Protein AF-A0A671MAZ0-F1 (afdb_monomer_lite)

Structure (mmCIF, N/CA/C/O backbone):
data_AF-A0A671MAZ0-F1
#
_entry.id   AF-A0A671MAZ0-F1
#
loop_
_atom_site.group_PDB
_atom_site.id
_atom_site.type_symbol
_atom_site.label_atom_id
_atom_site.label_alt_id
_atom_site.label_comp_id
_atom_site.label_asym_id
_atom_site.label_entity_id
_atom_site.label_seq_id
_atom_site.pdbx_PDB_ins_code
_atom_site.Cartn_x
_atom_site.Cartn_y
_atom_site.Cartn_z
_atom_site.occupancy
_atom_site.B_iso_or_equiv
_atom_site.auth_seq_id
_atom_site.auth_comp_id
_atom_site.auth_asym_id
_atom_site.auth_atom_id
_atom_site.pdbx_PDB_model_num
ATOM 1 N N . MET A 1 1 ? -12.036 10.036 90.083 1.00 49.72 1 MET A N 1
ATOM 2 C CA . MET A 1 1 ? -10.865 10.900 90.374 1.00 49.72 1 MET A CA 1
ATOM 3 C C . MET A 1 1 ? -10.642 11.768 89.148 1.00 49.72 1 MET A C 1
ATOM 5 O O . MET A 1 1 ? -10.515 11.174 88.085 1.00 49.72 1 MET A O 1
ATOM 9 N N . PRO A 1 2 ? -10.788 13.104 89.237 1.00 46.56 2 PRO A N 1
ATOM 10 C CA . PRO A 1 2 ? -9.697 14.023 89.625 1.00 46.56 2 PRO A CA 1
ATOM 11 C C . PRO A 1 2 ? -10.130 15.074 90.695 1.00 46.56 2 PRO A C 1
ATOM 13 O O . PRO A 1 2 ? -11.248 14.970 91.196 1.00 46.56 2 PRO A O 1
ATOM 16 N N . PRO A 1 3 ? -9.244 15.993 91.154 1.00 47.97 3 PRO A N 1
ATOM 17 C CA . PRO A 1 3 ? -9.167 16.387 92.566 1.00 47.97 3 PRO A CA 1
ATOM 18 C C . PRO A 1 3 ? -9.702 17.780 92.977 1.00 47.97 3 PRO A C 1
ATOM 20 O O . PRO A 1 3 ? -9.754 18.730 92.208 1.00 47.97 3 PRO A O 1
ATOM 23 N N . LYS A 1 4 ? -10.004 17.833 94.286 1.00 39.38 4 LYS A N 1
ATOM 24 C CA . LYS A 1 4 ? -10.002 18.911 95.305 1.00 39.38 4 LYS A CA 1
ATOM 25 C C . LYS A 1 4 ? -9.417 20.297 94.950 1.00 39.38 4 LYS A C 1
ATOM 27 O O . LYS A 1 4 ? -8.233 20.382 94.645 1.00 39.38 4 LYS A O 1
ATOM 32 N N . LYS A 1 5 ? -10.143 21.366 95.325 1.00 34.34 5 LYS A N 1
ATOM 33 C CA . LYS A 1 5 ? -9.880 22.291 96.474 1.00 34.34 5 LYS A CA 1
ATOM 34 C C . LYS A 1 5 ? -10.804 23.521 96.363 1.00 34.34 5 LYS A C 1
ATOM 36 O O . LYS A 1 5 ? -10.789 24.211 95.361 1.00 34.34 5 LYS A O 1
ATOM 41 N N . ASN A 1 6 ? -11.728 23.697 97.307 1.00 30.58 6 ASN A N 1
ATOM 42 C CA . ASN A 1 6 ? -11.642 24.580 98.486 1.00 30.58 6 ASN A CA 1
ATOM 43 C C . ASN A 1 6 ? -11.820 26.080 98.190 1.00 30.58 6 ASN A C 1
ATOM 45 O O . ASN A 1 6 ? -10.869 26.766 97.837 1.00 30.58 6 ASN A O 1
ATOM 49 N N . GLY A 1 7 ? -13.007 26.588 98.519 1.00 31.98 7 GLY A N 1
ATOM 50 C CA . GLY A 1 7 ? -13.268 27.992 98.831 1.00 31.98 7 GLY A CA 1
ATOM 51 C C . GLY A 1 7 ? -14.354 28.042 99.902 1.00 31.98 7 GLY A C 1
ATOM 52 O O . GLY A 1 7 ? -15.527 27.876 99.597 1.00 31.98 7 GLY A O 1
ATOM 53 N N . LYS A 1 8 ? -13.940 28.150 101.168 1.00 33.56 8 LYS A N 1
ATOM 54 C CA . LYS A 1 8 ? -14.783 28.178 102.368 1.00 33.56 8 LYS A CA 1
ATOM 55 C C . LYS A 1 8 ? -14.547 29.518 103.058 1.00 33.56 8 LYS A C 1
ATOM 57 O O . LYS A 1 8 ? -13.402 29.863 103.329 1.00 33.56 8 LYS A O 1
ATOM 62 N N . GLY A 1 9 ? -15.626 30.216 103.366 1.00 30.19 9 GLY A N 1
ATOM 63 C CA . GLY A 1 9 ? -15.678 31.453 104.141 1.00 30.19 9 GLY A CA 1
ATOM 64 C C . GLY A 1 9 ? -17.017 32.101 103.829 1.00 30.19 9 GLY A C 1
ATOM 65 O O . GLY A 1 9 ? -17.463 32.027 102.694 1.00 30.19 9 GLY A O 1
ATOM 66 N N . THR A 1 10 ? -17.784 32.689 104.726 1.00 28.69 10 THR A N 1
ATOM 67 C CA . THR A 1 10 ? -17.697 33.113 106.134 1.00 28.69 10 THR A CA 1
ATOM 68 C C . THR A 1 10 ? -19.052 33.814 106.281 1.00 28.69 10 THR A C 1
ATOM 70 O O . THR A 1 10 ? -19.447 34.520 105.364 1.00 28.69 10 THR A O 1
ATOM 73 N N . GLY A 1 11 ? -19.858 33.721 107.313 1.00 28.25 11 GLY A N 1
ATOM 74 C CA . GLY A 1 11 ? -19.847 33.094 108.610 1.00 28.25 11 GLY A CA 1
ATOM 75 C C . GLY A 1 11 ? -21.201 33.480 109.211 1.00 28.25 11 GLY A C 1
ATOM 76 O O . GLY A 1 11 ? -21.819 34.439 108.756 1.00 28.25 11 GLY A O 1
ATOM 77 N N . ASP A 1 12 ? -21.648 32.781 110.241 1.00 29.66 12 ASP A N 1
ATOM 78 C CA . ASP A 1 12 ? -22.391 33.505 111.256 1.00 29.66 12 ASP A CA 1
ATOM 79 C C . ASP A 1 12 ? -21.871 33.093 112.619 1.00 29.66 12 ASP A C 1
ATOM 81 O O . ASP A 1 12 ? -21.630 31.920 112.924 1.00 29.66 12 ASP A O 1
ATOM 85 N N . LYS A 1 13 ? -21.529 34.124 113.367 1.00 32.31 13 LYS A N 1
ATOM 86 C CA . LYS A 1 13 ? -20.908 34.078 114.672 1.00 32.31 13 LYS A CA 1
ATOM 87 C C . LYS A 1 13 ? -21.922 34.752 115.567 1.00 32.31 13 LYS A C 1
ATOM 89 O O . LYS A 1 13 ? -22.467 35.779 115.184 1.00 32.31 13 LYS A O 1
ATOM 94 N N . SER A 1 14 ? -21.937 34.295 116.817 1.00 30.39 14 SER A N 1
ATOM 95 C CA . SER A 1 14 ? -22.335 35.096 117.977 1.00 30.39 14 SER A CA 1
ATOM 96 C C . SER A 1 14 ? -23.863 35.085 118.192 1.00 30.39 14 SER A C 1
ATOM 98 O O . SER A 1 14 ? -24.623 35.255 117.259 1.00 30.39 14 SER A O 1
ATOM 100 N N . ILE A 1 15 ? -24.418 34.822 119.374 1.00 35.53 15 ILE A N 1
ATOM 101 C CA . ILE A 1 15 ? -23.939 34.980 120.753 1.00 35.53 15 ILE A CA 1
ATOM 102 C C . ILE A 1 15 ? -24.957 34.205 121.632 1.00 35.53 15 ILE A C 1
ATOM 104 O O . ILE A 1 15 ? -26.145 34.214 121.339 1.00 35.53 15 ILE A O 1
ATOM 108 N N . LYS A 1 16 ? -24.530 33.316 122.547 1.00 28.34 16 LYS A N 1
ATOM 109 C CA . LYS A 1 16 ? -24.387 33.577 124.003 1.00 28.34 16 LYS A CA 1
ATOM 110 C C . LYS A 1 16 ? -25.629 34.295 124.583 1.00 28.34 16 LYS A C 1
ATOM 112 O O . LYS A 1 16 ? -25.961 35.379 124.156 1.00 28.34 16 LYS A O 1
ATOM 117 N N . LYS A 1 17 ? -26.308 33.822 125.622 1.00 29.33 17 LYS A N 1
ATOM 118 C CA . LYS A 1 17 ? -25.777 33.505 126.952 1.00 29.33 17 LYS A CA 1
ATOM 119 C C . LYS A 1 17 ? -26.965 33.113 127.847 1.00 29.33 17 LYS A C 1
ATOM 121 O O . LYS A 1 17 ? -28.033 33.667 127.644 1.00 29.33 17 LYS A O 1
ATOM 126 N N . GLU A 1 18 ? -26.689 32.234 128.817 1.00 28.80 18 GLU A N 1
ATOM 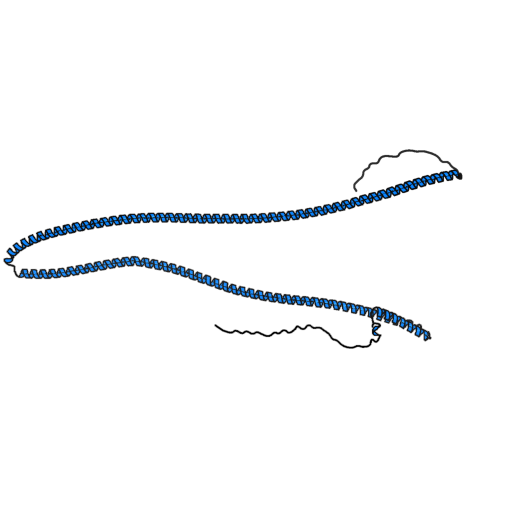127 C CA . GLU A 1 18 ? -27.130 32.269 130.233 1.00 28.80 18 GLU A CA 1
ATOM 128 C C . GLU A 1 18 ? -28.621 32.591 130.512 1.00 28.80 18 GLU A C 1
ATOM 130 O O . GLU A 1 18 ? -29.133 33.622 130.122 1.00 28.80 18 GLU A O 1
ATOM 135 N N . SER A 1 19 ? -29.378 31.834 131.304 1.00 26.89 19 SER A N 1
ATOM 136 C CA . SER A 1 19 ? -29.000 31.252 132.588 1.00 26.89 19 SER A CA 1
ATOM 137 C C . SER A 1 19 ? -30.181 30.465 133.172 1.00 26.89 19 SER A C 1
ATOM 139 O O . SER A 1 19 ? -31.323 30.875 133.017 1.00 26.89 19 SER A O 1
ATOM 141 N N . MET A 1 20 ? -29.837 29.442 133.953 1.00 28.67 20 MET A N 1
ATOM 142 C CA . MET A 1 20 ? -30.464 29.062 135.227 1.00 28.67 20 MET A CA 1
ATOM 143 C C . MET A 1 20 ? -31.848 28.382 135.281 1.00 28.67 20 MET A C 1
ATOM 145 O O . MET A 1 20 ? -32.895 28.991 135.118 1.00 28.67 20 MET A O 1
ATOM 149 N N . ASN A 1 21 ? -31.792 27.108 135.704 1.00 35.66 21 ASN A N 1
ATOM 150 C CA . ASN A 1 21 ? -32.661 26.500 136.729 1.00 35.66 21 ASN A CA 1
ATOM 151 C C . ASN A 1 21 ? -33.037 27.512 137.836 1.00 35.66 21 ASN A C 1
ATOM 153 O O . ASN A 1 21 ? -32.157 28.288 138.221 1.00 35.66 21 ASN A O 1
ATOM 157 N N . PRO A 1 22 ? -34.242 27.451 138.441 1.00 39.03 22 PRO A N 1
ATOM 158 C CA . PRO A 1 22 ? -34.638 26.269 139.217 1.00 39.03 22 PRO A CA 1
ATOM 159 C C . PRO A 1 22 ? -36.138 25.894 139.185 1.00 39.03 22 PRO A C 1
ATOM 161 O O . PRO A 1 22 ? -36.996 26.668 138.794 1.00 39.03 22 PRO A O 1
ATOM 164 N N . GLU A 1 23 ? -36.385 24.652 139.603 1.00 38.84 23 GLU A N 1
ATOM 165 C CA . GLU A 1 23 ? -37.518 24.114 140.374 1.00 38.84 23 GLU A CA 1
ATOM 166 C C . GLU A 1 23 ? -38.942 24.722 140.319 1.00 38.84 23 GLU A C 1
ATOM 168 O O . GLU A 1 23 ? -39.174 25.897 140.564 1.00 38.84 23 GLU A O 1
ATOM 173 N N . GLN A 1 24 ? -39.887 23.768 140.262 1.00 37.28 24 GLN A N 1
ATOM 174 C CA . GLN A 1 24 ? -41.246 23.757 140.831 1.00 37.28 24 GLN A CA 1
ATOM 175 C C . GLN A 1 24 ? -42.423 24.334 140.020 1.00 37.28 24 GLN A C 1
ATOM 177 O O . GLN A 1 24 ? -42.549 25.524 139.785 1.00 37.28 24 GLN A O 1
ATOM 182 N N . LYS A 1 25 ? -43.330 23.392 139.696 1.00 40.25 25 LYS A N 1
ATOM 183 C CA . LYS A 1 25 ? -44.805 23.453 139.684 1.00 40.25 25 LYS A CA 1
ATOM 184 C C . LYS A 1 25 ? -45.457 24.839 139.563 1.00 40.25 25 LYS A C 1
ATOM 186 O O . LYS A 1 25 ? -45.401 25.619 140.504 1.00 40.25 25 LYS A O 1
ATOM 191 N N . ASN A 1 26 ? -46.292 25.007 138.539 1.00 32.53 26 ASN A N 1
ATOM 192 C CA . ASN A 1 26 ? -47.753 24.989 138.696 1.00 32.53 26 ASN A CA 1
ATOM 193 C C . ASN A 1 26 ? -48.435 25.032 137.321 1.00 32.53 26 ASN A C 1
ATOM 195 O O . ASN A 1 26 ? -48.003 25.753 136.426 1.00 32.53 26 ASN A O 1
ATOM 199 N N . ASP A 1 27 ? -49.494 24.237 137.185 1.00 47.22 27 ASP A N 1
ATOM 200 C CA . ASP A 1 27 ? -50.534 24.435 136.184 1.00 47.22 27 ASP A CA 1
ATOM 201 C C . ASP A 1 27 ? -51.183 25.804 136.433 1.00 47.22 27 ASP A C 1
ATOM 203 O O . ASP A 1 27 ? -51.784 26.022 137.485 1.00 47.22 27 ASP A O 1
ATOM 207 N N . GLU A 1 28 ? -51.080 26.713 135.467 1.00 45.16 28 GLU A N 1
ATOM 208 C CA . GLU A 1 28 ? -51.984 27.854 135.349 1.00 45.16 28 GLU A CA 1
ATOM 209 C C . GLU A 1 28 ? -52.807 27.657 134.077 1.00 45.16 28 GLU A C 1
ATOM 211 O O . GLU A 1 28 ? -52.303 27.684 132.951 1.00 45.16 28 GLU A O 1
ATOM 216 N N . GLU A 1 29 ? -54.095 27.381 134.282 1.00 50.97 29 GLU A N 1
ATOM 217 C CA . GLU A 1 29 ? -55.108 27.346 133.239 1.00 50.97 29 GLU A CA 1
ATOM 218 C C . GLU A 1 29 ? -55.065 28.652 132.445 1.00 50.97 29 GLU A C 1
ATOM 220 O O . GLU A 1 29 ? -55.505 29.697 132.915 1.00 50.97 29 GLU A O 1
ATOM 225 N N . LEU A 1 30 ? -54.562 28.572 131.211 1.00 47.84 30 LEU A N 1
ATOM 226 C CA . LEU A 1 30 ? -54.632 29.658 130.238 1.00 47.84 30 LEU A CA 1
ATOM 227 C C . LEU A 1 30 ? -56.060 30.220 130.188 1.00 47.84 30 LEU A C 1
ATOM 229 O O . LEU A 1 30 ? -57.016 29.498 129.849 1.00 47.84 30 LEU A O 1
ATOM 233 N N . THR A 1 31 ? -56.184 31.509 130.500 1.00 60.94 31 THR A N 1
ATOM 234 C CA . THR A 1 31 ? -57.428 32.273 130.416 1.00 60.94 31 THR A CA 1
ATOM 235 C C . THR A 1 31 ? -57.974 32.192 128.988 1.00 60.94 31 THR A C 1
ATOM 237 O O . THR A 1 31 ? -57.219 32.061 128.022 1.00 60.94 31 THR A O 1
ATOM 240 N N . GLU A 1 32 ? -59.291 32.284 128.802 1.00 63.41 32 GLU A N 1
ATOM 241 C CA . GLU A 1 32 ? -59.921 32.223 127.469 1.00 63.41 32 GLU A CA 1
ATOM 242 C C . GLU A 1 32 ? -59.333 33.259 126.485 1.00 63.41 32 GLU A C 1
ATOM 244 O O . GLU A 1 32 ? -59.202 32.989 125.292 1.00 63.41 32 GLU A O 1
ATOM 249 N N . SER A 1 33 ? -58.880 34.406 127.007 1.00 71.50 33 SER A N 1
ATOM 250 C CA . SER A 1 33 ? -58.141 35.439 126.269 1.00 71.50 33 SER A CA 1
ATOM 251 C C . SER A 1 33 ? -56.783 34.953 125.744 1.00 71.50 33 SER A C 1
ATOM 253 O O . SER A 1 33 ? -56.469 35.171 124.575 1.00 71.50 33 SER A O 1
ATOM 255 N N . ASP A 1 34 ? -56.002 34.243 126.560 1.00 70.81 34 ASP A N 1
ATOM 256 C CA . ASP A 1 34 ? -54.687 33.717 126.174 1.00 70.81 34 ASP A CA 1
ATOM 257 C C . ASP A 1 34 ? -54.845 32.583 125.156 1.00 70.81 34 ASP A C 1
ATOM 259 O O . ASP A 1 34 ? -54.156 32.541 124.138 1.00 70.81 34 ASP A O 1
ATOM 263 N N . LYS A 1 35 ? -55.847 31.715 125.355 1.00 76.31 35 LYS A N 1
ATOM 264 C CA . LYS A 1 35 ? -56.249 30.700 124.367 1.00 76.31 35 LYS A CA 1
ATOM 265 C C . LYS A 1 35 ? -56.648 31.338 123.032 1.00 76.31 35 LYS A C 1
ATOM 267 O O . LYS A 1 35 ? -56.295 30.804 121.982 1.00 76.31 35 LYS A O 1
ATOM 272 N N . ASN A 1 36 ? -57.344 32.475 123.045 1.00 80.06 36 ASN A N 1
ATOM 273 C CA . ASN A 1 36 ? -57.717 33.207 121.832 1.00 80.06 36 ASN A CA 1
ATOM 274 C C . ASN A 1 36 ? -56.520 33.902 121.163 1.00 80.06 36 ASN A C 1
ATOM 276 O O . ASN A 1 36 ? -56.431 33.882 119.934 1.00 80.06 36 ASN A O 1
ATOM 280 N N . PHE A 1 37 ? -55.576 34.443 121.940 1.00 83.69 37 PHE A N 1
ATOM 281 C CA . PHE A 1 37 ? -54.315 34.998 121.441 1.00 83.69 37 PHE A CA 1
ATOM 282 C C . PHE A 1 37 ? -53.461 33.926 120.751 1.00 83.69 37 PHE A C 1
ATOM 284 O O . PHE A 1 37 ? -53.075 34.098 119.594 1.00 83.69 37 PHE A O 1
ATOM 291 N N . TYR A 1 38 ? -53.252 32.773 121.397 1.00 84.31 38 TYR A N 1
ATOM 292 C CA . TYR A 1 38 ? -52.524 31.654 120.796 1.00 84.31 38 TYR A CA 1
ATOM 293 C C . TYR A 1 38 ? -53.253 31.074 119.577 1.00 84.31 38 TYR A C 1
ATOM 295 O O . TYR A 1 38 ? -52.605 30.766 118.585 1.00 84.31 38 TYR A O 1
ATOM 303 N N . ARG A 1 39 ? -54.594 30.997 119.566 1.00 84.38 39 ARG A N 1
ATOM 304 C CA . ARG A 1 39 ? -55.367 30.606 118.365 1.00 84.38 39 ARG A CA 1
ATOM 305 C C . ARG A 1 39 ? -55.238 31.609 117.214 1.00 84.38 39 ARG A C 1
ATOM 307 O O . ARG A 1 39 ? -55.255 31.207 116.055 1.00 84.38 39 ARG A O 1
ATOM 314 N N . ALA A 1 40 ? -55.150 32.909 117.498 1.00 83.44 40 ALA A N 1
ATOM 315 C CA . ALA A 1 40 ? -54.900 33.927 116.477 1.00 83.44 40 ALA A CA 1
ATOM 316 C C . ALA A 1 40 ? -53.467 33.834 115.928 1.00 83.44 40 ALA A C 1
ATOM 318 O O . ALA A 1 40 ? -53.282 33.899 114.718 1.00 83.44 40 ALA A O 1
ATOM 319 N N . GLN A 1 41 ? -52.482 33.596 116.798 1.00 89.00 41 GLN A N 1
ATOM 320 C CA . GLN A 1 41 ? -51.091 33.368 116.407 1.00 89.00 41 GLN A CA 1
ATOM 321 C C . GLN A 1 41 ? -50.922 32.080 115.590 1.00 89.00 41 GLN A C 1
ATOM 323 O O . GLN A 1 41 ? -50.199 32.083 114.600 1.00 89.00 41 GLN A O 1
ATOM 328 N N . ILE A 1 42 ? -51.610 30.998 115.966 1.00 86.75 42 ILE A N 1
ATOM 329 C CA . ILE A 1 42 ? -51.643 29.749 115.197 1.00 86.75 42 ILE A CA 1
ATOM 330 C C . ILE A 1 42 ? -52.219 30.011 113.805 1.00 86.75 42 ILE A C 1
ATOM 332 O O . ILE A 1 42 ? -51.579 29.631 112.837 1.00 86.75 42 ILE A O 1
ATOM 336 N N . ARG A 1 43 ? -53.335 30.746 113.683 1.00 89.31 43 ARG A N 1
ATOM 337 C CA . ARG A 1 43 ? -53.901 31.105 112.370 1.00 89.31 43 ARG A CA 1
ATOM 338 C C . ARG A 1 43 ? -52.960 31.951 111.510 1.00 89.31 43 ARG A C 1
ATOM 340 O O . ARG A 1 43 ? -52.830 31.668 110.328 1.00 89.31 43 ARG A O 1
ATOM 347 N N . ASP A 1 44 ? -52.287 32.954 112.076 1.00 88.38 44 ASP A N 1
ATOM 348 C CA . ASP A 1 44 ? -51.311 33.771 11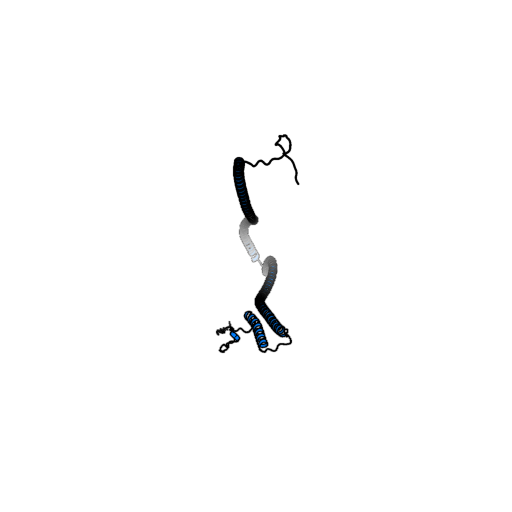1.330 1.00 88.38 44 ASP A CA 1
ATOM 349 C C . ASP A 1 44 ? -50.095 32.942 110.874 1.00 88.38 44 ASP A C 1
ATOM 351 O O . ASP A 1 44 ? -49.615 33.075 109.745 1.00 88.38 44 ASP A O 1
ATOM 355 N N . LEU A 1 45 ? -49.617 32.030 111.729 1.00 89.81 45 LEU A N 1
ATOM 356 C CA . LEU A 1 45 ? -48.548 31.092 111.389 1.00 89.81 45 LEU A CA 1
ATOM 357 C C . LEU A 1 45 ? -48.991 30.064 110.343 1.00 89.81 45 LEU A C 1
ATOM 359 O O . LEU A 1 45 ? -48.216 29.780 109.434 1.00 89.81 45 LEU A O 1
ATOM 363 N N . GLU A 1 46 ? -50.214 29.543 110.433 1.00 88.94 46 GLU A N 1
ATOM 364 C CA . GLU A 1 46 ? -50.832 28.659 109.438 1.00 88.94 46 GLU A CA 1
ATOM 365 C C . GLU A 1 46 ? -50.975 29.376 108.088 1.00 88.94 46 GLU A C 1
ATOM 367 O O . GLU A 1 46 ? -50.568 28.830 107.068 1.00 88.94 46 GLU A O 1
ATOM 372 N N . GLU A 1 47 ? -51.424 30.633 108.069 1.00 90.75 47 GLU A N 1
ATOM 373 C CA . GLU A 1 47 ? -51.539 31.443 106.849 1.00 90.75 47 GLU A CA 1
ATOM 374 C C . GLU A 1 47 ? -50.162 31.787 106.245 1.00 90.75 47 GLU A C 1
ATOM 376 O O . GLU A 1 47 ? -49.991 31.863 105.025 1.00 90.75 47 GLU A O 1
ATOM 381 N N . ARG A 1 48 ? -49.132 31.998 107.076 1.00 92.94 48 ARG A N 1
ATOM 382 C CA . ARG A 1 48 ? -47.739 32.128 106.606 1.00 92.94 48 ARG A CA 1
ATOM 383 C C . ARG A 1 48 ? -47.195 30.815 106.057 1.00 92.94 48 ARG A C 1
ATOM 385 O O . ARG A 1 48 ? -46.500 30.840 105.045 1.00 92.94 48 ARG A O 1
ATOM 392 N N . MET A 1 49 ? -47.485 29.697 106.715 1.00 91.62 49 MET A N 1
ATOM 393 C CA . MET A 1 49 ? -47.109 28.363 106.250 1.00 91.62 49 MET A CA 1
ATOM 394 C C . MET A 1 49 ? -47.763 28.059 104.905 1.00 91.62 49 MET A C 1
ATOM 396 O O . MET A 1 49 ? -47.067 27.634 103.992 1.00 91.62 49 MET A O 1
ATOM 400 N N . GLU A 1 50 ? -49.049 28.361 104.743 1.00 92.25 50 GLU A N 1
ATOM 401 C CA . GLU A 1 50 ? -49.775 28.187 103.486 1.00 92.25 50 GLU A CA 1
ATOM 402 C C . GLU A 1 50 ? -49.206 29.076 102.371 1.00 92.25 50 GLU A C 1
ATOM 404 O O . GLU A 1 50 ? -48.989 28.601 101.261 1.00 92.25 50 GLU A O 1
ATOM 409 N N . ARG A 1 51 ? -48.847 30.333 102.666 1.00 92.94 51 ARG A N 1
ATOM 410 C CA . ARG A 1 51 ? -48.151 31.209 101.704 1.00 92.94 51 ARG A CA 1
ATOM 411 C C . ARG A 1 51 ? -46.781 30.672 101.290 1.00 92.94 51 ARG A C 1
ATOM 413 O O . ARG A 1 51 ? -46.431 30.748 100.114 1.00 92.94 51 ARG A O 1
ATOM 420 N N . TYR A 1 52 ? -45.997 30.135 102.224 1.00 92.94 52 TYR A N 1
ATOM 421 C CA . TYR A 1 52 ? -44.720 29.502 101.885 1.00 92.94 52 TYR A CA 1
ATOM 422 C C . TYR A 1 52 ? -44.912 28.195 101.115 1.00 92.94 52 TYR A C 1
ATOM 424 O O . TYR A 1 52 ? -44.155 27.949 100.185 1.00 92.94 52 TYR A O 1
ATOM 432 N N . GLN A 1 53 ? -45.938 27.406 101.440 1.00 93.81 53 GLN A N 1
ATOM 433 C CA . GLN A 1 53 ? -46.314 26.197 100.707 1.00 93.81 53 GLN A CA 1
ATOM 434 C C . GLN A 1 53 ? -46.675 26.541 99.257 1.00 93.81 53 GLN A C 1
ATOM 436 O O . GLN A 1 53 ? -46.038 26.033 98.343 1.00 93.81 53 GLN A O 1
ATOM 441 N N . GLN A 1 54 ? -47.593 27.493 99.053 1.00 92.81 54 GLN A N 1
ATOM 442 C CA . GLN A 1 54 ? -47.955 28.008 97.731 1.00 92.81 54 GLN A CA 1
ATOM 443 C C . GLN A 1 54 ? -46.726 28.536 96.989 1.00 92.81 54 GLN A C 1
ATOM 445 O O . GLN A 1 54 ? -46.572 28.284 95.797 1.00 92.81 54 GLN A O 1
ATOM 450 N N . LYS A 1 55 ? -45.808 29.225 97.684 1.00 94.75 55 LYS A N 1
ATOM 451 C CA . LYS A 1 55 ? -44.593 29.731 97.047 1.00 94.75 55 LYS A CA 1
ATOM 452 C C . LYS A 1 55 ? -43.624 28.625 96.632 1.00 94.75 55 LYS A C 1
ATOM 454 O O . LYS A 1 55 ? -43.011 28.738 95.572 1.00 94.75 55 LYS A O 1
ATOM 459 N N . CYS A 1 56 ? -43.475 27.583 97.444 1.00 93.31 56 CYS A N 1
ATOM 460 C CA . CYS A 1 56 ? -42.705 26.393 97.094 1.00 93.31 56 CYS A CA 1
ATOM 461 C C . CYS A 1 56 ? -43.346 25.660 95.911 1.00 93.31 56 CYS A C 1
ATOM 463 O O . CYS A 1 56 ? -42.644 25.358 94.954 1.00 93.31 56 CYS A O 1
ATOM 465 N N . ASP A 1 57 ? -44.667 25.475 95.918 1.00 93.88 57 ASP A N 1
ATOM 466 C CA . ASP A 1 57 ? -45.403 24.834 94.824 1.00 93.88 57 ASP A CA 1
ATOM 467 C C . ASP A 1 57 ? -45.268 25.631 93.510 1.00 93.88 57 ASP A C 1
ATOM 469 O O . ASP A 1 57 ? -45.037 25.058 92.445 1.00 93.88 57 ASP A O 1
ATOM 473 N N . GLU A 1 58 ? -45.344 26.967 93.572 1.00 95.19 58 GLU A N 1
ATOM 474 C CA . GLU A 1 58 ? -45.074 27.853 92.433 1.00 95.19 58 GLU A CA 1
ATOM 475 C C . GLU A 1 58 ? -43.646 27.688 91.896 1.00 95.19 58 GLU A C 1
ATOM 477 O O . GLU A 1 58 ? -43.450 27.612 90.681 1.00 95.19 58 GLU A O 1
ATOM 482 N N . LEU A 1 59 ? -42.644 27.667 92.782 1.00 94.62 59 LEU A N 1
ATOM 483 C CA . LEU A 1 59 ? -41.240 27.503 92.400 1.00 94.62 59 LEU A CA 1
ATOM 484 C C . LEU A 1 59 ? -40.979 26.116 91.801 1.00 94.62 59 LEU A C 1
ATOM 486 O O . LEU A 1 59 ? -40.286 26.030 90.791 1.00 94.62 59 LEU A O 1
ATOM 490 N N . ASP A 1 60 ? -41.591 25.063 92.343 1.00 94.62 60 ASP A N 1
ATOM 491 C CA . ASP A 1 60 ? -41.502 23.695 91.824 1.00 94.62 60 ASP A CA 1
ATOM 492 C C . ASP A 1 60 ? -42.100 23.580 90.414 1.00 94.62 60 ASP A C 1
ATOM 494 O O . ASP A 1 60 ? -41.553 22.893 89.546 1.00 94.62 60 ASP A O 1
ATOM 498 N N . VAL A 1 61 ? -43.231 24.248 90.154 1.00 95.62 61 VAL A N 1
ATOM 499 C CA . VAL A 1 61 ? -43.828 24.309 88.810 1.00 95.62 61 VAL A CA 1
ATOM 500 C C . VAL A 1 61 ? -42.921 25.089 87.858 1.00 95.62 61 VAL A C 1
ATOM 502 O O . VAL A 1 61 ? -42.650 24.614 86.755 1.00 95.62 61 VAL A O 1
ATOM 505 N N . GLN A 1 62 ? -42.385 26.239 88.283 1.00 94.94 62 GLN A N 1
ATOM 506 C CA . GLN A 1 62 ? -41.451 27.030 87.472 1.00 94.94 62 GLN A CA 1
ATOM 507 C C . GLN A 1 62 ? -40.162 26.264 87.154 1.00 94.94 62 GLN A C 1
ATOM 509 O O . GLN A 1 62 ? -39.679 26.323 86.023 1.00 94.94 62 GLN A O 1
ATOM 514 N N . GLU A 1 63 ? -39.614 25.522 88.117 1.00 95.38 63 GLU A N 1
ATOM 515 C CA . GLU A 1 63 ? -38.446 24.668 87.919 1.00 95.38 63 GLU A CA 1
ATOM 516 C C . GLU A 1 63 ? -38.747 23.580 86.880 1.00 95.38 63 GLU A C 1
ATOM 518 O O . GLU A 1 63 ? -38.002 23.437 85.907 1.00 95.38 63 GLU A O 1
ATOM 523 N N . LYS A 1 64 ? -39.873 22.866 87.013 1.00 95.81 64 LYS A N 1
ATOM 524 C CA . LYS A 1 64 ? -40.309 21.850 86.036 1.00 95.81 64 LYS A CA 1
ATOM 525 C C . LYS A 1 64 ? -40.514 22.437 84.637 1.00 95.81 64 LYS A C 1
ATOM 527 O O . LYS A 1 64 ? -40.074 21.834 83.655 1.00 95.81 64 LYS A O 1
ATOM 532 N N . ASP A 1 65 ? -41.121 23.617 84.534 1.00 95.88 65 ASP A N 1
ATOM 533 C CA . ASP A 1 65 ? -41.315 24.320 83.264 1.00 95.88 65 ASP A CA 1
ATOM 534 C C . ASP A 1 65 ? -39.980 24.712 82.620 1.00 95.88 65 ASP A C 1
ATOM 536 O O . ASP A 1 65 ? -39.797 24.540 81.411 1.00 95.88 65 ASP A O 1
ATOM 540 N N . LEU A 1 66 ? -39.024 25.216 83.408 1.00 95.62 66 LEU A N 1
ATOM 541 C CA . LEU A 1 66 ? -37.677 25.535 82.933 1.00 95.62 66 LEU A CA 1
ATOM 542 C C . LEU A 1 66 ? -36.928 24.276 82.482 1.00 95.62 66 LEU A C 1
ATOM 544 O O . LEU A 1 66 ? -36.342 24.291 81.401 1.00 95.62 66 LEU A O 1
ATOM 548 N N . TYR A 1 67 ? -37.004 23.172 83.231 1.00 96.50 67 TYR A N 1
ATOM 549 C CA . TYR A 1 67 ? -36.436 21.887 82.810 1.00 96.50 67 TYR A CA 1
ATOM 550 C C . TYR A 1 67 ? -37.046 21.388 81.500 1.00 96.50 67 TYR A C 1
ATOM 552 O O . TYR A 1 67 ? -36.326 20.913 80.622 1.00 96.50 67 TYR A O 1
ATOM 560 N N . SER A 1 68 ? -38.364 21.511 81.338 1.00 96.38 68 SER A N 1
ATOM 561 C CA . SER A 1 68 ? -39.061 21.148 80.103 1.00 96.38 68 SER A CA 1
ATOM 562 C C . SER A 1 68 ? -38.584 21.997 78.918 1.00 96.38 68 SER A C 1
ATOM 564 O O . SER A 1 68 ? -38.242 21.459 77.863 1.00 96.38 68 SER A O 1
ATOM 566 N N . LYS A 1 69 ? -38.455 23.318 79.108 1.00 96.56 69 LYS A N 1
ATOM 567 C CA . LYS A 1 69 ? -37.923 24.244 78.093 1.00 96.56 69 LYS A CA 1
ATOM 568 C C . LYS A 1 69 ? -36.474 23.926 77.722 1.00 96.56 69 LYS A C 1
ATOM 570 O O . LYS A 1 69 ? -36.168 23.863 76.535 1.00 96.56 69 LYS A O 1
ATOM 575 N N . ILE A 1 70 ? -35.602 23.681 78.703 1.00 96.06 70 ILE A N 1
ATOM 576 C CA . ILE A 1 70 ? -34.202 23.296 78.463 1.00 96.06 70 ILE A CA 1
ATOM 577 C C . ILE A 1 70 ? -34.145 21.990 77.667 1.00 96.06 70 ILE A C 1
ATOM 579 O O . ILE A 1 70 ? -33.474 21.931 76.640 1.00 96.06 70 ILE A O 1
ATOM 583 N N . ASN A 1 71 ? -34.907 20.972 78.073 1.00 96.50 71 ASN A N 1
ATOM 584 C CA . ASN A 1 71 ? -34.964 19.693 77.366 1.00 96.50 71 ASN A CA 1
ATOM 585 C C . ASN A 1 71 ? -35.473 19.837 75.925 1.00 96.50 71 ASN A C 1
ATOM 587 O O . ASN A 1 71 ? -34.959 19.166 75.029 1.00 96.50 71 ASN A O 1
ATOM 591 N N . ASN A 1 72 ? -36.465 20.695 75.683 1.00 96.62 72 ASN A N 1
ATOM 592 C CA . ASN A 1 72 ? -36.964 20.956 74.333 1.00 96.62 72 ASN A CA 1
ATOM 593 C C . ASN A 1 72 ? -35.897 21.634 73.467 1.00 96.62 72 ASN A C 1
ATOM 595 O O . ASN A 1 72 ? -35.607 21.139 72.383 1.00 96.62 72 ASN A O 1
ATOM 599 N N . VAL A 1 73 ? -35.227 22.671 73.978 1.00 96.88 73 VAL A N 1
ATOM 600 C CA . VAL A 1 73 ? -34.121 23.338 73.268 1.00 96.88 73 VAL A CA 1
ATOM 601 C C . VAL A 1 73 ? -32.962 22.371 73.003 1.00 96.88 73 VAL A C 1
ATOM 603 O O . VAL A 1 73 ? -32.355 22.400 71.934 1.00 96.88 73 VAL A O 1
ATOM 606 N N . GLU A 1 74 ? -32.648 21.474 73.939 1.00 96.75 74 GLU A N 1
ATOM 607 C CA . GLU A 1 74 ? -31.628 20.445 73.725 1.00 96.75 74 GLU A CA 1
ATOM 608 C C . GLU A 1 74 ? -32.010 19.445 72.630 1.00 96.75 74 GLU A C 1
ATOM 610 O O . GLU A 1 74 ? -31.138 19.034 71.859 1.00 96.75 74 GLU A O 1
ATOM 615 N N . LYS A 1 75 ? -33.284 19.043 72.556 1.00 96.81 75 LYS A N 1
ATOM 616 C CA . LYS A 1 75 ? -33.799 18.183 71.481 1.00 96.81 75 LYS A CA 1
ATOM 617 C C . LYS A 1 75 ? -33.738 18.902 70.138 1.00 96.81 75 LYS A C 1
ATOM 619 O O . LYS A 1 75 ? -33.107 18.387 69.224 1.00 96.81 75 LYS A O 1
ATOM 624 N N . GLU A 1 76 ? -34.264 20.120 70.056 1.00 97.31 76 GLU A N 1
ATOM 625 C CA . GLU A 1 76 ? -34.223 20.942 68.841 1.00 97.31 76 GLU A CA 1
ATOM 626 C C . GLU A 1 76 ? -32.784 21.163 68.361 1.00 97.31 76 GLU A C 1
ATOM 628 O O . GLU A 1 76 ? -32.478 20.977 67.185 1.00 97.31 76 GLU A O 1
ATOM 633 N N . LYS A 1 77 ? -31.853 21.473 69.272 1.00 97.44 77 LYS A N 1
ATOM 634 C CA . LYS A 1 77 ? -30.428 21.592 68.944 1.00 97.44 77 LYS A CA 1
ATOM 635 C C . LYS A 1 77 ? -29.866 20.284 68.388 1.00 97.44 77 LYS A C 1
ATOM 637 O O . LYS A 1 77 ? -29.109 20.323 67.419 1.00 97.44 77 LYS A O 1
ATOM 642 N N . LYS A 1 78 ? -30.185 19.137 68.998 1.00 97.44 78 LYS A N 1
ATOM 643 C CA . LYS A 1 78 ? -29.743 17.822 68.502 1.00 97.44 78 LYS A CA 1
ATOM 644 C C . LYS A 1 78 ? -30.295 17.560 67.102 1.00 97.44 78 LYS A C 1
ATOM 646 O O . LYS A 1 78 ? -29.517 17.171 66.236 1.00 97.44 78 LYS A O 1
ATOM 651 N N . ASP A 1 79 ? -31.568 17.847 66.864 1.00 97.44 79 ASP A N 1
ATOM 652 C CA . ASP A 1 79 ? -32.220 17.642 65.569 1.00 97.44 79 ASP A CA 1
ATOM 653 C C . ASP A 1 79 ? -31.625 18.550 64.485 1.00 97.44 79 ASP A C 1
ATOM 655 O O . ASP A 1 79 ? -31.274 18.071 63.406 1.00 97.44 79 ASP A O 1
ATOM 659 N N . ILE A 1 80 ? -31.392 19.831 64.793 1.00 97.62 80 ILE A N 1
ATOM 660 C CA . ILE A 1 80 ? -30.707 20.773 63.893 1.00 97.62 80 ILE A CA 1
ATOM 661 C C . ILE A 1 80 ? -29.291 20.280 63.580 1.00 97.62 80 ILE A C 1
ATOM 663 O O . ILE A 1 80 ? -28.884 20.264 62.420 1.00 97.62 80 ILE A O 1
ATOM 667 N N . VAL A 1 81 ? -28.530 19.840 64.588 1.00 97.88 81 VAL A N 1
ATOM 668 C CA . VAL A 1 81 ? -27.172 19.312 64.380 1.00 97.88 81 VAL A CA 1
ATOM 669 C C . VAL A 1 81 ? -27.197 18.051 63.515 1.00 97.88 81 VAL A C 1
ATOM 671 O O . VAL A 1 81 ? -26.345 17.910 62.641 1.00 97.88 81 VAL A O 1
ATOM 674 N N . LEU A 1 82 ? -28.149 17.140 63.724 1.00 97.69 82 LEU A N 1
ATOM 675 C CA . LEU A 1 82 ? -28.297 15.938 62.901 1.00 97.69 82 LEU A CA 1
ATOM 676 C C . LEU A 1 82 ? -28.660 16.286 61.454 1.00 97.69 82 LEU A C 1
ATOM 678 O O . LEU A 1 82 ? -28.060 15.734 60.533 1.00 97.69 82 LEU A O 1
ATOM 682 N N . TYR A 1 83 ? -29.581 17.228 61.249 1.00 98.06 83 TYR A N 1
ATOM 683 C CA . TYR A 1 83 ? -29.948 17.719 59.924 1.00 98.06 83 TYR A CA 1
ATOM 684 C C . TYR A 1 83 ? -28.757 18.359 59.201 1.00 98.06 83 TYR A C 1
ATOM 686 O O . TYR A 1 83 ? -28.471 18.008 58.056 1.00 98.06 83 TYR A O 1
ATOM 694 N N . LEU A 1 84 ? -28.020 19.245 59.877 1.00 97.88 84 LEU A N 1
ATOM 695 C CA . LEU A 1 84 ? -26.836 19.892 59.313 1.00 97.88 84 LEU A CA 1
ATOM 696 C C . LEU A 1 84 ? -25.738 18.876 58.998 1.00 97.88 84 LEU A C 1
ATOM 698 O O . LEU A 1 84 ? -25.161 18.942 57.921 1.00 97.88 84 LEU A O 1
ATOM 702 N N . LYS A 1 85 ? -25.489 17.898 59.879 1.00 98.06 85 LYS A N 1
ATOM 703 C CA . LYS A 1 85 ? -24.527 16.815 59.614 1.00 98.06 85 LYS A CA 1
ATOM 704 C C . LYS A 1 85 ? -24.924 15.975 58.406 1.00 98.06 85 LYS A C 1
ATOM 706 O O . LYS A 1 85 ? -24.072 15.668 57.583 1.00 98.06 85 LYS A O 1
ATOM 711 N N . ARG A 1 86 ? -26.205 15.617 58.289 1.00 98.19 86 ARG A N 1
ATOM 712 C CA . ARG A 1 86 ? -26.713 14.845 57.149 1.00 98.19 86 ARG A CA 1
ATOM 713 C C . ARG A 1 86 ? -26.598 15.634 55.848 1.00 98.19 86 ARG A C 1
ATOM 715 O O . ARG A 1 86 ? -26.162 15.082 54.849 1.00 98.19 86 ARG A O 1
ATOM 722 N N . THR A 1 87 ? -26.964 16.912 55.879 1.00 97.75 87 THR A N 1
ATOM 723 C CA . THR A 1 87 ? -26.879 17.800 54.714 1.00 97.75 87 THR A CA 1
ATOM 724 C C . THR A 1 87 ? -25.424 18.025 54.307 1.00 97.75 87 THR A C 1
ATOM 726 O O . THR A 1 87 ? -25.115 18.002 53.123 1.00 97.75 87 THR A O 1
ATOM 729 N N . LEU A 1 88 ? -24.520 18.200 55.277 1.00 98.00 88 LEU A N 1
ATOM 730 C CA . LEU A 1 88 ? -23.088 18.334 55.026 1.00 98.00 88 LEU A CA 1
ATOM 731 C C . LEU A 1 88 ? -22.527 17.073 54.367 1.00 98.00 88 LEU A C 1
ATOM 733 O O . LEU A 1 88 ? -21.915 17.189 53.316 1.00 98.00 88 LEU A O 1
ATOM 737 N N . ALA A 1 89 ? -22.815 15.890 54.918 1.00 97.62 89 ALA A N 1
ATOM 738 C CA . ALA A 1 89 ? -22.375 14.622 54.338 1.00 97.62 89 ALA A CA 1
ATOM 739 C C . ALA A 1 89 ? -22.906 14.431 52.907 1.00 97.62 89 ALA A C 1
ATOM 741 O O . ALA A 1 89 ? -22.149 14.082 52.014 1.00 97.62 89 ALA A O 1
ATOM 742 N N . GLN A 1 90 ? -24.179 14.761 52.655 1.00 98.06 90 GLN A N 1
ATOM 743 C CA . GLN A 1 90 ? -24.742 14.732 51.299 1.00 98.06 90 GLN A CA 1
ATOM 744 C C . GLN A 1 90 ? -24.002 15.671 50.338 1.00 98.06 90 GLN A C 1
ATOM 746 O O . GLN A 1 90 ? -23.767 15.311 49.191 1.00 98.06 90 GLN A O 1
ATOM 751 N N . LYS A 1 91 ? -23.623 16.872 50.792 1.00 97.75 91 LYS A N 1
ATOM 752 C CA . LYS A 1 91 ? -22.849 17.815 49.974 1.00 97.75 91 LYS A CA 1
ATOM 753 C C . LYS A 1 91 ? -21.408 17.358 49.766 1.00 97.75 91 LYS A C 1
ATOM 755 O O . LYS A 1 91 ? -20.865 17.608 48.698 1.00 97.75 91 LYS A O 1
ATOM 760 N N . GLU A 1 92 ? -20.802 16.697 50.745 1.00 98.25 92 GLU A N 1
ATOM 761 C CA . GLU A 1 92 ? -19.483 16.074 50.606 1.00 98.25 92 GLU A CA 1
ATOM 762 C C . GLU A 1 92 ? -19.517 14.936 49.577 1.00 98.25 92 GLU A C 1
ATOM 764 O O . GLU A 1 92 ? -18.678 14.926 48.679 1.00 98.25 92 GLU A O 1
ATOM 769 N N . ASP A 1 93 ? -20.522 14.058 49.630 1.00 98.19 93 ASP A N 1
ATOM 770 C CA . ASP A 1 93 ? -20.722 12.986 48.646 1.00 98.19 93 ASP A CA 1
ATOM 771 C C . ASP A 1 93 ? -20.943 13.559 47.231 1.00 98.19 93 ASP A C 1
ATOM 773 O O . ASP A 1 93 ? -20.266 13.161 46.285 1.00 98.19 93 ASP A O 1
ATOM 777 N N . GLU A 1 94 ? -21.815 14.569 47.084 1.00 98.19 94 GLU A N 1
ATOM 778 C CA . GLU A 1 94 ? -22.029 15.265 45.804 1.00 98.19 94 GLU A CA 1
ATOM 779 C C . GLU A 1 94 ? -20.734 15.901 45.265 1.00 98.19 94 GLU A C 1
ATOM 781 O O . GLU A 1 94 ? -20.481 15.874 44.059 1.00 98.19 94 GLU A O 1
ATOM 786 N N . LEU A 1 95 ? -19.906 16.486 46.139 1.00 97.81 95 LEU A N 1
ATOM 787 C CA . LEU A 1 95 ? -18.617 17.065 45.751 1.00 97.81 95 LEU A CA 1
ATOM 788 C C . LEU A 1 95 ? -17.625 15.994 45.294 1.00 97.81 95 LEU A C 1
ATOM 790 O O . LEU A 1 95 ? -16.881 16.242 44.345 1.00 97.81 95 LEU A O 1
ATOM 794 N N . ILE A 1 96 ? -17.614 14.823 45.936 1.00 98.12 96 ILE A N 1
ATOM 795 C CA . ILE A 1 96 ? -16.776 13.690 45.530 1.00 98.12 96 ILE A CA 1
ATOM 796 C C . ILE A 1 96 ? -17.219 13.184 44.154 1.00 98.12 96 ILE A C 1
ATOM 798 O O . ILE A 1 96 ? -16.386 13.088 43.254 1.00 98.12 96 ILE A O 1
ATOM 802 N N . ASP A 1 97 ? -18.518 12.967 43.940 1.00 98.06 97 ASP A N 1
ATOM 803 C CA . ASP A 1 97 ? -19.059 12.527 42.648 1.00 98.06 97 ASP A CA 1
ATOM 804 C C . ASP A 1 97 ? -18.750 13.534 41.522 1.00 98.06 97 ASP A C 1
ATOM 806 O O . ASP A 1 97 ? -18.343 13.162 40.412 1.00 98.06 97 ASP A O 1
ATOM 810 N N . LEU A 1 98 ? -18.894 14.834 41.800 1.00 98.06 98 LEU A N 1
ATOM 811 C CA . LEU A 1 98 ? -18.533 15.902 40.865 1.00 98.06 98 LEU A CA 1
ATOM 812 C C . LEU A 1 98 ? -17.023 15.937 40.585 1.00 98.06 98 LEU A C 1
ATOM 814 O O . LEU A 1 98 ? -16.618 16.119 39.437 1.00 98.06 98 LEU A O 1
ATOM 818 N N . ALA A 1 99 ? -16.179 15.729 41.596 1.00 98.00 99 ALA A N 1
ATOM 819 C CA . ALA A 1 99 ? -14.730 15.674 41.420 1.00 98.00 99 ALA A CA 1
ATOM 820 C C . ALA A 1 99 ? -14.300 14.454 40.588 1.00 98.00 99 ALA A C 1
ATOM 822 O O . ALA A 1 99 ? -13.456 14.578 39.698 1.00 98.00 99 ALA A O 1
ATOM 823 N N . GLU A 1 100 ? -14.906 13.288 40.818 1.00 98.19 100 GLU A N 1
ATOM 824 C CA . GLU A 1 100 ? -14.632 12.086 40.033 1.00 98.19 100 GLU A CA 1
ATOM 825 C C . GLU A 1 100 ? -15.090 12.233 38.581 1.00 98.19 100 GLU A C 1
ATOM 827 O O . GLU A 1 100 ? -14.357 11.876 37.659 1.00 98.19 100 GLU A O 1
ATOM 832 N N . THR A 1 101 ? -16.290 12.771 38.349 1.00 98.25 101 THR A N 1
ATOM 833 C CA . THR A 1 101 ? -16.790 13.012 36.986 1.00 98.25 101 THR A CA 1
ATOM 834 C C . THR A 1 101 ? -15.927 14.030 36.243 1.00 98.25 101 THR A C 1
ATOM 836 O O . THR A 1 101 ? -15.576 13.786 35.087 1.00 98.25 101 THR A O 1
ATOM 839 N N . LEU A 1 102 ? -15.497 15.109 36.907 1.00 98.06 102 LEU A N 1
ATOM 840 C CA . LEU A 1 102 ? -14.536 16.069 36.358 1.00 98.06 102 LEU A CA 1
ATOM 841 C C . LEU A 1 102 ? -13.213 15.385 35.986 1.00 98.06 102 LEU A C 1
ATOM 843 O O . LEU A 1 102 ? -12.719 15.578 34.877 1.00 98.06 102 LEU A O 1
ATOM 847 N N . SER A 1 103 ? -12.663 14.559 36.879 1.00 98.12 103 SER A N 1
ATOM 848 C CA . SER A 1 103 ? -11.407 13.843 36.634 1.00 98.12 103 SER A CA 1
ATOM 849 C C . SER A 1 103 ? -11.521 12.875 35.452 1.00 98.12 103 SER A C 1
ATOM 851 O O . SER A 1 103 ? -10.647 12.859 34.585 1.00 98.12 103 SER A O 1
ATOM 853 N N . ARG A 1 104 ? -12.630 12.129 35.344 1.00 98.12 104 ARG A N 1
ATOM 854 C CA . ARG A 1 104 ? -12.899 11.252 34.189 1.00 98.12 104 ARG A CA 1
ATOM 855 C C . ARG A 1 104 ? -12.997 12.045 32.885 1.00 98.12 104 ARG A C 1
ATOM 857 O O . ARG A 1 104 ? -12.437 11.619 31.878 1.00 98.12 104 ARG A O 1
ATOM 864 N N . HIS A 1 105 ? -13.672 13.197 32.892 1.00 97.38 105 HIS A N 1
ATOM 865 C CA . HIS A 1 105 ? -13.738 14.072 31.719 1.00 97.38 105 HIS A CA 1
ATOM 866 C C . HIS A 1 105 ? -12.364 14.619 31.321 1.00 97.38 105 HIS A C 1
ATOM 868 O O . HIS A 1 105 ? -12.045 14.621 30.136 1.00 97.38 105 HIS A O 1
ATOM 874 N N . GLN A 1 106 ? -11.537 15.022 32.289 1.00 98.19 106 GLN A N 1
ATOM 875 C CA . GLN A 1 106 ? -10.167 15.476 32.034 1.00 98.19 106 GLN A CA 1
ATOM 876 C C . GLN A 1 106 ? -9.307 14.368 31.417 1.00 98.19 106 GLN A C 1
ATOM 878 O O . GLN A 1 106 ? -8.654 14.604 30.407 1.00 98.19 106 GLN A O 1
ATOM 883 N N . GLN A 1 107 ? -9.363 13.149 31.960 1.00 98.00 107 GLN A N 1
ATOM 884 C CA . GLN A 1 107 ? -8.630 12.003 31.412 1.00 98.00 107 GLN A CA 1
ATOM 885 C C . GLN A 1 107 ? -9.088 11.647 29.994 1.00 98.00 107 GLN A C 1
ATOM 887 O O . GLN A 1 107 ? -8.259 11.383 29.128 1.00 98.00 107 GLN A O 1
ATOM 892 N N . ALA A 1 108 ? -10.399 11.665 29.732 1.00 97.50 108 ALA A N 1
ATOM 893 C CA . ALA A 1 108 ? -10.931 11.413 28.395 1.00 97.50 108 ALA A CA 1
ATOM 894 C C . ALA A 1 108 ? -10.478 12.486 27.392 1.00 97.50 108 ALA A C 1
ATOM 896 O O . ALA A 1 108 ? -10.066 12.152 26.283 1.00 97.50 108 ALA A O 1
ATOM 897 N N . GLN A 1 109 ? -10.501 13.760 27.798 1.00 98.12 109 GLN A N 1
ATOM 898 C CA . GLN A 1 109 ? -10.022 14.873 26.981 1.00 98.12 109 GLN A CA 1
ATOM 899 C C . GLN A 1 109 ? -8.519 14.767 26.692 1.00 98.12 109 GLN A C 1
ATOM 901 O O . GLN A 1 109 ? -8.089 15.035 25.572 1.00 98.12 109 GLN A O 1
ATOM 906 N N . GLU A 1 110 ? -7.711 14.392 27.685 1.00 98.19 110 GLU A N 1
ATOM 907 C CA . GLU A 1 110 ? -6.266 14.228 27.521 1.00 98.19 110 GLU A CA 1
ATOM 908 C C . GLU A 1 110 ? -5.940 13.053 26.594 1.00 98.19 110 GLU A C 1
ATOM 910 O O . GLU A 1 110 ? -5.178 13.230 25.647 1.00 98.19 110 GLU A O 1
ATOM 915 N N . ALA A 1 111 ? -6.612 11.910 26.759 1.00 97.94 111 ALA A N 1
ATOM 916 C CA . ALA A 1 111 ? -6.468 10.764 25.864 1.00 97.94 111 ALA A CA 1
ATOM 917 C C . ALA A 1 111 ? -6.876 11.093 24.415 1.00 97.94 111 ALA A C 1
ATOM 919 O O . ALA A 1 111 ? -6.196 10.703 23.464 1.00 97.94 111 ALA A O 1
ATOM 920 N N . GLU A 1 112 ? -7.968 11.841 24.223 1.00 97.38 112 GLU A N 1
ATOM 921 C CA . GLU A 1 112 ? -8.381 12.311 22.899 1.00 97.38 112 GLU A CA 1
ATOM 922 C C . GLU A 1 112 ? -7.332 13.265 22.303 1.00 97.38 112 GLU A C 1
ATOM 924 O O . GLU A 1 112 ? -6.929 13.089 21.148 1.00 97.38 112 GLU A O 1
ATOM 929 N N . ARG A 1 113 ? -6.813 14.214 23.097 1.00 98.44 113 ARG A N 1
ATOM 930 C CA . ARG A 1 113 ? -5.752 15.139 22.671 1.00 98.44 113 ARG A CA 1
ATOM 931 C C . ARG A 1 113 ? -4.493 14.393 22.238 1.00 98.44 113 ARG A C 1
ATOM 933 O O . ARG A 1 113 ? -3.972 14.683 21.165 1.00 98.44 113 ARG A O 1
ATOM 940 N N . GLU A 1 114 ? -4.030 13.433 23.034 1.00 98.31 114 GLU A N 1
ATOM 941 C CA . GLU A 1 114 ? -2.870 12.594 22.715 1.00 98.31 114 GLU A CA 1
ATOM 942 C C . GLU A 1 114 ? -3.097 11.784 21.434 1.00 98.31 114 GLU A C 1
ATOM 944 O O . GLU A 1 114 ? -2.204 11.691 20.589 1.00 98.31 114 GLU A O 1
ATOM 949 N N . SER A 1 115 ? -4.308 11.251 21.234 1.00 97.94 115 SER A N 1
ATOM 950 C CA . SER A 1 115 ? -4.647 10.510 20.018 1.00 97.94 115 SER A CA 1
ATOM 951 C C . SER A 1 115 ? -4.593 11.391 18.762 1.00 97.94 115 SER A C 1
ATOM 953 O O . SER A 1 115 ? -4.034 10.975 17.743 1.00 97.94 115 SER A O 1
ATOM 955 N N . PHE A 1 116 ? -5.101 12.627 18.835 1.00 97.50 116 PHE A N 1
ATOM 956 C CA . PHE A 1 116 ? -5.036 13.579 17.727 1.00 97.50 116 PHE A CA 1
ATOM 957 C C . PHE A 1 116 ? -3.619 14.091 17.490 1.00 97.50 116 PHE A C 1
ATOM 959 O O . PHE A 1 116 ? -3.211 14.248 16.340 1.00 97.50 116 PHE A O 1
ATOM 966 N N . GLU A 1 117 ? -2.849 14.325 18.549 1.00 98.31 117 GLU A N 1
ATOM 967 C CA . GLU A 1 117 ? -1.450 14.731 18.442 1.00 98.31 117 GLU A CA 1
ATOM 968 C C . GLU A 1 117 ? -0.607 13.639 17.772 1.00 98.31 117 GLU A C 1
ATOM 970 O O . GLU A 1 117 ? 0.163 13.934 16.853 1.00 98.31 117 GLU A O 1
ATOM 975 N N . LEU A 1 118 ? -0.832 12.370 18.130 1.00 98.19 118 LEU A N 1
ATOM 976 C CA . LEU A 1 118 ? -0.200 11.232 17.469 1.00 98.19 118 LEU A CA 1
ATOM 977 C C . LEU A 1 118 ? -0.596 11.158 15.988 1.00 98.19 118 LEU A C 1
ATOM 979 O O . LEU A 1 118 ? 0.288 11.070 15.136 1.00 98.19 118 LEU A O 1
ATOM 983 N N . GLN A 1 119 ? -1.887 11.260 15.655 1.00 98.31 119 GLN A N 1
ATOM 984 C CA . GLN A 1 119 ? -2.355 11.251 14.260 1.00 98.31 119 GLN A CA 1
ATOM 985 C C . GLN A 1 119 ? -1.759 12.403 13.440 1.00 98.31 119 GLN A C 1
ATOM 987 O O . GLN A 1 119 ? -1.300 12.192 12.318 1.00 98.31 119 GLN A O 1
ATOM 992 N N . LEU A 1 120 ? -1.704 13.613 14.004 1.00 98.00 120 LEU A N 1
ATOM 993 C CA . LEU A 1 120 ? -1.073 14.768 13.367 1.00 98.00 120 LEU A CA 1
ATOM 994 C C . LEU A 1 120 ? 0.430 14.558 13.172 1.00 98.00 120 LEU A C 1
ATOM 996 O O . LEU A 1 120 ? 0.966 14.953 12.136 1.00 98.00 120 LEU A O 1
ATOM 1000 N N . SER A 1 121 ? 1.117 13.950 14.141 1.00 98.38 121 SER A N 1
ATOM 1001 C CA . SER A 1 121 ? 2.545 13.643 14.028 1.00 98.38 121 SER A CA 1
ATOM 1002 C C . SER A 1 121 ? 2.823 12.618 12.925 1.00 98.38 121 SER A C 1
ATOM 1004 O O . SER A 1 121 ? 3.714 12.843 12.106 1.00 98.38 121 SER A O 1
ATOM 1006 N N . LEU A 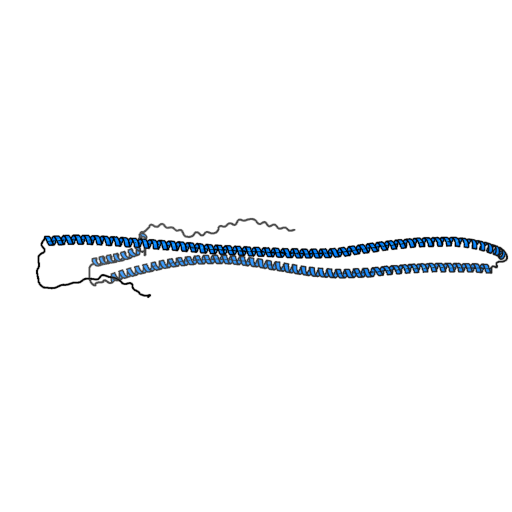1 122 ? 2.007 11.560 12.837 1.00 98.31 122 LEU A N 1
ATOM 1007 C CA . LEU A 1 122 ? 2.100 10.539 11.796 1.00 98.31 122 LEU A CA 1
ATOM 1008 C C . LEU A 1 122 ? 1.842 11.145 10.419 1.00 98.31 122 LEU A C 1
ATOM 1010 O O . LEU A 1 122 ? 2.666 10.991 9.523 1.00 98.31 122 LEU A O 1
ATOM 1014 N N . LEU A 1 123 ? 0.770 11.926 10.270 1.00 98.25 123 LEU A N 1
ATOM 1015 C CA . LEU A 1 123 ? 0.452 12.578 9.001 1.00 98.25 123 LEU A CA 1
ATOM 1016 C C . LEU A 1 123 ? 1.557 13.554 8.568 1.00 98.25 123 LEU A C 1
ATOM 1018 O O . LEU A 1 123 ? 1.907 13.621 7.391 1.00 98.25 123 LEU A O 1
ATOM 1022 N N . ARG A 1 124 ? 2.150 14.302 9.508 1.00 98.19 124 ARG A N 1
ATOM 1023 C CA . ARG A 1 124 ? 3.310 15.163 9.222 1.00 98.19 124 ARG A CA 1
ATOM 1024 C C . ARG A 1 124 ? 4.518 14.352 8.764 1.00 98.19 124 ARG A C 1
ATOM 1026 O O . ARG A 1 124 ? 5.184 14.776 7.822 1.00 98.19 124 ARG A O 1
ATOM 1033 N N . HIS A 1 125 ? 4.788 13.215 9.402 1.00 98.38 125 HIS A N 1
ATOM 1034 C CA . HIS A 1 125 ? 5.879 12.325 9.016 1.00 98.38 125 HIS A CA 1
ATOM 1035 C C . HIS A 1 125 ? 5.661 11.750 7.611 1.00 98.38 125 HIS A C 1
ATOM 1037 O O . HIS A 1 125 ? 6.542 11.853 6.764 1.00 98.38 125 HIS A O 1
ATOM 1043 N N . GLU A 1 126 ? 4.464 11.237 7.321 1.00 98.31 126 GLU A N 1
ATOM 1044 C CA . GLU A 1 126 ? 4.098 10.710 6.001 1.00 98.31 126 GLU A CA 1
ATOM 1045 C C . GLU A 1 126 ? 4.206 11.773 4.901 1.00 98.31 126 GLU A C 1
ATOM 1047 O O . GLU A 1 126 ? 4.752 11.515 3.826 1.00 98.31 126 GLU A O 1
ATOM 1052 N N . LEU A 1 127 ? 3.726 12.995 5.158 1.00 98.06 127 LEU A N 1
ATOM 1053 C CA . LEU A 1 127 ? 3.855 14.105 4.212 1.00 98.06 127 LEU A CA 1
ATOM 1054 C C . LEU A 1 127 ? 5.318 14.487 3.976 1.00 98.06 127 LEU A C 1
ATOM 1056 O O . LEU A 1 127 ? 5.695 14.772 2.838 1.00 98.06 127 LEU A O 1
ATOM 1060 N N . GLN A 1 128 ? 6.138 14.484 5.026 1.00 98.44 128 GLN A N 1
ATOM 1061 C CA . GLN A 1 128 ? 7.561 14.782 4.917 1.00 98.44 128 GLN A CA 1
ATOM 1062 C C . GLN A 1 128 ? 8.299 13.695 4.123 1.00 98.44 128 GLN A C 1
ATOM 1064 O O . GLN A 1 128 ? 9.034 14.027 3.194 1.00 98.44 128 GLN A O 1
ATOM 1069 N N . GLU A 1 129 ? 8.037 12.415 4.390 1.00 98.19 129 GLU A N 1
ATOM 1070 C CA . GLU A 1 129 ? 8.580 11.312 3.593 1.00 98.19 129 GLU A CA 1
ATOM 1071 C C . GLU A 1 129 ? 8.160 11.400 2.125 1.00 98.19 129 GLU A C 1
ATOM 1073 O O . GLU A 1 129 ? 8.978 11.209 1.228 1.00 98.19 129 GLU A O 1
ATOM 1078 N N . ASN A 1 130 ? 6.883 11.676 1.852 1.00 98.19 130 ASN A N 1
ATOM 1079 C CA . ASN A 1 130 ? 6.383 11.790 0.483 1.00 98.19 130 ASN A CA 1
ATOM 1080 C C . ASN A 1 130 ? 7.028 12.972 -0.241 1.00 98.19 130 ASN A C 1
ATOM 1082 O O . ASN A 1 130 ? 7.414 12.855 -1.404 1.00 98.19 130 ASN A O 1
ATOM 1086 N N . LYS A 1 131 ? 7.216 14.096 0.457 1.00 98.56 131 LYS A N 1
ATOM 1087 C CA . LYS A 1 131 ? 7.962 15.242 -0.063 1.00 98.56 131 LYS A CA 1
ATOM 1088 C C . LYS A 1 131 ? 9.403 14.862 -0.398 1.00 98.56 131 LYS A C 1
ATOM 1090 O O . LYS A 1 131 ? 9.881 15.232 -1.469 1.00 98.56 131 LYS A O 1
ATOM 1095 N N . GLU A 1 132 ? 10.093 14.132 0.472 1.00 98.31 132 GLU A N 1
ATOM 1096 C CA . GLU A 1 132 ? 11.464 13.668 0.231 1.00 98.31 132 GLU A CA 1
ATOM 1097 C C . GLU A 1 132 ? 11.536 12.690 -0.948 1.00 98.31 132 GLU A C 1
ATOM 1099 O O . GLU A 1 132 ? 12.378 12.869 -1.829 1.00 98.31 132 GLU A O 1
ATOM 1104 N N . LYS A 1 133 ? 10.598 11.736 -1.037 1.00 98.25 133 LYS A N 1
ATOM 1105 C CA . LYS A 1 133 ? 10.462 10.803 -2.169 1.00 98.25 133 LYS A CA 1
ATOM 1106 C C . LYS A 1 133 ? 10.305 11.564 -3.485 1.00 98.25 133 LYS A C 1
ATOM 1108 O O . LYS A 1 133 ? 11.161 11.429 -4.358 1.00 98.25 133 LYS A O 1
ATOM 1113 N N . PHE A 1 134 ? 9.312 12.448 -3.599 1.00 98.19 134 PHE A N 1
ATOM 1114 C CA . PHE A 1 134 ? 9.104 13.243 -4.817 1.00 98.19 134 PHE A CA 1
ATOM 1115 C C . PHE A 1 134 ? 10.265 14.192 -5.124 1.00 98.19 134 PHE A C 1
ATOM 1117 O O . PHE A 1 134 ? 10.595 14.405 -6.289 1.00 98.19 134 PHE A O 1
ATOM 1124 N N . THR A 1 135 ? 10.927 14.744 -4.105 1.00 98.25 135 THR A N 1
ATOM 1125 C CA . THR A 1 135 ? 12.122 15.575 -4.309 1.00 98.25 135 THR A CA 1
ATOM 1126 C C . THR A 1 135 ? 13.262 14.743 -4.896 1.00 98.25 135 THR A C 1
ATOM 1128 O O . THR A 1 135 ? 13.896 15.173 -5.858 1.00 98.25 135 THR A O 1
ATOM 1131 N N . SER A 1 136 ? 13.489 13.531 -4.382 1.00 98.19 136 SER A N 1
ATOM 1132 C CA . SER A 1 136 ? 14.518 12.623 -4.896 1.00 98.19 136 SER A CA 1
ATOM 1133 C C . SER A 1 136 ? 14.221 12.150 -6.325 1.00 98.19 136 SER A C 1
ATOM 1135 O O . SER A 1 136 ? 15.121 12.130 -7.167 1.00 98.19 136 SER A O 1
ATOM 1137 N N . GLU A 1 137 ? 12.954 11.859 -6.638 1.00 98.19 137 GLU A N 1
ATOM 1138 C CA . GLU A 1 137 ? 12.509 11.501 -7.986 1.00 98.19 137 GLU A CA 1
ATOM 1139 C C . GLU A 1 137 ? 12.697 12.662 -8.962 1.00 98.19 137 GLU A C 1
ATOM 1141 O O . GLU A 1 137 ? 13.264 12.470 -10.038 1.00 98.19 137 GLU A O 1
ATOM 1146 N N . ASN A 1 138 ? 12.308 13.880 -8.575 1.00 98.19 138 ASN A N 1
ATOM 1147 C CA . ASN A 1 138 ? 12.528 15.078 -9.384 1.00 98.19 138 ASN A CA 1
ATOM 1148 C C . ASN A 1 138 ? 14.016 15.336 -9.632 1.00 98.19 138 ASN A C 1
ATOM 1150 O O . ASN A 1 138 ? 14.393 15.653 -10.759 1.00 98.19 138 ASN A O 1
ATOM 1154 N N . MET A 1 139 ? 14.879 15.157 -8.627 1.00 98.06 139 MET A N 1
ATOM 1155 C CA . MET A 1 139 ? 16.329 15.274 -8.811 1.00 98.06 139 MET A CA 1
ATOM 1156 C C . MET A 1 139 ? 16.870 14.211 -9.775 1.00 98.06 139 MET A C 1
ATOM 1158 O O . MET A 1 139 ? 17.675 14.525 -10.651 1.00 98.06 139 MET A O 1
ATOM 1162 N N . ALA A 1 140 ? 16.408 12.963 -9.664 1.00 97.94 140 ALA A N 1
ATOM 1163 C CA . ALA A 1 140 ? 16.808 11.891 -10.571 1.00 97.94 140 ALA A CA 1
ATOM 1164 C C . ALA A 1 140 ? 16.332 12.144 -12.013 1.00 97.94 140 ALA A C 1
ATOM 1166 O O . ALA A 1 140 ? 17.077 11.900 -12.964 1.00 97.94 140 ALA A O 1
ATOM 1167 N N . LEU A 1 141 ? 15.107 12.649 -12.189 1.00 98.12 141 LEU A N 1
ATOM 1168 C CA . LEU A 1 141 ? 14.569 13.042 -13.492 1.00 98.12 141 LEU A CA 1
ATOM 1169 C C . LEU A 1 141 ? 15.328 14.233 -14.081 1.00 98.12 141 LEU A C 1
ATOM 1171 O O . LEU A 1 141 ? 15.662 14.192 -15.262 1.00 98.12 141 LEU A O 1
ATOM 1175 N N . ALA A 1 142 ? 15.666 15.240 -13.273 1.00 98.44 142 ALA A N 1
ATOM 1176 C CA . ALA A 1 142 ? 16.500 16.361 -13.699 1.00 98.44 142 ALA A CA 1
ATOM 1177 C C . ALA A 1 142 ? 17.886 15.887 -14.168 1.00 98.44 142 ALA A C 1
ATOM 1179 O O . ALA A 1 142 ? 18.362 16.319 -15.214 1.00 98.44 142 ALA A O 1
ATOM 1180 N N . GLY A 1 143 ? 18.496 14.931 -13.457 1.00 98.25 143 GLY A N 1
ATOM 1181 C CA . GLY A 1 143 ? 19.746 14.297 -13.885 1.00 98.25 143 GLY A CA 1
ATOM 1182 C C . GLY A 1 143 ? 19.615 13.566 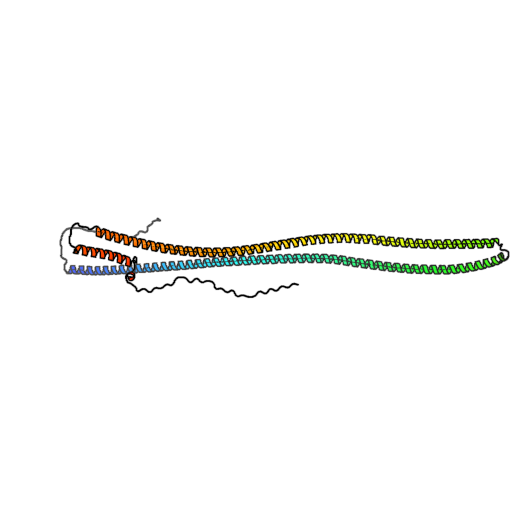-15.225 1.00 98.25 143 GLY A C 1
ATOM 1183 O O . GLY A 1 143 ? 20.434 13.763 -16.119 1.00 98.25 143 GLY A O 1
ATOM 1184 N N . LYS A 1 144 ? 18.550 12.771 -15.409 1.00 98.38 144 LYS A N 1
ATOM 1185 C CA . LYS A 1 144 ? 18.266 12.096 -16.691 1.00 98.38 144 LYS A CA 1
ATOM 1186 C C . LYS A 1 144 ? 18.037 13.088 -17.832 1.00 98.38 144 LYS A C 1
ATOM 1188 O O . LYS A 1 144 ? 18.486 12.828 -18.945 1.00 98.38 144 LYS A O 1
ATOM 1193 N N . LEU A 1 145 ? 17.346 14.197 -17.564 1.00 98.19 145 LEU A N 1
ATOM 1194 C CA . LEU A 1 145 ? 17.101 15.251 -18.546 1.00 98.19 145 LEU A CA 1
ATOM 1195 C C . LEU A 1 145 ? 18.418 15.900 -18.983 1.00 98.19 145 LEU A C 1
ATOM 1197 O O . LEU A 1 145 ? 18.670 15.973 -20.179 1.00 98.19 145 LEU A O 1
ATOM 1201 N N . ALA A 1 146 ? 19.292 16.253 -18.038 1.00 98.12 146 ALA A N 1
ATOM 1202 C CA . ALA A 1 146 ? 20.610 16.806 -18.345 1.00 98.12 146 ALA A CA 1
ATOM 1203 C C . ALA A 1 146 ? 21.456 15.846 -19.206 1.00 98.12 146 ALA A C 1
ATOM 1205 O O . ALA A 1 146 ? 22.046 16.261 -20.201 1.00 98.12 146 ALA A O 1
ATOM 1206 N N . SER A 1 147 ? 21.465 14.544 -18.889 1.00 98.06 147 SER A N 1
ATOM 1207 C CA . SER A 1 147 ? 22.152 13.543 -19.722 1.00 98.06 147 SER A CA 1
ATOM 1208 C C . SER A 1 147 ? 21.547 13.415 -21.125 1.00 98.06 147 SER A C 1
ATOM 1210 O O . SER A 1 147 ? 22.268 13.181 -22.095 1.00 98.06 147 SER A O 1
ATOM 1212 N N . LEU A 1 148 ? 20.225 13.558 -21.258 1.00 98.06 148 LEU A N 1
ATOM 1213 C CA . LEU A 1 148 ? 19.545 13.514 -22.552 1.00 98.06 148 LEU A CA 1
ATOM 1214 C C . LEU A 1 148 ? 19.842 14.762 -23.396 1.00 98.06 148 LEU A C 1
ATOM 1216 O O . LEU A 1 148 ? 20.044 14.648 -24.606 1.00 98.06 148 LEU A O 1
ATOM 1220 N N . GLU A 1 149 ? 19.887 15.936 -22.770 1.00 98.00 149 GLU A N 1
ATOM 1221 C CA . GLU A 1 149 ? 20.279 17.194 -23.410 1.00 98.00 149 GLU A CA 1
ATOM 1222 C C . GLU A 1 149 ? 21.725 17.127 -23.910 1.00 98.00 149 GLU A C 1
ATOM 1224 O O . GLU A 1 149 ? 21.990 17.459 -25.068 1.00 98.00 149 GLU A O 1
ATOM 1229 N N . GLU A 1 150 ? 22.645 16.604 -23.092 1.00 98.00 150 GLU A N 1
ATOM 1230 C CA . GLU A 1 150 ? 24.033 16.376 -23.497 1.00 98.00 150 GLU A CA 1
ATOM 1231 C C . GLU A 1 150 ? 24.116 15.412 -24.688 1.00 98.00 150 GLU A C 1
ATOM 1233 O O . GLU A 1 150 ? 24.790 15.699 -25.680 1.00 98.00 150 GLU A O 1
ATOM 1238 N N . PHE A 1 151 ? 23.372 14.303 -24.648 1.00 98.00 151 PHE A N 1
ATOM 1239 C CA . PHE A 1 151 ? 23.303 13.366 -25.768 1.00 98.00 151 PHE A CA 1
ATOM 1240 C C . PHE A 1 151 ? 22.756 14.023 -27.045 1.00 98.00 151 PHE A C 1
ATOM 1242 O O . PHE A 1 151 ? 23.289 13.795 -28.135 1.00 98.00 151 PHE A O 1
ATOM 1249 N N . SER A 1 152 ? 21.718 14.864 -26.941 1.00 97.88 152 SER A N 1
ATOM 1250 C CA . SER A 1 152 ? 21.182 15.590 -28.100 1.00 97.88 152 SER A CA 1
ATOM 1251 C C . SER A 1 152 ? 22.217 16.546 -28.686 1.00 97.88 152 SER A C 1
ATOM 1253 O O . SER A 1 152 ? 22.412 16.549 -29.903 1.00 97.88 152 SER A O 1
ATOM 1255 N N . MET A 1 153 ? 22.931 17.290 -27.836 1.00 98.12 153 MET A N 1
ATOM 1256 C CA . MET A 1 153 ? 23.998 18.196 -28.262 1.00 98.12 153 MET A CA 1
ATOM 1257 C C . MET A 1 153 ? 25.133 17.435 -28.966 1.00 98.12 153 MET A C 1
ATOM 1259 O O . MET A 1 153 ? 25.577 17.836 -30.043 1.00 98.12 153 MET A O 1
ATOM 1263 N N . GLN A 1 154 ? 25.578 16.304 -28.406 1.00 97.88 154 GLN A N 1
ATOM 1264 C CA . GLN A 1 154 ? 26.608 15.458 -29.021 1.00 97.88 154 GLN A CA 1
ATOM 1265 C C . GLN A 1 154 ? 26.156 14.911 -30.380 1.00 97.88 154 GLN A C 1
ATOM 1267 O O . GLN A 1 154 ? 26.914 14.945 -31.352 1.00 97.88 154 GLN A O 1
ATOM 1272 N N . ARG A 1 155 ? 24.904 14.452 -30.477 1.00 98.31 155 ARG A N 1
ATOM 1273 C CA . ARG A 1 155 ? 24.314 13.983 -31.734 1.00 98.31 155 ARG A CA 1
ATOM 1274 C C . ARG A 1 155 ? 24.276 15.092 -32.783 1.00 98.31 155 ARG A C 1
ATOM 1276 O O . ARG A 1 155 ? 24.624 14.843 -33.933 1.00 98.31 155 ARG A O 1
ATOM 1283 N N . GLU A 1 156 ? 23.854 16.298 -32.416 1.00 98.12 156 GLU A N 1
ATOM 1284 C CA . GLU A 1 156 ? 23.816 17.445 -33.330 1.00 98.12 156 GLU A CA 1
ATOM 1285 C C . GLU A 1 156 ? 25.211 17.823 -33.826 1.00 98.12 156 GLU A C 1
ATOM 1287 O O . GLU A 1 156 ? 25.395 18.016 -35.030 1.00 98.12 156 GLU A O 1
ATOM 1292 N N . LYS A 1 157 ? 26.206 17.831 -32.930 1.00 98.25 157 LYS A N 1
ATOM 1293 C CA . LYS A 1 157 ? 27.609 18.060 -33.286 1.00 98.25 157 LYS A CA 1
ATOM 1294 C C . LYS A 1 157 ? 28.117 17.023 -34.292 1.00 98.25 157 LYS A C 1
ATOM 1296 O O . LYS A 1 157 ? 28.623 17.402 -35.344 1.00 98.25 157 LYS A O 1
ATOM 1301 N N . LEU A 1 158 ? 27.910 15.731 -34.024 1.00 98.12 158 LEU A N 1
ATOM 1302 C CA . LEU A 1 158 ? 28.299 14.651 -34.941 1.00 98.12 158 LEU A CA 1
ATOM 1303 C C . LEU A 1 158 ? 27.580 14.745 -36.292 1.00 98.12 158 LEU A C 1
ATOM 1305 O O . LEU A 1 158 ? 28.179 14.508 -37.337 1.00 98.12 158 LEU A O 1
ATOM 1309 N N . MET A 1 159 ? 26.296 15.107 -36.296 1.00 97.50 159 MET A N 1
ATOM 1310 C CA . MET A 1 159 ? 25.538 15.301 -37.534 1.00 97.50 159 MET A CA 1
ATOM 1311 C C . MET A 1 159 ? 26.072 16.483 -38.350 1.00 97.50 159 MET A C 1
ATOM 1313 O O . MET A 1 159 ? 26.130 16.390 -39.575 1.00 97.50 159 MET A O 1
ATOM 1317 N N . ALA A 1 160 ? 26.477 17.576 -37.699 1.00 98.25 160 ALA A N 1
ATOM 1318 C CA . ALA A 1 160 ? 27.104 18.715 -38.366 1.00 98.25 160 ALA A CA 1
ATOM 1319 C C . ALA A 1 160 ? 28.482 18.351 -38.945 1.00 98.25 160 ALA A C 1
ATOM 1321 O O . ALA A 1 160 ? 28.757 18.659 -40.104 1.00 98.25 160 ALA A O 1
ATOM 1322 N N . GLU A 1 161 ? 29.313 17.635 -38.181 1.00 98.31 161 GLU A N 1
ATOM 1323 C CA . GLU A 1 161 ? 30.607 17.118 -38.648 1.00 98.31 161 GLU A CA 1
ATOM 1324 C C . GLU A 1 161 ? 30.435 16.184 -39.852 1.00 98.31 161 GLU A C 1
ATOM 1326 O O . GLU A 1 161 ? 31.134 16.333 -40.854 1.00 98.31 161 GLU A O 1
ATOM 1331 N N . ARG A 1 162 ? 29.450 15.275 -39.805 1.00 97.06 162 ARG A N 1
ATOM 1332 C CA . ARG A 1 162 ? 29.149 14.370 -40.920 1.00 97.06 162 ARG A CA 1
ATOM 1333 C C . ARG A 1 162 ? 28.742 15.129 -42.179 1.00 97.06 162 ARG A C 1
ATOM 1335 O O . ARG A 1 162 ? 29.263 14.823 -43.243 1.00 97.06 162 ARG A O 1
ATOM 1342 N N . ARG A 1 163 ? 27.868 16.136 -42.063 1.00 97.62 163 ARG A N 1
ATOM 1343 C CA . ARG A 1 163 ? 27.482 16.984 -43.208 1.00 97.62 163 ARG A CA 1
ATOM 1344 C C . ARG A 1 163 ? 28.690 17.703 -43.806 1.00 97.62 163 ARG A C 1
ATOM 1346 O O . ARG A 1 163 ? 28.854 17.699 -45.018 1.00 97.62 163 ARG A O 1
ATOM 1353 N N . CYS A 1 164 ? 29.564 18.260 -42.968 1.00 97.88 164 CYS A N 1
ATOM 1354 C CA . CYS A 1 164 ? 30.790 18.914 -43.428 1.00 97.88 164 CYS A CA 1
ATOM 1355 C C . CYS A 1 164 ? 31.703 17.938 -44.195 1.00 97.88 164 CYS A C 1
ATOM 1357 O O . CYS A 1 164 ? 32.206 18.269 -45.267 1.00 97.88 164 CYS A O 1
ATOM 1359 N N . LEU A 1 165 ? 31.877 16.712 -43.689 1.00 97.75 165 LEU A N 1
ATOM 1360 C CA . LEU A 1 165 ? 32.651 15.668 -44.368 1.00 97.75 165 LEU A CA 1
ATOM 1361 C C . LEU A 1 165 ? 31.998 15.208 -45.680 1.00 97.75 165 LEU A C 1
ATOM 1363 O O . LEU A 1 165 ? 32.701 15.010 -46.668 1.00 97.75 165 LEU A O 1
ATOM 1367 N N . GLU A 1 166 ? 30.673 15.059 -45.714 1.00 97.31 166 GLU A N 1
ATOM 1368 C CA . GLU A 1 166 ? 29.913 14.733 -46.929 1.00 97.31 166 GLU A CA 1
ATOM 1369 C C . GLU A 1 166 ? 30.092 15.822 -48.002 1.00 97.31 166 GLU A C 1
ATOM 1371 O O . GLU A 1 166 ? 30.373 15.503 -49.159 1.00 97.31 166 GLU A O 1
ATOM 1376 N N . GLU A 1 167 ? 30.019 17.102 -47.621 1.00 98.00 167 GLU A N 1
ATOM 1377 C CA . GLU A 1 167 ? 30.268 18.239 -48.517 1.00 98.00 167 GLU A CA 1
ATOM 1378 C C . GLU A 1 167 ? 31.714 18.272 -49.034 1.00 98.00 167 GLU A C 1
ATOM 1380 O O . GLU A 1 167 ? 31.942 18.503 -50.222 1.00 98.00 167 GLU A O 1
ATOM 1385 N N . GLN A 1 168 ? 32.704 18.024 -48.170 1.00 97.88 168 GLN A N 1
ATOM 1386 C CA . GLN A 1 168 ? 34.112 17.945 -48.577 1.00 97.88 168 GLN A CA 1
ATOM 1387 C C . GLN A 1 168 ? 34.355 16.789 -49.550 1.00 97.88 168 GLN A C 1
ATOM 1389 O O . GLN A 1 168 ? 35.019 16.970 -50.571 1.00 97.88 168 GLN A O 1
ATOM 1394 N N . LEU A 1 169 ? 33.787 15.615 -49.267 1.00 97.62 169 LEU A N 1
ATOM 1395 C CA . LEU A 1 169 ? 33.891 14.449 -50.137 1.00 97.62 169 LEU A CA 1
ATOM 1396 C C . LEU A 1 169 ? 33.240 14.711 -51.499 1.00 97.62 169 LEU A C 1
ATOM 1398 O O . LEU A 1 169 ? 33.777 14.300 -52.526 1.00 97.62 169 LEU A O 1
ATOM 1402 N N . GLN A 1 170 ? 32.096 15.395 -51.520 1.00 97.88 170 GLN A N 1
ATOM 1403 C CA . GLN A 1 170 ? 31.418 15.761 -52.759 1.00 97.88 170 GLN A CA 1
ATOM 1404 C C . GLN A 1 170 ? 32.268 16.721 -53.601 1.00 97.88 170 GLN A C 1
ATOM 1406 O O . GLN A 1 170 ? 32.464 16.464 -54.788 1.00 97.88 170 GLN A O 1
ATOM 1411 N N . LYS A 1 171 ? 32.860 17.751 -52.982 1.00 97.81 171 LYS A N 1
ATOM 1412 C CA . LYS A 1 171 ? 33.796 18.661 -53.664 1.00 97.81 171 LYS A CA 1
ATOM 1413 C C . LYS A 1 171 ? 34.994 17.914 -54.249 1.00 97.81 171 LYS A C 1
ATOM 1415 O O . LYS A 1 171 ? 35.306 18.097 -55.419 1.00 97.81 171 LYS A O 1
ATOM 1420 N N . GLN A 1 172 ? 35.615 17.014 -53.484 1.00 97.69 172 GLN A N 1
ATOM 1421 C CA . GLN A 1 172 ? 36.734 16.204 -53.985 1.00 97.69 172 GLN A CA 1
ATOM 1422 C C . GLN A 1 172 ? 36.332 15.317 -55.168 1.00 97.69 172 GLN A C 1
ATOM 1424 O O . GLN A 1 172 ? 37.091 15.182 -56.126 1.00 97.69 172 GLN A O 1
ATOM 1429 N N . LYS A 1 173 ? 35.134 14.719 -55.139 1.00 97.19 173 LYS A N 1
ATOM 1430 C CA . LYS A 1 173 ? 34.619 13.937 -56.273 1.00 97.19 173 LYS A CA 1
ATOM 1431 C C . LYS A 1 173 ? 34.446 14.798 -57.518 1.00 97.19 173 LYS A C 1
ATOM 1433 O O . LYS A 1 173 ? 34.868 14.377 -58.590 1.00 97.19 173 LYS A O 1
ATOM 1438 N N . GLU A 1 174 ? 33.860 15.984 -57.378 1.00 97.62 174 GLU A N 1
ATOM 1439 C CA . GLU A 1 174 ? 33.674 16.931 -58.483 1.00 97.62 174 GLU A CA 1
ATOM 1440 C C . GLU A 1 174 ? 35.020 17.397 -59.054 1.00 97.62 174 GLU A C 1
ATOM 1442 O O . GLU A 1 174 ? 35.213 17.387 -60.271 1.00 97.62 174 GLU A O 1
ATOM 1447 N N . GLU A 1 175 ? 35.988 17.716 -58.191 1.00 97.75 175 GLU A N 1
ATOM 1448 C CA . GLU A 1 175 ? 37.353 18.080 -58.584 1.00 97.75 175 GLU A CA 1
ATOM 1449 C C . GLU A 1 175 ? 38.058 16.942 -59.334 1.00 97.75 175 GLU A C 1
ATOM 1451 O O . GLU A 1 175 ? 38.614 17.162 -60.412 1.00 97.75 175 GLU A O 1
ATOM 1456 N N . HIS A 1 176 ? 38.011 15.712 -58.815 1.00 96.81 176 HIS A N 1
ATOM 1457 C CA . HIS A 1 176 ? 38.603 14.552 -59.481 1.00 96.81 176 HIS A CA 1
ATOM 1458 C C . HIS A 1 176 ? 37.900 14.213 -60.794 1.00 96.81 176 HIS A C 1
ATOM 1460 O O . HIS A 1 176 ? 38.566 13.890 -61.776 1.00 96.81 176 HIS A O 1
ATOM 1466 N N . GLN A 1 177 ? 36.575 14.329 -60.858 1.00 97.62 177 GLN A N 1
ATOM 1467 C CA . GLN A 1 177 ? 35.826 14.115 -62.092 1.00 97.62 177 GLN A CA 1
ATOM 1468 C C . GLN A 1 177 ? 36.204 15.155 -63.155 1.00 97.62 177 GLN A C 1
ATOM 1470 O O . GLN A 1 177 ? 36.424 14.798 -64.313 1.00 97.62 177 GLN A O 1
ATOM 1475 N N . ALA A 1 178 ? 36.368 16.422 -62.763 1.00 96.94 178 ALA A N 1
ATOM 1476 C CA . ALA A 1 178 ? 36.866 17.469 -63.649 1.00 96.94 178 ALA A CA 1
ATOM 1477 C C . ALA A 1 178 ? 38.313 17.202 -64.106 1.00 96.94 178 ALA A C 1
ATOM 1479 O O . ALA A 1 178 ? 38.644 17.414 -65.275 1.00 96.94 178 ALA A O 1
ATOM 1480 N N . GLN A 1 179 ? 39.180 16.707 -63.216 1.00 96.94 179 GLN A N 1
ATOM 1481 C CA . GLN A 1 179 ? 40.552 16.314 -63.558 1.00 96.94 179 GLN A CA 1
ATOM 1482 C C . GLN A 1 179 ? 40.581 15.160 -64.566 1.00 96.94 179 GLN A C 1
ATOM 1484 O O . GLN A 1 179 ? 41.289 15.263 -65.568 1.00 96.94 179 GLN A O 1
ATOM 1489 N N . ILE A 1 180 ? 39.796 14.101 -64.340 1.00 97.00 180 ILE A N 1
ATOM 1490 C CA . ILE A 1 180 ? 39.668 12.963 -65.262 1.00 97.00 180 ILE A CA 1
ATOM 1491 C C . ILE A 1 180 ? 39.191 13.457 -66.625 1.00 97.00 180 ILE A C 1
ATOM 1493 O O . ILE A 1 180 ? 39.858 13.197 -67.621 1.00 97.00 180 ILE A O 1
ATOM 1497 N N . TYR A 1 181 ? 38.122 14.256 -66.668 1.00 97.25 181 TYR A N 1
ATOM 1498 C CA . TYR A 1 181 ? 37.606 14.818 -67.916 1.00 97.25 181 TYR A CA 1
ATOM 1499 C C . TYR A 1 181 ? 38.671 15.620 -68.684 1.00 97.25 181 TYR A C 1
ATOM 1501 O O . TYR A 1 181 ? 38.821 15.478 -69.898 1.00 97.25 181 TYR A O 1
ATOM 1509 N N . ASN A 1 182 ? 39.460 16.444 -67.988 1.00 96.69 182 ASN A N 1
ATOM 1510 C CA . ASN A 1 182 ? 40.541 17.210 -68.609 1.00 96.69 182 ASN A CA 1
ATOM 1511 C C . ASN A 1 182 ? 41.673 16.314 -69.136 1.00 96.69 182 ASN A C 1
ATOM 1513 O O . ASN A 1 182 ? 42.207 16.579 -70.216 1.00 96.69 182 ASN A O 1
ATOM 1517 N N . LEU A 1 183 ? 42.037 15.261 -68.397 1.00 96.19 183 LEU A N 1
ATOM 1518 C CA . LEU A 1 183 ? 43.044 14.286 -68.821 1.00 96.19 183 LEU A CA 1
ATOM 1519 C C . LEU A 1 183 ? 42.567 13.468 -70.021 1.00 96.19 183 LEU A C 1
ATOM 1521 O O . LEU A 1 183 ? 43.318 13.328 -70.981 1.00 96.19 183 LEU A O 1
ATOM 1525 N N . GLU A 1 184 ? 41.324 12.991 -70.008 1.00 94.50 184 GLU A N 1
ATOM 1526 C CA . GLU A 1 184 ? 40.698 12.286 -71.129 1.00 94.50 184 GLU A CA 1
ATOM 1527 C C . GLU A 1 184 ? 40.652 13.175 -72.369 1.00 94.50 184 GLU A C 1
ATOM 1529 O O . GLU A 1 184 ? 41.108 12.772 -73.438 1.00 94.50 184 GLU A O 1
ATOM 1534 N N . LYS A 1 185 ? 40.197 14.425 -72.224 1.00 96.31 185 LYS A N 1
ATOM 1535 C CA . LYS A 1 185 ? 40.193 15.405 -73.315 1.00 96.31 185 LYS A CA 1
ATOM 1536 C C . LYS A 1 185 ? 41.595 15.617 -73.885 1.00 96.31 185 LYS A C 1
ATOM 1538 O O . LYS A 1 185 ? 41.761 15.626 -75.104 1.00 96.31 185 LYS A O 1
ATOM 1543 N N . LYS A 1 186 ? 42.607 15.778 -73.026 1.00 96.44 186 LYS A N 1
ATOM 1544 C CA . LYS A 1 186 ? 44.002 15.935 -73.458 1.00 96.44 186 LYS A CA 1
ATOM 1545 C C . LYS A 1 186 ? 44.507 14.683 -74.178 1.00 96.44 186 LYS A C 1
ATOM 1547 O O . LYS A 1 186 ? 45.080 14.806 -75.254 1.00 96.44 186 LYS A O 1
ATOM 1552 N N . ALA A 1 187 ? 44.239 13.497 -73.634 1.00 94.88 187 ALA A N 1
ATOM 1553 C CA . ALA A 1 187 ? 44.633 12.224 -74.226 1.00 94.88 187 ALA A CA 1
ATOM 1554 C C . ALA A 1 187 ? 43.979 11.992 -75.594 1.00 94.88 187 ALA A C 1
ATOM 1556 O O . ALA A 1 187 ? 44.655 11.530 -76.507 1.00 94.88 187 ALA A O 1
ATOM 1557 N N . VAL A 1 188 ? 42.700 12.347 -75.767 1.00 95.56 188 VAL A N 1
ATOM 1558 C CA . VAL A 1 188 ? 42.007 12.278 -77.065 1.00 95.56 188 VAL A CA 1
ATOM 1559 C C . VAL A 1 188 ? 42.671 13.205 -78.081 1.00 95.56 188 VAL A C 1
ATOM 1561 O O . VAL A 1 188 ? 43.000 12.761 -79.178 1.00 95.56 188 VAL A O 1
ATOM 1564 N N . LEU A 1 189 ? 42.939 14.461 -77.711 1.00 94.69 189 LEU A N 1
ATOM 1565 C CA . LEU A 1 189 ? 43.610 15.419 -78.597 1.00 94.69 189 LEU A CA 1
ATOM 1566 C C . LEU A 1 189 ? 45.030 14.967 -78.973 1.00 94.69 189 LEU A C 1
ATOM 1568 O O . LEU A 1 189 ? 45.414 15.053 -80.140 1.00 94.69 189 LEU A O 1
ATOM 1572 N N . ASP A 1 190 ? 45.797 14.456 -78.008 1.00 94.25 190 ASP A N 1
ATOM 1573 C CA . ASP A 1 190 ? 47.139 13.920 -78.241 1.00 94.25 190 ASP A CA 1
ATOM 1574 C C . ASP A 1 190 ? 47.099 12.652 -79.107 1.00 94.25 190 ASP A C 1
ATOM 1576 O O . ASP A 1 190 ? 47.930 12.499 -80.002 1.00 94.25 190 ASP A O 1
ATOM 1580 N N . ASN A 1 191 ? 46.119 11.767 -78.900 1.00 94.38 191 ASN A N 1
ATOM 1581 C CA . ASN A 1 191 ? 45.924 10.568 -79.712 1.00 94.38 191 ASN A CA 1
ATOM 1582 C C . ASN A 1 191 ? 45.535 10.917 -81.152 1.00 94.38 191 ASN A C 1
ATOM 1584 O O . ASN A 1 191 ? 46.074 10.325 -82.082 1.00 94.38 191 ASN A O 1
ATOM 1588 N N . ASP A 1 192 ? 44.657 11.900 -81.354 1.00 93.06 192 ASP A N 1
ATOM 1589 C CA . ASP A 1 192 ? 44.293 12.390 -82.684 1.00 93.06 192 ASP A CA 1
ATOM 1590 C C . ASP A 1 192 ? 45.480 13.053 -83.389 1.00 93.06 192 ASP A C 1
ATOM 1592 O O . ASP A 1 192 ? 45.670 12.859 -84.593 1.00 93.06 192 ASP A O 1
ATOM 1596 N N . ARG A 1 193 ? 46.317 13.797 -82.652 1.00 94.81 193 ARG A N 1
ATOM 1597 C CA . ARG A 1 193 ? 47.581 14.333 -83.177 1.00 94.81 193 ARG A CA 1
ATOM 1598 C C . ARG A 1 193 ? 48.519 13.203 -83.605 1.00 94.81 193 ARG A C 1
ATOM 1600 O O . ARG A 1 193 ? 48.949 13.190 -84.754 1.00 94.81 193 ARG A O 1
ATOM 1607 N N . LEU A 1 194 ? 48.767 12.232 -82.728 1.00 92.75 194 LEU A N 1
ATOM 1608 C CA . LEU A 1 194 ? 49.627 11.080 -83.016 1.00 92.75 194 LEU A CA 1
ATOM 1609 C C . LEU A 1 194 ? 49.088 10.234 -84.174 1.00 92.75 194 LEU A C 1
ATOM 1611 O O . LEU A 1 194 ? 49.862 9.789 -85.010 1.00 92.75 194 LEU A O 1
ATOM 1615 N N . LYS A 1 195 ? 47.769 10.038 -84.279 1.00 91.69 195 LYS A N 1
ATOM 1616 C CA . LYS A 1 195 ? 47.140 9.365 -85.424 1.00 91.69 195 LYS A CA 1
ATOM 1617 C C . LYS A 1 195 ? 47.387 10.121 -86.720 1.00 91.69 195 LYS A C 1
ATOM 1619 O O . LYS A 1 195 ? 47.686 9.483 -87.721 1.00 91.69 195 LYS A O 1
ATOM 1624 N N . LYS A 1 196 ? 47.272 11.453 -86.725 1.00 92.81 196 LYS A N 1
ATOM 1625 C CA . LYS A 1 196 ? 47.582 12.270 -87.909 1.00 92.81 196 LYS A CA 1
ATOM 1626 C C . LYS A 1 196 ? 49.053 12.142 -88.300 1.00 92.81 196 LYS A C 1
ATOM 1628 O O . LYS A 1 196 ? 49.329 11.900 -89.469 1.00 92.81 196 LYS A O 1
ATOM 1633 N N . GLU A 1 197 ? 49.970 12.235 -87.339 1.00 90.94 197 GLU A N 1
ATOM 1634 C CA . GLU A 1 197 ? 51.413 12.052 -87.566 1.00 90.94 197 GLU A CA 1
ATOM 1635 C C . GLU A 1 197 ? 51.734 10.633 -88.064 1.00 90.94 197 GLU A C 1
ATOM 1637 O O . GLU A 1 197 ? 52.460 10.462 -89.039 1.00 90.94 197 GLU A O 1
ATOM 1642 N N . MET A 1 198 ? 51.130 9.602 -87.467 1.00 90.06 198 MET A N 1
ATOM 1643 C CA . MET A 1 198 ? 51.269 8.211 -87.897 1.00 90.06 198 MET A CA 1
ATOM 1644 C C . MET A 1 198 ? 50.690 7.998 -89.295 1.00 90.06 198 MET A C 1
ATOM 1646 O O . MET A 1 198 ? 51.334 7.350 -90.103 1.00 90.06 198 MET A O 1
ATOM 1650 N N . LEU A 1 199 ? 49.507 8.531 -89.613 1.00 87.56 199 LEU A N 1
ATOM 1651 C CA . LEU A 1 199 ? 48.923 8.438 -90.955 1.00 87.56 199 LEU A CA 1
ATOM 1652 C C . LEU A 1 199 ? 49.805 9.133 -91.991 1.00 87.56 199 LEU A C 1
ATOM 1654 O O . LEU A 1 199 ? 49.971 8.604 -93.083 1.00 87.56 199 LEU A O 1
ATOM 1658 N N . GLN A 1 200 ? 50.405 10.275 -91.649 1.00 87.19 200 GLN A N 1
ATOM 1659 C CA . GLN A 1 200 ? 51.385 10.944 -92.505 1.00 87.19 200 GLN A CA 1
ATOM 1660 C C . GLN A 1 200 ? 52.639 10.085 -92.702 1.00 87.19 200 GLN A C 1
ATOM 1662 O O . GLN A 1 200 ? 53.071 9.896 -93.837 1.00 87.19 200 GLN A O 1
ATOM 1667 N N . HIS A 1 201 ? 53.190 9.504 -91.632 1.00 88.12 201 HIS A N 1
ATOM 1668 C CA . HIS A 1 201 ? 54.336 8.600 -91.719 1.00 88.12 201 HIS A CA 1
ATOM 1669 C C . HIS A 1 201 ? 54.019 7.311 -92.471 1.00 88.12 201 HIS A C 1
ATOM 1671 O O . HIS A 1 201 ? 54.823 6.888 -93.285 1.00 88.12 201 HIS A O 1
ATOM 1677 N N . VAL A 1 202 ? 52.859 6.695 -92.251 1.00 86.00 202 VAL A N 1
ATOM 1678 C CA . VAL A 1 202 ? 52.409 5.506 -92.980 1.00 86.00 202 VAL A CA 1
ATOM 1679 C C . VAL A 1 202 ? 52.140 5.856 -94.432 1.00 86.00 202 VAL A C 1
ATOM 1681 O O . VAL A 1 202 ? 52.491 5.062 -95.282 1.00 86.00 202 VAL A O 1
ATOM 1684 N N . ALA A 1 203 ? 51.585 7.024 -94.755 1.00 82.50 203 ALA A N 1
ATOM 1685 C CA . ALA A 1 203 ? 51.456 7.463 -96.141 1.00 82.50 203 ALA A CA 1
ATOM 1686 C C . ALA A 1 203 ? 52.832 7.661 -96.796 1.00 82.50 203 ALA A C 1
ATOM 1688 O O . ALA A 1 203 ? 53.026 7.239 -97.932 1.00 82.50 203 ALA A O 1
ATOM 1689 N N . ALA A 1 204 ? 53.803 8.232 -96.076 1.00 82.19 204 ALA A N 1
ATOM 1690 C CA . ALA A 1 204 ? 55.176 8.381 -96.553 1.00 82.19 204 ALA A CA 1
ATOM 1691 C C . ALA A 1 204 ? 55.875 7.022 -96.732 1.00 82.19 204 ALA A C 1
ATOM 1693 O O . ALA A 1 204 ? 56.417 6.744 -97.796 1.00 82.19 204 ALA A O 1
ATOM 1694 N N . VAL A 1 205 ? 55.796 6.141 -95.733 1.00 82.75 205 VAL A N 1
ATOM 1695 C CA . VAL A 1 205 ? 56.363 4.789 -95.774 1.00 82.75 205 VAL A CA 1
ATOM 1696 C C . VAL A 1 205 ? 55.640 3.941 -96.804 1.00 82.75 205 VAL A C 1
ATOM 1698 O O . VAL A 1 205 ? 56.304 3.224 -97.520 1.00 82.75 205 VAL A O 1
ATOM 1701 N N . ALA A 1 206 ? 54.319 4.020 -96.947 1.00 75.56 206 ALA A N 1
ATOM 1702 C CA . ALA A 1 206 ? 53.572 3.318 -97.986 1.00 75.56 206 ALA A CA 1
ATOM 1703 C C . ALA A 1 206 ? 53.907 3.863 -99.374 1.00 75.56 206 ALA A C 1
ATOM 1705 O O . ALA A 1 206 ? 53.980 3.076 -100.305 1.00 75.56 206 ALA A O 1
ATOM 1706 N N . ALA A 1 207 ? 54.169 5.163 -99.534 1.00 72.69 207 ALA A N 1
ATOM 1707 C CA . ALA A 1 207 ? 54.699 5.703 -100.782 1.00 72.69 207 ALA A CA 1
ATOM 1708 C C . ALA A 1 207 ? 56.110 5.158 -101.072 1.00 72.69 207 ALA A C 1
ATOM 1710 O O . ALA A 1 207 ? 56.385 4.746 -102.197 1.00 72.69 207 ALA A O 1
ATOM 1711 N N . GLU A 1 208 ? 56.985 5.067 -100.065 1.00 71.06 208 GLU A N 1
ATOM 1712 C CA . GLU A 1 208 ? 58.301 4.430 -100.206 1.00 71.06 208 GLU A CA 1
ATOM 1713 C C . GLU A 1 208 ? 58.210 2.912 -100.430 1.00 71.06 208 GLU A C 1
ATOM 1715 O O . GLU A 1 208 ? 58.971 2.358 -101.220 1.00 71.06 208 GLU A O 1
ATOM 1720 N N . PHE A 1 209 ? 57.261 2.233 -99.791 1.00 65.75 209 PHE A N 1
ATOM 1721 C CA . PHE A 1 209 ? 57.070 0.789 -99.850 1.00 65.75 209 PHE A CA 1
ATOM 1722 C C . PHE A 1 209 ? 56.347 0.383 -101.126 1.00 65.75 209 PHE A C 1
ATOM 1724 O O . PHE A 1 209 ? 56.713 -0.629 -101.690 1.00 65.75 209 PHE A O 1
ATOM 1731 N N . LEU A 1 210 ? 55.398 1.160 -101.652 1.00 61.94 210 LEU A N 1
ATOM 1732 C CA . LEU A 1 210 ? 54.876 0.976 -103.011 1.00 61.94 210 LEU A CA 1
ATOM 1733 C C . LEU A 1 210 ? 56.008 1.152 -104.029 1.00 61.94 210 LEU A C 1
ATOM 1735 O O . LEU A 1 210 ? 56.173 0.308 -104.902 1.00 61.94 210 LEU A O 1
ATOM 1739 N N . ARG A 1 211 ? 56.881 2.155 -103.845 1.00 63.09 211 ARG A N 1
ATOM 1740 C CA . ARG A 1 211 ? 58.064 2.363 -104.698 1.00 63.09 211 ARG A CA 1
ATOM 1741 C C . ARG A 1 211 ? 59.066 1.198 -104.650 1.00 63.09 211 ARG A C 1
ATOM 1743 O O . ARG A 1 211 ? 59.718 0.926 -105.651 1.00 63.09 211 ARG A O 1
ATOM 1750 N N . VAL A 1 212 ? 59.217 0.532 -103.502 1.00 60.75 212 VAL A N 1
ATOM 1751 C CA . VAL A 1 212 ? 60.177 -0.573 -103.290 1.00 60.75 212 VAL A CA 1
ATOM 1752 C C . VAL A 1 212 ? 59.553 -1.961 -103.530 1.00 60.75 212 VAL A C 1
ATOM 1754 O O . VAL A 1 212 ? 60.226 -2.866 -104.018 1.00 60.75 212 VAL A O 1
ATOM 1757 N N . SER A 1 213 ? 58.266 -2.145 -103.234 1.00 54.50 213 SER A N 1
ATOM 1758 C CA . SER A 1 213 ? 57.537 -3.420 -103.294 1.00 54.50 213 SER A CA 1
ATOM 1759 C C . SER A 1 213 ? 56.932 -3.705 -104.664 1.00 54.50 213 SER A C 1
ATOM 1761 O O . SER A 1 213 ? 56.839 -4.886 -105.009 1.00 54.50 213 SER A O 1
ATOM 1763 N N . ASP A 1 214 ? 56.603 -2.688 -105.477 1.00 50.38 214 ASP A N 1
ATOM 1764 C CA . ASP A 1 214 ? 56.283 -2.908 -106.902 1.00 50.38 214 ASP A CA 1
ATOM 1765 C C . ASP A 1 214 ? 57.447 -3.598 -107.634 1.00 50.38 214 ASP A C 1
ATOM 1767 O O . ASP A 1 214 ? 57.263 -4.191 -108.697 1.00 50.38 214 ASP A O 1
ATOM 1771 N N . GLN A 1 215 ? 58.646 -3.600 -107.035 1.00 53.84 215 GLN A N 1
ATOM 1772 C CA . GLN A 1 215 ? 59.855 -4.144 -107.630 1.00 53.84 215 GLN A CA 1
ATOM 1773 C C . GLN A 1 215 ? 60.370 -5.465 -107.036 1.00 53.84 215 GLN A C 1
ATOM 1775 O O . GLN A 1 215 ? 61.515 -5.794 -107.329 1.00 53.84 215 GLN A O 1
ATOM 1780 N N . ARG A 1 216 ? 59.550 -6.246 -106.299 1.00 61.06 216 ARG A N 1
ATOM 1781 C CA . ARG A 1 216 ? 59.649 -7.720 -106.044 1.00 61.06 216 ARG A CA 1
ATOM 1782 C C . ARG A 1 216 ? 59.264 -8.072 -104.597 1.00 61.06 216 ARG A C 1
ATOM 1784 O O . ARG A 1 216 ? 60.091 -7.986 -103.694 1.00 61.06 216 ARG A O 1
ATOM 1791 N N . MET A 1 217 ? 58.057 -8.602 -104.392 1.00 55.56 217 MET A N 1
ATOM 1792 C CA . MET A 1 217 ? 57.689 -9.344 -103.173 1.00 55.56 217 MET A CA 1
ATOM 1793 C C . MET A 1 217 ? 57.708 -10.858 -103.469 1.00 55.56 217 MET A C 1
ATOM 1795 O O . MET A 1 217 ? 56.876 -11.323 -104.250 1.00 55.56 217 MET A O 1
ATOM 1799 N N . PRO A 1 218 ? 58.640 -11.645 -102.894 1.00 65.94 218 PRO A N 1
ATOM 1800 C CA . PRO A 1 218 ? 58.647 -13.098 -103.047 1.00 65.94 218 PRO A CA 1
ATOM 1801 C C . PRO A 1 218 ? 57.487 -13.759 -102.282 1.00 65.94 218 PRO A C 1
ATOM 1803 O O . PRO A 1 218 ? 57.169 -13.383 -101.153 1.00 65.94 218 PRO A O 1
ATOM 1806 N N . GLU A 1 219 ? 56.885 -14.797 -102.871 1.00 62.97 219 GLU A N 1
ATOM 1807 C CA . GLU A 1 219 ? 55.735 -15.537 -102.318 1.00 62.97 219 GLU A CA 1
ATOM 1808 C C . GLU A 1 219 ? 55.954 -16.100 -100.904 1.00 62.97 219 GLU A C 1
ATOM 1810 O O . GLU A 1 219 ? 55.004 -16.211 -100.126 1.00 62.97 219 GLU A O 1
ATOM 1815 N N . THR A 1 220 ? 57.200 -16.403 -100.534 1.00 66.75 220 THR A N 1
ATOM 1816 C CA . THR A 1 220 ? 57.571 -16.879 -99.194 1.00 66.75 220 THR A CA 1
ATOM 1817 C C . THR A 1 220 ? 57.227 -15.859 -98.105 1.00 66.75 220 THR A C 1
ATOM 1819 O O . THR A 1 220 ? 56.716 -16.230 -97.050 1.00 66.75 220 THR A O 1
ATOM 1822 N N . THR A 1 221 ? 57.417 -14.566 -98.374 1.00 69.56 221 THR A N 1
ATOM 1823 C CA . THR A 1 221 ? 57.087 -13.488 -97.431 1.00 69.56 221 THR A CA 1
ATOM 1824 C C . THR A 1 221 ? 55.574 -13.355 -97.262 1.00 69.56 221 THR A C 1
ATOM 1826 O O . THR A 1 221 ? 55.085 -13.175 -96.150 1.00 69.56 221 THR A O 1
ATOM 1829 N N . LYS A 1 222 ? 54.806 -13.538 -98.343 1.00 68.38 222 LYS A N 1
ATOM 1830 C CA . LYS A 1 222 ? 53.336 -13.511 -98.304 1.00 68.38 222 LYS A CA 1
ATOM 1831 C C . LYS A 1 222 ? 52.764 -14.651 -97.454 1.00 68.38 222 LYS A C 1
ATOM 1833 O O . LYS A 1 222 ? 51.849 -14.412 -96.668 1.00 68.38 222 LYS A O 1
ATOM 1838 N N . LYS A 1 223 ? 53.319 -15.864 -97.568 1.00 75.81 223 LYS A N 1
ATOM 1839 C CA . LYS A 1 223 ? 52.930 -17.004 -96.717 1.00 75.81 223 LYS A CA 1
ATOM 1840 C C . LYS A 1 223 ? 53.287 -16.776 -95.248 1.00 75.81 223 LYS A C 1
ATOM 1842 O O . LYS A 1 223 ? 52.420 -16.943 -94.398 1.00 75.81 223 LYS A O 1
ATOM 1847 N N . ALA A 1 224 ? 54.494 -16.289 -94.953 1.00 79.00 224 ALA A N 1
ATOM 1848 C CA . ALA A 1 224 ? 54.889 -15.957 -93.584 1.00 79.00 224 ALA A CA 1
ATOM 1849 C C . ALA A 1 224 ? 53.978 -14.886 -92.952 1.00 79.00 224 ALA A C 1
ATOM 1851 O O . ALA A 1 224 ? 53.644 -14.984 -91.775 1.00 79.00 224 ALA A O 1
ATOM 1852 N N . MET A 1 225 ? 53.518 -13.892 -93.724 1.00 79.19 225 MET A N 1
ATOM 1853 C CA . MET A 1 225 ? 52.545 -12.899 -93.246 1.00 79.19 225 MET A CA 1
ATOM 1854 C C . MET A 1 225 ? 51.171 -13.515 -92.961 1.00 79.19 225 MET A C 1
ATOM 1856 O O . MET A 1 225 ? 50.552 -13.168 -91.960 1.00 79.19 225 MET A O 1
ATOM 1860 N N . GLN A 1 226 ? 50.695 -14.442 -93.798 1.00 79.56 226 GLN A N 1
ATOM 1861 C CA . GLN A 1 226 ? 49.435 -15.155 -93.553 1.00 79.56 226 GLN A CA 1
ATOM 1862 C C . GLN A 1 226 ? 49.508 -16.046 -92.305 1.00 79.56 226 GLN A C 1
ATOM 1864 O O . GLN A 1 226 ? 48.573 -16.055 -91.505 1.00 79.56 226 GLN A O 1
ATOM 1869 N N . GLU A 1 227 ? 50.626 -16.740 -92.095 1.00 82.56 227 GLU A N 1
ATOM 1870 C CA . GLU A 1 227 ? 50.862 -17.525 -90.878 1.00 82.56 227 GLU A CA 1
ATOM 1871 C C . GLU A 1 227 ? 50.931 -16.624 -89.636 1.00 82.56 227 GLU A C 1
ATOM 1873 O O . GLU A 1 227 ? 50.279 -16.914 -88.634 1.00 82.56 227 GLU A O 1
ATOM 1878 N N . ASN A 1 228 ? 51.618 -15.477 -89.713 1.00 86.62 228 ASN A N 1
ATOM 1879 C CA . ASN A 1 228 ? 51.660 -14.500 -88.619 1.00 86.62 228 ASN A CA 1
ATOM 1880 C C . ASN A 1 228 ? 50.273 -13.921 -88.296 1.00 86.62 228 ASN A C 1
ATOM 1882 O O . ASN A 1 228 ? 49.923 -13.763 -87.127 1.00 86.62 228 ASN A O 1
ATOM 1886 N N . LEU A 1 229 ? 49.453 -13.653 -89.319 1.00 85.62 229 LEU A N 1
ATOM 1887 C CA . LEU A 1 229 ? 48.059 -13.237 -89.142 1.00 85.62 229 LEU A CA 1
ATOM 1888 C C . LEU A 1 229 ? 47.235 -14.318 -88.431 1.00 85.62 229 LEU A C 1
ATOM 1890 O O . LEU A 1 229 ? 46.479 -13.999 -87.515 1.00 85.62 229 LEU A O 1
ATOM 1894 N N . SER A 1 230 ? 47.415 -15.591 -88.794 1.00 84.69 230 SER A N 1
ATOM 1895 C CA . SER A 1 230 ? 46.739 -16.711 -88.128 1.00 84.69 230 SER A CA 1
ATOM 1896 C C . SER A 1 230 ? 47.169 -16.858 -86.664 1.00 84.69 230 SER A C 1
ATOM 1898 O O . SER A 1 230 ? 46.322 -17.034 -85.790 1.00 84.69 230 SER A O 1
ATOM 1900 N N . VAL A 1 231 ? 48.469 -16.752 -86.368 1.00 87.31 231 VAL A N 1
ATOM 1901 C CA . VAL A 1 231 ? 48.988 -16.801 -84.987 1.00 87.31 231 VAL A CA 1
ATOM 1902 C C . VAL A 1 231 ? 48.476 -15.613 -84.170 1.00 87.31 231 VAL A C 1
ATOM 1904 O O . VAL A 1 231 ? 48.044 -15.787 -83.033 1.00 87.31 231 VAL A O 1
ATOM 1907 N N . THR A 1 232 ? 48.442 -14.417 -84.759 1.00 89.00 232 THR A N 1
ATOM 1908 C CA . THR A 1 232 ? 47.902 -13.212 -84.110 1.00 89.00 232 THR A CA 1
ATOM 1909 C C . THR A 1 232 ? 46.417 -13.376 -83.782 1.00 89.00 232 THR A C 1
ATOM 1911 O O . THR A 1 232 ? 45.988 -13.026 -82.684 1.00 89.00 232 THR A O 1
ATOM 1914 N N . ALA A 1 233 ? 45.635 -13.975 -84.686 1.00 87.56 233 ALA A N 1
ATOM 1915 C CA . ALA A 1 233 ? 44.225 -14.270 -84.442 1.00 87.56 233 ALA A CA 1
ATOM 1916 C C . ALA A 1 233 ? 44.028 -15.268 -83.284 1.00 87.56 233 ALA A C 1
ATOM 1918 O O . ALA A 1 233 ? 43.148 -15.072 -82.447 1.00 87.56 233 ALA A O 1
ATOM 1919 N N . GLN A 1 234 ? 44.873 -16.300 -83.185 1.00 90.12 234 GLN A N 1
ATOM 1920 C CA . GLN A 1 234 ? 44.832 -17.251 -82.066 1.00 90.12 234 GLN A CA 1
ATOM 1921 C C . GLN A 1 234 ? 45.246 -16.603 -80.736 1.00 90.12 234 GLN A C 1
ATOM 1923 O O . GLN A 1 234 ? 44.595 -16.823 -79.714 1.00 90.12 234 GLN A O 1
ATOM 1928 N N . LEU A 1 235 ? 46.281 -15.756 -80.735 1.00 91.81 235 LEU A N 1
ATOM 1929 C CA . LEU A 1 235 ? 46.686 -14.992 -79.549 1.00 91.81 235 LEU A CA 1
ATOM 1930 C C . LEU A 1 235 ? 45.580 -14.043 -79.077 1.00 91.81 235 LEU A C 1
ATOM 1932 O O . LEU A 1 235 ? 45.354 -13.916 -77.874 1.00 91.81 235 LEU A O 1
ATOM 1936 N N . GLN A 1 236 ? 44.857 -13.422 -80.011 1.00 91.44 236 GLN A N 1
ATOM 1937 C CA . GLN A 1 236 ? 43.710 -12.578 -79.693 1.00 91.44 236 GLN A CA 1
ATOM 1938 C C . GLN A 1 236 ? 42.601 -13.384 -79.003 1.00 91.44 236 GLN A C 1
ATOM 1940 O O . GLN A 1 236 ? 42.119 -12.973 -77.950 1.00 91.44 236 GLN A O 1
ATOM 1945 N N . GLN A 1 237 ? 42.262 -14.568 -79.524 1.00 91.94 237 GLN A N 1
ATOM 1946 C CA . GLN A 1 237 ? 41.273 -15.455 -78.900 1.00 91.94 237 GLN A CA 1
ATOM 1947 C C . GLN A 1 237 ? 41.679 -15.891 -77.483 1.00 91.94 237 GLN A C 1
ATOM 1949 O O . GLN A 1 237 ? 40.855 -15.869 -76.569 1.00 91.94 237 GLN A O 1
ATOM 1954 N N . LEU A 1 238 ? 42.951 -16.248 -77.270 1.00 91.81 238 LEU A N 1
ATOM 1955 C CA . LEU A 1 238 ? 43.462 -16.602 -75.940 1.00 91.81 238 LEU A CA 1
ATOM 1956 C C . LEU A 1 238 ? 43.439 -15.410 -74.972 1.00 91.81 238 LEU A C 1
ATOM 1958 O O . LEU A 1 238 ? 43.109 -15.572 -73.795 1.00 91.81 238 LEU A O 1
ATOM 1962 N N . SER A 1 239 ? 43.753 -14.209 -75.461 1.00 93.75 239 SER A N 1
ATOM 1963 C CA . SER A 1 239 ? 43.667 -12.967 -74.686 1.00 93.75 239 SER A CA 1
ATOM 1964 C C . SER A 1 239 ? 42.230 -12.684 -74.251 1.00 93.75 239 SER A C 1
ATOM 1966 O O . SER A 1 239 ? 41.981 -12.406 -73.077 1.00 93.75 239 SER A O 1
ATOM 1968 N N . ASP A 1 240 ? 41.265 -12.835 -75.157 1.00 93.38 240 ASP A N 1
ATOM 1969 C CA . ASP A 1 240 ? 39.853 -12.610 -74.851 1.00 93.38 240 ASP A CA 1
ATOM 1970 C C . ASP A 1 240 ? 39.321 -13.650 -73.854 1.00 93.38 240 ASP A C 1
ATOM 1972 O O . ASP A 1 240 ? 38.679 -13.277 -72.869 1.00 93.38 240 ASP A O 1
ATOM 1976 N N . LYS A 1 241 ? 39.714 -14.926 -73.984 1.00 94.12 241 LYS A N 1
ATOM 1977 C CA . LYS A 1 241 ? 39.391 -15.951 -72.977 1.00 94.12 241 LYS A CA 1
ATOM 1978 C C . LYS A 1 241 ? 40.007 -15.653 -71.608 1.00 94.12 241 LYS A C 1
ATOM 1980 O O . LYS A 1 241 ? 39.370 -15.876 -70.579 1.00 94.12 241 LYS A O 1
ATOM 1985 N N . THR A 1 242 ? 41.229 -15.127 -71.580 1.00 94.56 242 THR A N 1
ATOM 1986 C CA . THR A 1 242 ? 41.905 -14.736 -70.334 1.00 94.56 242 THR A CA 1
ATOM 1987 C C . THR A 1 242 ? 41.172 -13.584 -69.645 1.00 94.56 242 THR A C 1
ATOM 1989 O O . THR A 1 242 ? 40.989 -13.621 -68.430 1.00 94.56 242 THR A O 1
ATOM 1992 N N . LYS A 1 243 ? 40.687 -12.592 -70.407 1.00 94.00 243 LYS A N 1
ATOM 1993 C CA . LYS A 1 243 ? 39.871 -11.489 -69.870 1.00 94.00 243 LYS A CA 1
ATOM 1994 C C . LYS A 1 243 ? 38.548 -11.980 -69.287 1.00 94.00 243 LYS A C 1
ATOM 1996 O O . LYS A 1 243 ? 38.157 -11.510 -68.222 1.00 94.00 243 LYS A O 1
ATOM 2001 N N . GLU A 1 244 ? 37.872 -12.919 -69.952 1.00 94.62 244 GLU A N 1
ATOM 2002 C CA . GLU A 1 244 ? 36.638 -13.525 -69.431 1.00 94.62 244 GLU A CA 1
ATOM 2003 C C . GLU A 1 244 ? 36.868 -14.213 -68.082 1.00 94.62 244 GLU A C 1
ATOM 2005 O O . GLU A 1 244 ? 36.125 -13.962 -67.135 1.00 94.62 244 GLU A O 1
ATOM 2010 N N . LEU A 1 245 ? 37.922 -15.031 -67.971 1.00 95.50 245 LEU A N 1
ATOM 2011 C CA . LEU A 1 245 ? 38.262 -15.725 -66.723 1.00 95.50 245 LEU A CA 1
ATOM 2012 C C . LEU A 1 245 ? 38.647 -14.756 -65.600 1.00 95.50 245 LEU A C 1
ATOM 2014 O O . LEU A 1 245 ? 38.289 -14.981 -64.446 1.00 95.50 245 LEU A O 1
ATOM 2018 N N . LEU A 1 246 ? 39.355 -13.670 -65.924 1.00 95.12 246 LEU A N 1
ATOM 2019 C CA . LEU A 1 246 ? 39.669 -12.602 -64.970 1.00 95.12 246 LEU A CA 1
ATOM 2020 C C . LEU A 1 246 ? 38.395 -11.948 -64.432 1.00 95.12 246 LEU A C 1
ATOM 2022 O O . LEU A 1 246 ? 38.240 -11.828 -63.219 1.00 95.12 246 LEU A O 1
ATOM 2026 N N . LYS A 1 247 ? 37.456 -11.610 -65.322 1.00 95.62 247 LYS A N 1
ATOM 2027 C CA . LYS A 1 247 ? 36.165 -11.036 -64.935 1.00 95.62 247 LYS A CA 1
ATOM 2028 C C . LYS A 1 247 ? 35.365 -11.991 -64.046 1.00 95.62 247 LYS A C 1
ATOM 2030 O O . LYS A 1 247 ? 34.859 -11.575 -63.011 1.00 95.62 247 LYS A O 1
ATOM 2035 N N . GLU A 1 248 ? 35.295 -13.273 -64.405 1.00 96.00 248 GLU A N 1
ATOM 2036 C CA . GLU A 1 248 ? 34.620 -14.282 -63.583 1.00 96.00 248 GLU A CA 1
ATOM 2037 C C . GLU A 1 248 ? 35.281 -14.428 -62.202 1.00 96.00 248 GLU A C 1
ATOM 2039 O O . GLU A 1 248 ? 34.586 -14.535 -61.189 1.00 96.00 248 GLU A O 1
ATOM 2044 N N . ASN A 1 249 ? 36.616 -14.380 -62.132 1.00 96.25 249 ASN A N 1
ATOM 2045 C CA . ASN A 1 249 ? 37.343 -14.418 -60.864 1.00 96.25 249 ASN A CA 1
ATOM 2046 C C . ASN A 1 249 ? 37.031 -13.200 -59.984 1.00 96.25 249 ASN A C 1
ATOM 2048 O O . ASN A 1 249 ? 36.798 -13.360 -58.784 1.00 96.25 249 ASN A O 1
ATOM 2052 N N . ASP A 1 250 ? 36.987 -12.005 -60.572 1.00 95.94 250 ASP A N 1
ATOM 2053 C CA . ASP A 1 250 ? 36.638 -10.773 -59.865 1.00 95.94 250 ASP A CA 1
ATOM 2054 C C . ASP A 1 250 ? 35.186 -10.808 -59.360 1.00 95.94 250 ASP A C 1
ATOM 2056 O O . ASP A 1 250 ? 34.933 -10.492 -58.193 1.00 95.94 250 ASP A O 1
ATOM 2060 N N . ASP A 1 251 ? 34.246 -11.293 -60.177 1.00 95.69 251 ASP A N 1
ATOM 2061 C CA . ASP A 1 251 ? 32.839 -11.470 -59.798 1.00 95.69 251 ASP A CA 1
ATOM 2062 C C . ASP A 1 251 ? 32.671 -12.498 -58.663 1.00 95.69 251 ASP A C 1
ATOM 2064 O O . ASP A 1 251 ? 31.834 -12.330 -57.768 1.00 95.69 251 ASP A O 1
ATOM 2068 N N . LEU A 1 252 ? 33.461 -13.579 -58.674 1.00 96.56 252 LEU A N 1
ATOM 2069 C CA . LEU A 1 252 ? 33.486 -14.574 -57.598 1.00 96.56 252 LEU A CA 1
ATOM 2070 C C . LEU A 1 252 ? 34.068 -13.991 -56.306 1.00 96.56 252 LEU A C 1
ATOM 2072 O O . LEU A 1 252 ? 33.487 -14.185 -55.239 1.00 96.56 252 LEU A O 1
ATOM 2076 N N . ARG A 1 253 ? 35.162 -13.223 -56.386 1.00 96.81 253 ARG A N 1
ATOM 2077 C CA . ARG A 1 253 ? 35.748 -12.528 -55.227 1.00 96.81 253 ARG A CA 1
ATOM 2078 C C . ARG A 1 253 ? 34.797 -11.489 -54.642 1.00 96.81 253 ARG A C 1
ATOM 2080 O O . ARG A 1 253 ? 34.738 -11.334 -53.423 1.00 96.81 253 ARG A O 1
ATOM 2087 N N . ALA A 1 254 ? 34.049 -10.776 -55.481 1.00 95.75 254 ALA A N 1
ATOM 2088 C CA . ALA A 1 254 ? 33.031 -9.834 -55.029 1.00 95.75 254 ALA A CA 1
ATOM 2089 C C . ALA A 1 254 ? 31.905 -10.554 -54.270 1.00 95.75 254 ALA A C 1
ATOM 2091 O O . ALA A 1 254 ? 31.552 -10.144 -53.163 1.00 95.75 254 ALA A O 1
ATOM 2092 N N . ARG A 1 255 ? 31.404 -11.676 -54.809 1.00 96.75 255 ARG A N 1
ATOM 2093 C CA . ARG A 1 255 ? 30.408 -12.524 -54.131 1.00 96.75 255 ARG A CA 1
ATOM 2094 C C . ARG A 1 255 ? 30.923 -13.097 -52.813 1.00 96.75 255 ARG A C 1
ATOM 2096 O O . ARG A 1 255 ? 30.209 -13.053 -51.818 1.00 96.75 255 ARG A O 1
ATOM 2103 N N . GLU A 1 256 ? 32.162 -13.580 -52.774 1.00 96.25 256 GLU A N 1
ATOM 2104 C CA . GLU A 1 256 ? 32.783 -14.088 -51.546 1.00 96.25 256 GLU A CA 1
ATOM 2105 C C . GLU A 1 256 ? 32.856 -13.001 -50.463 1.00 96.25 256 GLU A C 1
ATOM 2107 O O . GLU A 1 256 ? 32.500 -13.246 -49.310 1.00 96.25 256 GLU A O 1
ATOM 2112 N N . LYS A 1 257 ? 33.276 -11.781 -50.825 1.00 96.62 257 LYS A N 1
ATOM 2113 C CA . LYS A 1 257 ? 33.293 -10.639 -49.899 1.00 96.62 257 LYS A CA 1
ATOM 2114 C C . LYS A 1 257 ? 31.895 -10.316 -49.380 1.00 96.62 257 LYS A C 1
ATOM 2116 O O . LYS A 1 257 ? 31.744 -10.101 -48.181 1.00 96.62 257 LYS A O 1
ATOM 2121 N N . GLN A 1 258 ? 30.888 -10.321 -50.252 1.00 96.38 258 GLN A N 1
ATOM 2122 C CA . GLN A 1 258 ? 29.506 -10.055 -49.859 1.00 96.38 258 GLN A CA 1
ATOM 2123 C C . GLN A 1 258 ? 28.986 -11.102 -48.866 1.00 96.38 258 GLN A C 1
ATOM 2125 O O . GLN A 1 258 ? 28.465 -10.735 -47.817 1.00 96.38 258 GLN A O 1
ATOM 2130 N N . LEU A 1 259 ? 29.201 -12.390 -49.148 1.00 95.56 259 LEU A N 1
ATOM 2131 C CA . LEU A 1 259 ? 28.806 -13.483 -48.253 1.00 95.56 259 LEU A CA 1
ATOM 2132 C C . LEU A 1 259 ? 29.540 -13.421 -46.909 1.00 95.56 259 LEU A C 1
ATOM 2134 O O . LEU A 1 259 ? 28.943 -13.683 -45.869 1.00 95.56 259 LEU A O 1
ATOM 2138 N N . LYS A 1 260 ? 30.821 -13.032 -46.898 1.00 96.88 260 LYS A N 1
ATOM 2139 C CA . LYS A 1 260 ? 31.567 -12.819 -45.647 1.00 96.88 260 LYS A CA 1
ATOM 2140 C C . LYS A 1 260 ? 30.960 -11.700 -44.803 1.00 96.88 260 LYS A C 1
ATOM 2142 O O . LYS A 1 260 ? 30.860 -11.863 -43.591 1.00 96.88 260 LYS A O 1
ATOM 2147 N N . ILE A 1 261 ? 30.547 -10.593 -45.423 1.00 95.31 261 ILE A N 1
ATOM 2148 C CA . ILE A 1 261 ? 29.875 -9.488 -44.721 1.00 95.31 261 ILE A CA 1
ATOM 2149 C C . ILE A 1 261 ? 28.512 -9.946 -44.187 1.00 95.31 261 ILE A C 1
ATOM 2151 O O . ILE A 1 261 ? 28.195 -9.693 -43.029 1.00 95.31 261 ILE A O 1
ATOM 2155 N N . GLU A 1 262 ? 27.725 -10.654 -44.998 1.00 95.38 262 GLU A N 1
ATOM 2156 C CA . GLU A 1 262 ? 26.411 -11.167 -44.597 1.00 95.38 262 GLU A CA 1
ATOM 2157 C C . GLU A 1 262 ? 26.510 -12.155 -43.426 1.00 95.38 262 GLU A C 1
ATOM 2159 O O . GLU A 1 262 ? 25.779 -12.014 -42.443 1.00 95.38 262 GLU A O 1
ATOM 2164 N N . ASN A 1 263 ? 27.463 -13.091 -43.468 1.00 94.19 263 ASN A N 1
ATOM 2165 C CA . ASN A 1 263 ? 27.726 -14.008 -42.358 1.00 94.19 263 ASN A CA 1
ATOM 2166 C C . ASN A 1 263 ? 28.177 -13.260 -41.097 1.00 94.19 263 ASN A C 1
ATOM 2168 O O . ASN A 1 263 ? 27.656 -13.529 -40.016 1.00 94.19 263 ASN A O 1
ATOM 2172 N N . ALA A 1 264 ? 29.075 -12.277 -41.234 1.00 94.94 264 ALA A N 1
ATOM 2173 C CA . ALA A 1 264 ? 29.561 -11.479 -40.109 1.00 94.94 264 ALA A CA 1
ATOM 2174 C C . ALA A 1 264 ? 28.451 -10.673 -39.408 1.00 94.94 264 ALA A C 1
ATOM 2176 O O . ALA A 1 264 ? 28.589 -10.353 -38.231 1.00 94.94 264 ALA A O 1
ATOM 2177 N N . ILE A 1 265 ? 27.354 -10.352 -40.103 1.00 95.56 265 ILE A N 1
ATOM 2178 C CA . ILE A 1 265 ? 26.178 -9.679 -39.527 1.00 95.56 265 ILE A CA 1
ATOM 2179 C C . ILE A 1 265 ? 25.171 -10.698 -38.978 1.00 95.56 265 ILE A C 1
ATOM 2181 O O . ILE A 1 265 ? 24.594 -10.499 -37.907 1.00 95.56 265 ILE A O 1
ATOM 2185 N N . THR A 1 266 ? 24.950 -11.796 -39.698 1.00 95.88 266 THR A N 1
ATOM 2186 C CA . THR A 1 266 ? 23.899 -12.767 -39.371 1.00 95.88 266 THR A CA 1
ATOM 2187 C C . THR A 1 266 ? 24.254 -13.610 -38.147 1.00 95.88 266 THR A C 1
ATOM 2189 O O . THR A 1 266 ? 23.396 -13.828 -37.293 1.00 95.88 266 THR A O 1
ATOM 2192 N N . GLU A 1 267 ? 25.511 -14.036 -37.999 1.00 96.00 267 GLU A N 1
ATOM 2193 C CA . GLU A 1 267 ? 25.968 -14.804 -36.831 1.00 96.00 267 GLU A CA 1
ATOM 2194 C C . GLU A 1 267 ? 25.738 -14.088 -35.484 1.00 96.00 267 GLU A C 1
ATOM 2196 O O . GLU A 1 267 ? 25.097 -14.681 -34.607 1.00 96.00 267 GLU A O 1
ATOM 2201 N N . PRO A 1 268 ? 26.179 -12.829 -35.273 1.00 95.19 268 PRO A N 1
ATOM 2202 C CA . PRO A 1 268 ? 25.936 -12.136 -34.010 1.00 95.19 268 PRO A CA 1
ATOM 2203 C C . PRO A 1 268 ? 24.449 -11.848 -33.784 1.00 95.19 268 PRO A C 1
ATOM 2205 O O . PRO A 1 268 ? 23.985 -11.945 -32.648 1.00 95.19 268 PRO A O 1
ATOM 2208 N N . LEU A 1 269 ? 23.677 -11.567 -34.841 1.00 94.94 269 LEU A N 1
ATOM 2209 C CA . LEU A 1 269 ? 22.231 -11.372 -34.726 1.00 94.94 269 LEU A CA 1
ATOM 2210 C C . LEU A 1 269 ? 21.530 -12.652 -34.246 1.00 94.94 269 LEU A C 1
ATOM 2212 O O . LEU A 1 269 ? 20.726 -12.606 -33.313 1.00 94.94 269 LEU A O 1
ATOM 2216 N N . LEU A 1 270 ? 21.861 -13.805 -34.835 1.00 95.38 270 LEU A N 1
ATOM 2217 C CA . LEU A 1 270 ? 21.348 -15.103 -34.393 1.00 95.38 270 LEU A CA 1
ATOM 2218 C C . LEU A 1 270 ? 21.774 -15.415 -32.956 1.00 95.38 270 LEU A C 1
ATOM 2220 O O . LEU A 1 270 ? 20.962 -15.916 -32.171 1.00 95.38 270 LEU A O 1
ATOM 2224 N N . HIS A 1 271 ? 23.010 -15.081 -32.581 1.00 96.25 271 HIS A N 1
ATOM 2225 C CA . HIS A 1 271 ? 23.493 -15.247 -31.213 1.00 96.25 271 HIS A CA 1
ATOM 2226 C C . HIS A 1 271 ? 22.699 -14.385 -30.217 1.00 96.25 271 HIS A C 1
ATOM 2228 O O . HIS A 1 271 ? 22.253 -14.887 -29.181 1.00 96.25 271 HIS A O 1
ATOM 2234 N N . GLU A 1 272 ? 22.445 -13.113 -30.537 1.00 95.62 272 GLU A N 1
ATOM 2235 C CA . GLU A 1 272 ? 21.618 -12.231 -29.709 1.00 95.62 272 GLU A CA 1
ATOM 2236 C C . GLU A 1 272 ? 20.174 -12.717 -29.585 1.00 95.62 272 GLU A C 1
ATOM 2238 O O . GLU A 1 272 ? 19.625 -12.727 -28.479 1.00 95.62 272 GLU A O 1
ATOM 2243 N N . ILE A 1 273 ? 19.552 -13.127 -30.694 1.00 95.69 273 ILE A N 1
ATOM 2244 C CA . ILE A 1 273 ? 18.185 -13.665 -30.697 1.00 95.69 273 ILE A CA 1
ATOM 2245 C C . ILE A 1 273 ? 18.124 -14.923 -29.832 1.00 95.69 273 ILE A C 1
ATOM 2247 O O . ILE A 1 273 ? 17.228 -15.049 -28.999 1.00 95.69 273 ILE A O 1
ATOM 2251 N N . THR A 1 274 ? 19.103 -15.818 -29.960 1.00 96.06 274 THR A N 1
ATOM 2252 C CA . THR A 1 274 ? 19.191 -17.036 -29.145 1.00 96.06 274 THR A CA 1
ATOM 2253 C C . THR A 1 274 ? 19.340 -16.694 -27.663 1.00 96.06 274 THR A C 1
ATOM 2255 O O . THR A 1 274 ? 18.614 -17.236 -26.831 1.00 96.06 274 THR A O 1
ATOM 2258 N N . LYS A 1 275 ? 20.204 -15.733 -27.312 1.00 96.81 275 LYS A N 1
ATOM 2259 C CA . LYS A 1 275 ? 20.380 -15.265 -25.928 1.00 96.81 275 LYS A CA 1
ATOM 2260 C C . LYS A 1 275 ? 19.089 -14.672 -25.354 1.00 96.81 275 LYS A C 1
ATOM 2262 O O . LYS A 1 275 ? 18.720 -15.002 -24.225 1.00 96.81 275 LYS A O 1
ATOM 2267 N N . LYS A 1 276 ? 18.386 -13.835 -26.127 1.00 96.44 276 LYS A N 1
ATOM 2268 C CA . LYS A 1 276 ? 17.079 -13.265 -25.752 1.00 96.44 276 LYS A CA 1
ATOM 2269 C C . LYS A 1 276 ? 16.025 -14.361 -25.583 1.00 96.44 276 LYS A C 1
ATOM 2271 O O . LYS A 1 276 ? 15.293 -14.340 -24.601 1.00 96.44 276 LYS A O 1
ATOM 2276 N N . ASN A 1 277 ? 15.988 -15.348 -26.477 1.00 96.56 277 ASN A N 1
ATOM 2277 C CA . ASN A 1 277 ? 15.057 -16.473 -26.396 1.00 96.56 277 ASN A CA 1
ATOM 2278 C C . ASN A 1 277 ? 15.300 -17.318 -25.135 1.00 96.56 277 ASN A C 1
ATOM 2280 O O . ASN A 1 277 ? 14.372 -17.562 -24.373 1.00 96.56 277 ASN A O 1
ATOM 2284 N N . VAL A 1 278 ? 16.557 -17.657 -24.829 1.00 96.62 278 VAL A N 1
ATOM 2285 C CA . VAL A 1 278 ? 16.914 -18.374 -23.591 1.00 96.62 278 VAL A CA 1
ATOM 2286 C C . VAL A 1 278 ? 16.521 -17.575 -22.343 1.00 96.62 278 VAL A C 1
ATOM 2288 O O . VAL A 1 278 ? 16.001 -18.145 -21.383 1.00 96.62 278 VAL A O 1
ATOM 2291 N N . ALA A 1 279 ? 16.736 -16.255 -22.331 1.00 94.94 279 ALA A N 1
ATOM 2292 C CA . ALA A 1 279 ? 16.302 -15.402 -21.223 1.00 94.94 279 ALA A CA 1
ATOM 2293 C C . ALA A 1 279 ? 14.769 -15.388 -21.078 1.00 94.94 279 ALA A C 1
ATOM 2295 O O . ALA A 1 279 ? 14.256 -15.598 -19.979 1.00 94.94 279 ALA A O 1
ATOM 2296 N N . ASN A 1 280 ? 14.040 -15.231 -22.184 1.00 94.81 280 ASN A N 1
ATOM 2297 C CA . ASN A 1 280 ? 12.579 -15.273 -22.200 1.00 94.81 280 ASN A CA 1
ATOM 2298 C C . ASN A 1 280 ? 12.050 -16.634 -21.734 1.00 94.81 280 ASN A C 1
ATOM 2300 O O . ASN A 1 280 ? 11.119 -16.683 -20.937 1.00 94.81 280 ASN A O 1
ATOM 2304 N N . GLN A 1 281 ? 12.673 -17.738 -22.148 1.00 96.56 281 GLN A N 1
ATOM 2305 C CA . GLN A 1 281 ? 12.304 -19.083 -21.712 1.00 96.56 281 GLN A CA 1
ATOM 2306 C C . GLN A 1 281 ? 12.469 -19.256 -20.195 1.00 96.56 281 GLN A C 1
ATOM 2308 O O . GLN A 1 281 ? 11.609 -19.857 -19.552 1.00 96.56 281 GLN A O 1
ATOM 2313 N N . LYS A 1 282 ? 13.522 -18.679 -19.595 1.00 96.25 282 LYS A N 1
ATOM 2314 C CA . LYS A 1 282 ? 13.690 -18.656 -18.131 1.00 96.25 282 LYS A CA 1
ATOM 2315 C C . LYS A 1 282 ? 12.574 -17.873 -17.442 1.00 96.25 282 LYS A C 1
ATOM 2317 O O . LYS A 1 282 ? 12.044 -18.349 -16.442 1.00 96.25 282 LYS A O 1
ATOM 2322 N N . VAL A 1 283 ? 12.192 -16.714 -17.981 1.00 96.75 283 VAL A N 1
ATOM 2323 C CA . VAL A 1 283 ? 11.078 -15.911 -17.444 1.00 96.75 283 VAL A CA 1
ATOM 2324 C C . VAL A 1 283 ? 9.760 -16.675 -17.548 1.00 96.75 283 VAL A C 1
ATOM 2326 O O . VAL A 1 283 ? 9.031 -16.766 -16.565 1.00 96.75 283 VAL A O 1
ATOM 2329 N N . VAL A 1 284 ? 9.476 -17.292 -18.698 1.00 96.00 284 VAL A N 1
ATOM 2330 C CA . VAL A 1 284 ? 8.287 -18.137 -18.891 1.00 96.00 284 VAL A CA 1
ATOM 2331 C C . VAL A 1 284 ? 8.270 -19.285 -17.886 1.00 96.00 284 VAL A C 1
ATOM 2333 O O . VAL A 1 284 ? 7.231 -19.546 -17.284 1.00 96.00 284 VAL A O 1
ATOM 2336 N N . HIS A 1 285 ? 9.408 -19.939 -17.645 1.00 96.56 285 HIS A N 1
ATOM 2337 C CA . HIS A 1 285 ? 9.501 -21.010 -16.657 1.00 96.56 285 HIS A CA 1
ATOM 2338 C C . HIS A 1 285 ? 9.222 -20.505 -15.232 1.00 96.56 285 HIS A C 1
ATOM 2340 O O . HIS A 1 285 ? 8.403 -21.092 -14.532 1.00 96.56 285 HIS A O 1
ATOM 2346 N N . GLN A 1 286 ? 9.813 -19.375 -14.826 1.00 95.38 286 GLN A N 1
ATOM 2347 C CA . GLN A 1 286 ? 9.552 -18.760 -13.517 1.00 95.38 286 GLN A CA 1
ATOM 2348 C C . GLN A 1 286 ? 8.082 -18.356 -13.341 1.00 95.38 286 GLN A C 1
ATOM 2350 O O . GLN A 1 286 ? 7.492 -18.613 -12.292 1.00 95.38 286 GLN A O 1
ATOM 2355 N N . LEU A 1 287 ? 7.474 -17.753 -14.368 1.00 95.19 287 LEU A N 1
ATOM 2356 C CA . LEU A 1 287 ? 6.052 -17.406 -14.357 1.00 95.19 287 LEU A CA 1
ATOM 2357 C C . LEU A 1 287 ? 5.176 -18.658 -14.271 1.00 95.19 287 LEU A C 1
ATOM 2359 O O . LEU A 1 287 ? 4.228 -18.679 -13.494 1.00 95.19 287 LEU A O 1
ATOM 2363 N N . THR A 1 288 ? 5.527 -19.717 -15.001 1.00 96.50 288 THR A N 1
ATOM 2364 C CA . THR A 1 288 ? 4.806 -20.996 -14.970 1.00 96.50 288 THR A CA 1
ATOM 2365 C C . THR A 1 288 ? 4.849 -21.625 -13.578 1.00 96.50 288 THR A C 1
ATOM 2367 O O . THR A 1 288 ? 3.814 -22.050 -13.068 1.00 96.50 288 THR A O 1
ATOM 2370 N N . GLU A 1 289 ? 6.014 -21.646 -12.927 1.00 96.50 289 GLU A N 1
ATOM 2371 C CA . GLU A 1 289 ? 6.146 -22.154 -11.557 1.00 96.50 289 GLU A CA 1
ATOM 2372 C C . GLU A 1 289 ? 5.364 -21.297 -10.554 1.00 96.50 289 GLU A C 1
ATOM 2374 O O . GLU A 1 289 ? 4.660 -21.837 -9.700 1.00 96.50 289 GLU A O 1
ATOM 2379 N N . LYS A 1 290 ? 5.380 -19.966 -10.705 1.00 96.12 290 LYS A N 1
ATOM 2380 C CA . LYS A 1 290 ? 4.563 -19.072 -9.874 1.00 96.12 290 LYS A CA 1
ATOM 2381 C C . LYS A 1 290 ? 3.063 -19.319 -10.070 1.00 96.12 290 LYS A C 1
ATOM 2383 O O . LYS A 1 290 ? 2.323 -19.347 -9.090 1.00 96.12 290 LYS A O 1
ATOM 2388 N N . CYS A 1 291 ? 2.609 -19.550 -11.302 1.00 94.06 291 CYS A N 1
ATOM 2389 C CA . CYS A 1 291 ? 1.220 -19.913 -11.584 1.00 94.06 291 CYS A CA 1
ATOM 2390 C C . CYS A 1 291 ? 0.833 -21.245 -10.926 1.00 94.06 291 CYS A C 1
ATOM 2392 O O . CYS A 1 291 ? -0.222 -21.313 -10.299 1.00 94.06 291 CYS A O 1
ATOM 2394 N N . LYS A 1 292 ? 1.690 -22.274 -10.992 1.00 96.25 292 LYS A N 1
ATOM 2395 C CA . LYS A 1 292 ? 1.455 -23.557 -10.303 1.00 96.25 292 LYS A CA 1
ATOM 2396 C C . LYS A 1 292 ? 1.375 -23.391 -8.785 1.00 96.25 292 LYS A C 1
ATOM 2398 O O . LYS A 1 292 ? 0.491 -23.966 -8.155 1.00 96.25 292 LYS A O 1
ATOM 2403 N N . GLN A 1 293 ? 2.264 -22.587 -8.197 1.00 95.69 293 GLN A N 1
ATOM 2404 C CA . GLN A 1 293 ? 2.227 -22.271 -6.765 1.00 95.69 293 GLN A CA 1
ATOM 2405 C C . GLN A 1 293 ? 0.917 -21.575 -6.386 1.00 95.69 293 GLN A C 1
ATOM 2407 O O . GLN A 1 293 ? 0.232 -22.021 -5.470 1.00 95.69 293 GLN A O 1
ATOM 2412 N N . MET A 1 294 ? 0.524 -20.535 -7.130 1.00 93.00 294 MET A N 1
ATOM 2413 C CA . MET A 1 294 ? -0.747 -19.841 -6.904 1.00 93.00 294 MET A CA 1
ATOM 2414 C C . MET A 1 294 ? -1.948 -20.786 -7.028 1.00 93.00 294 MET A C 1
ATOM 2416 O O . MET A 1 294 ? -2.858 -20.717 -6.208 1.00 93.00 294 MET A O 1
ATOM 2420 N N . GLN A 1 295 ? -1.943 -21.692 -8.007 1.00 95.56 295 GLN A N 1
ATOM 2421 C CA . GLN A 1 295 ? -3.004 -22.682 -8.181 1.00 95.56 295 GLN A CA 1
ATOM 2422 C C . GLN A 1 295 ? -3.089 -23.649 -6.989 1.00 95.56 295 GLN A C 1
ATOM 2424 O O . GLN A 1 295 ? -4.183 -23.893 -6.487 1.00 95.56 295 GLN A O 1
ATOM 2429 N N . SER A 1 296 ? -1.949 -24.115 -6.466 1.00 94.94 296 SER A N 1
ATOM 2430 C CA . SER A 1 296 ? -1.914 -24.948 -5.256 1.00 94.94 296 SER A CA 1
ATOM 2431 C C . SER A 1 296 ? -2.458 -24.214 -4.024 1.00 94.94 296 SER A C 1
ATOM 2433 O O . SER A 1 296 ? -3.220 -24.795 -3.253 1.00 94.94 296 SER A O 1
ATOM 2435 N N . GLU A 1 297 ? -2.132 -22.930 -3.843 1.00 94.19 297 GLU A N 1
ATOM 2436 C CA . GLU A 1 297 ? -2.674 -22.129 -2.736 1.00 94.19 297 GLU A CA 1
ATOM 2437 C C . GLU A 1 297 ? -4.184 -21.894 -2.866 1.00 94.19 297 GLU A C 1
ATOM 2439 O O . GLU A 1 297 ? -4.912 -21.975 -1.874 1.00 94.19 297 GLU A O 1
ATOM 2444 N N . VAL A 1 298 ? -4.686 -21.675 -4.085 1.00 95.88 298 VAL A N 1
ATOM 2445 C CA . VAL A 1 298 ? -6.131 -21.598 -4.350 1.00 95.88 298 VAL A CA 1
ATOM 2446 C C . VAL A 1 298 ? -6.822 -22.922 -4.014 1.00 95.88 298 VAL A C 1
ATOM 2448 O O . VAL A 1 298 ? -7.859 -22.909 -3.353 1.00 95.88 298 VAL A O 1
ATOM 2451 N N . GLU A 1 299 ? -6.246 -24.063 -4.399 1.00 95.75 299 GLU A N 1
ATOM 2452 C CA . GLU A 1 299 ? -6.777 -25.387 -4.052 1.00 95.75 299 GLU A CA 1
ATOM 2453 C C . GLU A 1 299 ? -6.789 -25.628 -2.538 1.00 95.75 299 GLU A C 1
ATOM 2455 O O . GLU A 1 299 ? -7.777 -26.134 -2.003 1.00 95.75 299 GLU A O 1
ATOM 2460 N N . LYS A 1 300 ? -5.729 -25.233 -1.820 1.00 95.50 300 LYS A N 1
ATOM 2461 C CA . LYS A 1 300 ? -5.688 -25.292 -0.349 1.00 95.50 300 LYS A CA 1
ATOM 2462 C C . LYS A 1 300 ? -6.768 -24.412 0.273 1.00 95.50 300 LYS A C 1
ATOM 2464 O O . LYS A 1 300 ? -7.492 -24.870 1.150 1.00 95.50 300 LYS A O 1
ATOM 2469 N N . CYS A 1 301 ? -6.925 -23.180 -0.207 1.00 93.62 301 CYS A N 1
ATOM 2470 C CA . CYS A 1 301 ? -7.967 -22.275 0.274 1.00 93.62 301 CYS A CA 1
ATOM 2471 C C . CYS A 1 301 ? -9.372 -22.824 -0.004 1.00 93.62 301 CYS A C 1
ATOM 2473 O O . CYS A 1 301 ? -10.260 -22.673 0.830 1.00 93.62 301 CYS A O 1
ATOM 2475 N N . ALA A 1 302 ? -9.588 -23.471 -1.152 1.00 95.19 302 ALA A N 1
ATOM 2476 C CA . ALA A 1 302 ? -10.852 -24.129 -1.465 1.00 95.19 302 ALA A CA 1
ATOM 2477 C C . ALA A 1 302 ? -11.142 -25.284 -0.492 1.00 95.19 302 ALA A C 1
ATOM 2479 O O . ALA A 1 302 ? -12.251 -25.356 0.032 1.00 95.19 302 ALA A O 1
ATOM 2480 N N . LYS A 1 303 ? -10.145 -26.126 -0.183 1.00 95.81 303 LYS A N 1
ATOM 2481 C CA . LYS A 1 303 ? -10.274 -27.200 0.821 1.00 95.81 303 LYS A CA 1
ATOM 2482 C C . LYS A 1 303 ? -10.606 -26.648 2.208 1.00 95.81 303 LYS A C 1
ATOM 2484 O O . LYS A 1 303 ? -11.592 -27.068 2.800 1.00 95.81 303 LYS A O 1
ATOM 2489 N N . LEU A 1 304 ? -9.869 -25.634 2.667 1.00 95.00 304 LEU A N 1
ATOM 2490 C CA . LEU A 1 304 ? -10.125 -24.977 3.955 1.00 95.00 304 LEU A CA 1
ATOM 2491 C C . LEU A 1 304 ? -11.526 -24.354 4.031 1.00 95.00 304 LEU A C 1
ATOM 2493 O O . LEU A 1 304 ? -12.155 -24.380 5.085 1.00 95.00 304 LEU A O 1
ATOM 2497 N N . LYS A 1 305 ? -12.043 -23.803 2.925 1.00 94.31 305 LYS A N 1
ATOM 2498 C CA . LYS A 1 305 ? -13.421 -23.290 2.869 1.00 94.31 305 LYS A CA 1
ATOM 2499 C C . LYS A 1 305 ? -14.458 -24.399 3.036 1.00 94.31 305 LYS A C 1
ATOM 2501 O O . LYS A 1 305 ? -15.446 -24.175 3.728 1.00 94.31 305 LYS A O 1
ATOM 2506 N N . VAL A 1 306 ? -14.242 -25.564 2.423 1.00 96.88 306 VAL A N 1
ATOM 2507 C CA . VAL A 1 306 ? -15.128 -26.728 2.586 1.00 96.88 306 VAL A CA 1
ATOM 2508 C C . VAL A 1 306 ? -15.095 -27.221 4.032 1.00 96.88 306 VAL A C 1
ATOM 2510 O O . VAL A 1 306 ? -16.149 -27.319 4.650 1.00 96.88 306 VAL A O 1
ATOM 2513 N N . GLU A 1 307 ? -13.907 -27.412 4.609 1.00 96.19 307 GLU A N 1
ATOM 2514 C CA . GLU A 1 307 ? -13.747 -27.813 6.017 1.00 96.19 307 GLU A CA 1
ATOM 2515 C C . GLU A 1 307 ? -14.411 -26.812 6.977 1.00 96.19 307 GLU A C 1
ATOM 2517 O O . GLU A 1 307 ? -15.086 -27.193 7.934 1.00 96.19 307 GLU A O 1
ATOM 2522 N N . HIS A 1 308 ? -14.271 -25.510 6.712 1.00 94.25 308 HIS A N 1
ATOM 2523 C CA . HIS A 1 308 ? -14.931 -24.479 7.507 1.00 94.25 308 HIS A CA 1
ATOM 2524 C C . HIS A 1 308 ? -16.459 -24.567 7.419 1.00 94.25 308 HIS A C 1
ATOM 2526 O O . HIS A 1 308 ? -17.136 -24.416 8.436 1.00 94.25 308 HIS A O 1
ATOM 2532 N N . GLN A 1 309 ? -17.005 -24.829 6.229 1.00 95.81 309 GLN A N 1
ATOM 2533 C CA . GLN A 1 309 ? -18.444 -25.004 6.049 1.00 95.81 309 GLN A CA 1
ATOM 2534 C C . GLN A 1 309 ? -18.955 -26.241 6.801 1.00 95.81 309 GLN A C 1
ATOM 2536 O O . GLN A 1 309 ? -19.945 -26.141 7.520 1.00 95.81 309 GLN A O 1
ATOM 2541 N N . GLU A 1 310 ? -18.242 -27.367 6.729 1.00 96.19 310 GLU A N 1
ATOM 2542 C CA . GLU A 1 310 ? -18.583 -28.586 7.476 1.00 96.19 310 GLU A CA 1
ATOM 2543 C C . GLU A 1 310 ? -18.578 -28.349 8.996 1.00 96.19 310 GLU A C 1
ATOM 2545 O O . GLU A 1 310 ? -19.468 -28.812 9.715 1.00 96.19 310 GLU A O 1
ATOM 2550 N N . LEU A 1 311 ? -17.613 -27.572 9.503 1.00 96.06 311 LEU A N 1
ATOM 2551 C CA . LEU A 1 311 ? -17.569 -27.177 10.913 1.00 96.06 311 LEU A CA 1
ATOM 2552 C C . LEU A 1 311 ? -18.738 -26.265 11.306 1.00 96.06 311 LEU A C 1
ATOM 2554 O O . LEU A 1 311 ? -19.280 -26.414 12.404 1.00 96.06 311 LEU A O 1
ATOM 2558 N N . LEU A 1 312 ? -19.141 -25.329 10.441 1.00 95.44 312 LEU A N 1
ATOM 2559 C CA . LEU A 1 312 ? -20.312 -24.480 10.677 1.00 95.44 312 LEU A CA 1
ATOM 2560 C C . LEU A 1 312 ? -21.600 -25.304 10.723 1.00 95.44 312 LEU A C 1
ATOM 2562 O O . LEU A 1 312 ? -22.416 -25.101 11.627 1.00 95.44 312 LEU A O 1
ATOM 2566 N N . ASP A 1 313 ? -21.750 -26.254 9.804 1.00 95.56 313 ASP A N 1
ATOM 2567 C CA . ASP A 1 313 ? -22.901 -27.150 9.746 1.00 95.56 313 ASP A CA 1
ATOM 2568 C C . ASP A 1 313 ? -22.950 -28.034 11.004 1.00 95.56 313 ASP A C 1
ATOM 2570 O O . ASP A 1 313 ? -23.986 -28.098 11.672 1.00 95.56 313 ASP A O 1
ATOM 2574 N N . SER A 1 314 ? -21.814 -28.606 11.419 1.00 96.69 314 SER A N 1
ATOM 2575 C CA . SER A 1 314 ? -21.684 -29.365 12.672 1.00 96.69 314 SER A CA 1
ATOM 2576 C C . SER A 1 314 ? -22.029 -28.520 13.905 1.00 96.69 314 SER A C 1
ATOM 2578 O O . SER A 1 314 ? -22.828 -28.932 14.751 1.00 96.69 314 SER A O 1
ATOM 2580 N N . ARG A 1 315 ? -21.518 -27.283 13.984 1.00 94.44 315 ARG A N 1
ATOM 2581 C CA . ARG A 1 315 ? -21.860 -26.342 15.062 1.00 94.44 315 ARG A CA 1
ATOM 2582 C C . ARG A 1 315 ? -23.360 -26.062 15.096 1.00 94.44 315 ARG A C 1
ATOM 2584 O O . ARG A 1 315 ? -23.945 -26.028 16.176 1.00 94.44 315 ARG A O 1
ATOM 2591 N N . SER A 1 316 ? -23.979 -25.856 13.935 1.00 96.25 316 SER A N 1
ATOM 2592 C CA . SER A 1 316 ? -25.418 -25.608 13.841 1.00 96.25 316 SER A CA 1
ATOM 2593 C C . SER A 1 316 ? -26.226 -26.805 14.351 1.00 96.25 316 SER A C 1
ATOM 2595 O O . SER A 1 316 ? -27.138 -26.617 15.157 1.00 96.25 316 SER A O 1
ATOM 2597 N N . ALA A 1 317 ? -25.827 -28.032 13.995 1.00 96.75 317 ALA A N 1
ATOM 2598 C CA . ALA A 1 317 ? -26.456 -29.256 14.476 1.00 96.75 317 ALA A CA 1
ATOM 2599 C C . ALA A 1 317 ? -26.357 -29.369 16.007 1.00 96.75 317 ALA A C 1
ATOM 2601 O O . ALA A 1 317 ? -27.378 -29.547 16.676 1.00 96.75 317 ALA A O 1
ATOM 2602 N N . ILE A 1 318 ? -25.170 -29.145 16.580 1.00 96.19 318 ILE A N 1
ATOM 2603 C CA . ILE A 1 318 ? -24.962 -29.161 18.037 1.00 96.19 318 ILE A CA 1
ATOM 2604 C C . ILE A 1 318 ? -25.817 -28.094 18.735 1.00 96.19 318 ILE A C 1
ATOM 2606 O O . ILE A 1 318 ? -26.415 -28.375 19.772 1.00 96.19 318 ILE A O 1
ATOM 2610 N N . CYS A 1 319 ? -25.925 -26.882 18.181 1.00 95.12 319 CYS A N 1
ATOM 2611 C CA . CYS A 1 319 ? -26.800 -25.845 18.735 1.00 95.12 319 CYS A CA 1
ATOM 2612 C C . CYS A 1 319 ? -28.268 -26.293 18.763 1.00 95.12 319 CYS A C 1
ATOM 2614 O O . CYS A 1 319 ? -28.930 -26.135 19.789 1.00 95.12 319 CYS A O 1
ATOM 2616 N N . THR A 1 320 ? -28.766 -26.902 17.679 1.00 95.69 320 THR A N 1
ATOM 2617 C CA . THR A 1 320 ? -30.145 -27.416 17.649 1.00 95.69 320 THR A CA 1
ATOM 2618 C C . THR A 1 320 ? -30.376 -28.529 18.671 1.00 95.69 320 THR A C 1
ATOM 2620 O O . THR A 1 320 ? -31.427 -28.563 19.316 1.00 95.69 320 THR A O 1
ATOM 2623 N N . GLU A 1 321 ? -29.388 -29.404 18.881 1.00 96.69 321 GLU A N 1
ATOM 2624 C CA . GLU A 1 321 ? -29.449 -30.456 19.895 1.00 96.69 321 GLU A CA 1
ATOM 2625 C C . GLU A 1 321 ? -29.430 -29.874 21.315 1.00 96.69 321 GLU A C 1
ATOM 2627 O O . GLU A 1 321 ? -30.246 -30.263 22.153 1.00 96.69 321 GLU A O 1
ATOM 2632 N N . LEU A 1 322 ? -28.568 -28.887 21.579 1.00 94.88 322 LEU A N 1
ATOM 2633 C CA . LEU A 1 322 ? -28.516 -28.169 22.854 1.00 94.88 322 LEU A CA 1
ATOM 2634 C C . LEU A 1 322 ? -29.851 -27.501 23.186 1.00 94.88 322 LEU A C 1
ATOM 2636 O O . LEU A 1 322 ? -30.321 -27.595 24.320 1.00 94.88 322 LEU A O 1
ATOM 2640 N N . ASP A 1 323 ? -30.487 -26.855 22.212 1.00 94.88 323 ASP A N 1
ATOM 2641 C CA . ASP A 1 323 ? -31.791 -26.225 22.414 1.00 94.88 323 ASP A CA 1
ATOM 2642 C C . ASP A 1 323 ? -32.900 -27.261 22.634 1.00 94.88 323 ASP A C 1
ATOM 2644 O O . ASP A 1 323 ? -33.780 -27.060 23.479 1.00 94.88 323 ASP A O 1
ATOM 2648 N N . ALA A 1 324 ? -32.844 -28.405 21.948 1.00 96.25 324 ALA A N 1
ATOM 2649 C CA . ALA A 1 324 ? -33.748 -29.522 22.207 1.00 96.25 324 ALA A CA 1
ATOM 2650 C C . ALA A 1 324 ? -33.562 -30.086 23.628 1.00 96.25 324 ALA A C 1
ATOM 2652 O O . ALA A 1 324 ? -34.548 -30.335 24.329 1.00 96.25 324 ALA A O 1
ATOM 2653 N N . LEU A 1 325 ? -32.317 -30.243 24.087 1.00 95.88 325 LEU A N 1
ATOM 2654 C CA . LEU A 1 325 ? -31.995 -30.677 25.448 1.00 95.88 325 LEU A CA 1
ATOM 2655 C C . LEU A 1 325 ? -32.437 -29.652 26.495 1.00 95.88 325 LEU A C 1
ATOM 2657 O O . LEU A 1 325 ? -33.012 -30.039 27.509 1.00 95.88 325 LEU A O 1
ATOM 2661 N N . ARG A 1 326 ? -32.257 -28.351 26.241 1.00 96.50 326 ARG A N 1
ATOM 2662 C CA . ARG A 1 326 ? -32.759 -27.275 27.112 1.00 96.50 326 ARG A CA 1
ATOM 2663 C C . ARG A 1 326 ? -34.276 -27.317 27.251 1.00 96.50 326 ARG A C 1
ATOM 2665 O O . ARG A 1 326 ? -34.775 -27.232 28.371 1.00 96.50 326 ARG A O 1
ATOM 2672 N N . LYS A 1 327 ? -35.009 -27.504 26.147 1.00 95.88 327 LYS A N 1
ATOM 2673 C CA . LYS A 1 327 ? -36.474 -27.672 26.173 1.00 95.88 327 LYS A CA 1
ATOM 2674 C C . LYS A 1 327 ? -36.877 -28.896 26.992 1.00 95.88 327 LYS A C 1
ATOM 2676 O O . LYS A 1 327 ? -37.723 -28.778 27.873 1.00 95.88 327 LYS A O 1
ATOM 2681 N N . LYS A 1 328 ? -36.227 -30.046 26.773 1.00 96.00 328 LYS A N 1
ATOM 2682 C CA . LYS A 1 328 ? -36.458 -31.258 27.579 1.00 96.00 328 LYS A CA 1
ATOM 2683 C C . LYS A 1 328 ? -36.188 -31.004 29.064 1.00 96.00 328 LYS A C 1
ATOM 2685 O O . LYS A 1 328 ? -37.021 -31.330 29.902 1.00 96.00 328 LYS A O 1
ATOM 2690 N N . HIS A 1 329 ? -35.072 -30.368 29.400 1.00 94.25 329 HIS A N 1
ATOM 2691 C CA . HIS A 1 329 ? -34.732 -30.040 30.782 1.00 94.25 329 HIS A CA 1
ATOM 2692 C C . HIS A 1 329 ? -35.771 -29.115 31.435 1.00 94.25 329 HIS A C 1
ATOM 2694 O O . HIS A 1 329 ? -36.185 -29.370 32.564 1.00 94.25 329 HIS A O 1
ATOM 2700 N N . ALA A 1 330 ? -36.260 -28.099 30.716 1.00 95.50 330 ALA A N 1
ATOM 2701 C CA . ALA A 1 330 ? -37.335 -27.230 31.194 1.00 95.50 330 ALA A CA 1
ATOM 2702 C C . ALA A 1 330 ? -38.622 -28.019 31.489 1.00 95.50 330 ALA A C 1
ATOM 2704 O O . ALA A 1 330 ? -39.184 -27.875 32.573 1.00 95.50 330 ALA A O 1
ATOM 2705 N N . THR A 1 331 ? -39.030 -28.922 30.586 1.00 96.25 331 THR A N 1
ATOM 2706 C CA . THR A 1 331 ? -40.205 -29.783 30.821 1.00 96.25 331 THR A CA 1
ATOM 2707 C C . THR A 1 331 ? -40.021 -30.701 32.032 1.00 96.25 331 THR A C 1
ATOM 2709 O O . THR A 1 331 ? -40.944 -30.872 32.823 1.00 96.25 331 THR A O 1
ATOM 2712 N N . VAL A 1 332 ? -38.816 -31.244 32.244 1.00 96.25 332 VAL A N 1
ATOM 2713 C CA . VAL A 1 332 ? -38.513 -32.082 33.415 1.00 96.25 332 VAL A CA 1
ATOM 2714 C C . VAL A 1 332 ? -38.575 -31.271 34.710 1.00 96.25 332 VAL A C 1
ATOM 2716 O O . VAL A 1 332 ? -39.128 -31.755 35.695 1.00 96.25 332 VAL A O 1
ATOM 2719 N N . ILE A 1 333 ? -38.056 -30.038 34.727 1.00 96.00 333 ILE A N 1
ATOM 2720 C CA . ILE A 1 333 ? -38.173 -29.140 35.887 1.00 96.00 333 ILE A CA 1
ATOM 2721 C C . ILE A 1 333 ? -39.642 -28.859 36.206 1.00 96.00 333 ILE A C 1
ATOM 2723 O O . ILE A 1 333 ? -40.031 -28.885 37.374 1.00 96.00 333 ILE A O 1
ATOM 2727 N N . GLU A 1 334 ? -40.459 -28.595 35.188 1.00 95.44 334 GLU A N 1
ATOM 2728 C CA . GLU A 1 334 ? -41.881 -28.311 35.367 1.00 95.44 334 GLU A CA 1
ATOM 2729 C C . GLU A 1 334 ? -42.619 -29.507 35.984 1.00 95.44 334 GLU A C 1
ATOM 2731 O O . GLU A 1 334 ? -43.282 -29.354 37.012 1.00 95.44 334 GLU A O 1
ATOM 2736 N N . VAL A 1 335 ? -42.401 -30.714 35.453 1.00 96.25 335 VAL A N 1
ATOM 2737 C CA . VAL A 1 335 ? -42.944 -31.963 36.017 1.00 96.25 335 VAL A CA 1
ATOM 2738 C C . VAL A 1 335 ? -42.434 -32.204 37.443 1.00 96.25 335 VAL A C 1
ATOM 2740 O O . VAL A 1 335 ? -43.196 -32.589 38.331 1.00 96.25 335 VAL A O 1
ATOM 2743 N N . LEU A 1 336 ? -41.155 -31.943 37.717 1.00 95.31 336 LEU A N 1
ATOM 2744 C CA . LEU A 1 336 ? -40.582 -32.081 39.058 1.00 95.31 336 LEU A CA 1
ATOM 2745 C C . LEU A 1 336 ? -41.213 -31.097 40.058 1.00 95.31 336 LEU A C 1
ATOM 2747 O O . LEU A 1 336 ? -41.427 -31.437 41.223 1.00 95.31 336 LEU A O 1
ATOM 2751 N N . ASN A 1 337 ? -41.544 -29.884 39.622 1.00 94.81 337 ASN A N 1
ATOM 2752 C CA . ASN A 1 337 ? -42.241 -28.905 40.452 1.00 94.81 337 ASN A CA 1
ATOM 2753 C C . ASN A 1 337 ? -43.702 -29.305 40.703 1.00 94.81 337 ASN A C 1
ATOM 2755 O O . ASN A 1 337 ? -44.163 -29.198 41.842 1.00 94.81 337 ASN A O 1
ATOM 2759 N N . GLN A 1 338 ? -44.403 -29.809 39.683 1.00 94.81 338 GLN A N 1
ATOM 2760 C CA . GLN A 1 338 ? -45.769 -30.330 39.809 1.00 94.81 338 GLN A CA 1
ATOM 2761 C C . GLN A 1 338 ? -45.827 -31.510 40.787 1.00 94.81 338 GLN A C 1
ATOM 2763 O O . GLN A 1 338 ? -46.561 -31.455 41.772 1.00 94.81 338 GLN A O 1
ATOM 2768 N N . THR A 1 339 ? -44.971 -32.517 40.603 1.00 94.19 339 THR A N 1
ATOM 2769 C CA . THR A 1 339 ? -44.887 -33.683 41.501 1.00 94.19 339 THR A CA 1
ATOM 2770 C C . THR A 1 339 ? -44.490 -33.292 42.927 1.00 94.19 339 THR A C 1
ATOM 2772 O O . THR A 1 339 ? -45.051 -33.814 43.888 1.00 94.19 339 THR A O 1
ATOM 2775 N N . LYS A 1 340 ? -43.584 -32.319 43.115 1.00 93.69 340 LYS A N 1
ATOM 2776 C CA . LYS A 1 340 ? -43.298 -31.753 44.448 1.00 93.69 340 LYS A CA 1
ATOM 2777 C C . LYS A 1 340 ? -44.521 -31.080 45.070 1.00 93.69 340 LYS A C 1
ATOM 2779 O O . LYS A 1 340 ? -44.713 -31.189 46.282 1.00 93.69 340 LYS A O 1
ATOM 2784 N N . ALA A 1 341 ? -45.315 -30.349 44.288 1.00 93.81 341 ALA A N 1
ATOM 2785 C CA . ALA A 1 341 ? -46.530 -29.703 44.774 1.00 93.81 341 ALA A CA 1
ATOM 2786 C C . ALA A 1 341 ? -47.598 -30.738 45.160 1.00 93.81 341 ALA A C 1
ATOM 2788 O O . ALA A 1 341 ? -48.184 -30.627 46.235 1.00 93.81 341 ALA A O 1
ATOM 2789 N N . GLU A 1 342 ? -47.790 -31.774 44.343 1.00 94.38 342 GLU A N 1
ATOM 2790 C CA . GLU A 1 342 ? -48.670 -32.910 44.640 1.00 94.38 342 GLU A CA 1
ATOM 2791 C C . GLU A 1 342 ? -48.218 -33.667 45.889 1.00 94.38 342 GLU A C 1
ATOM 2793 O O . GLU A 1 342 ? -49.017 -33.871 46.799 1.00 94.38 342 GLU A O 1
ATOM 2798 N N . ALA A 1 343 ? -46.927 -33.982 46.014 1.00 93.19 343 ALA A N 1
ATOM 2799 C CA . ALA A 1 343 ? -46.380 -34.622 47.208 1.00 93.19 343 ALA A CA 1
ATOM 2800 C C . ALA A 1 343 ? -46.586 -33.766 48.471 1.00 93.19 343 ALA A C 1
ATOM 2802 O O . ALA A 1 343 ? -46.854 -34.297 49.548 1.00 93.19 343 ALA A O 1
ATOM 2803 N N . LYS A 1 344 ? -46.486 -32.431 48.363 1.00 93.88 344 LYS A N 1
ATOM 2804 C CA . LYS A 1 344 ? -46.822 -31.516 49.467 1.00 93.88 344 LYS A CA 1
ATOM 2805 C C . LYS A 1 344 ? -48.313 -31.552 49.811 1.00 93.88 344 LYS A C 1
ATOM 2807 O O . LYS A 1 344 ? -48.628 -31.520 50.996 1.00 93.88 344 LYS A O 1
ATOM 2812 N N . ARG A 1 345 ? -49.209 -31.609 48.817 1.00 95.31 345 ARG A N 1
ATOM 2813 C CA . ARG A 1 345 ? -50.664 -31.740 49.032 1.00 95.31 345 ARG A CA 1
ATOM 2814 C C . ARG A 1 345 ? -50.997 -33.052 49.739 1.00 95.31 345 ARG A C 1
ATOM 2816 O O . ARG A 1 345 ? -51.547 -33.008 50.829 1.00 95.31 345 ARG A O 1
ATOM 2823 N N . GLN A 1 346 ? -50.523 -34.179 49.210 1.00 93.56 346 GLN A N 1
ATOM 2824 C CA . GLN A 1 346 ? -50.721 -35.501 49.813 1.00 93.56 346 GLN A CA 1
ATOM 2825 C C . GLN A 1 346 ? -50.165 -35.588 51.240 1.00 93.56 346 GLN A C 1
ATOM 2827 O O . GLN A 1 346 ? -50.771 -36.209 52.104 1.00 93.56 346 GLN A O 1
ATOM 2832 N N . ARG A 1 347 ? -49.022 -34.947 51.533 1.00 93.25 347 ARG A N 1
ATOM 2833 C CA . ARG A 1 347 ? -48.498 -34.874 52.909 1.00 93.25 347 ARG A CA 1
ATOM 2834 C C . ARG A 1 347 ? -49.418 -34.107 53.857 1.00 93.25 347 ARG A C 1
ATOM 2836 O O . ARG A 1 347 ? -49.507 -34.501 55.014 1.00 93.25 347 ARG A O 1
ATOM 2843 N N . LYS A 1 348 ? -50.050 -33.021 53.398 1.00 92.50 348 LYS A N 1
ATOM 2844 C CA . LYS A 1 348 ? -51.024 -32.274 54.207 1.00 92.50 348 LYS A CA 1
ATOM 2845 C C . LYS A 1 348 ? -52.270 -33.112 54.463 1.00 92.50 348 LYS A C 1
ATOM 2847 O O . LYS A 1 348 ? -52.629 -33.276 55.619 1.00 92.50 348 LYS A O 1
ATOM 2852 N N . GLU A 1 349 ? -52.835 -33.706 53.414 1.00 92.44 349 GLU A N 1
ATOM 2853 C CA . GLU A 1 349 ? -53.997 -34.603 53.513 1.00 92.44 349 GLU A CA 1
ATOM 2854 C C . GLU A 1 349 ? -53.721 -35.773 54.470 1.00 92.44 349 GLU A C 1
ATOM 2856 O O . GLU A 1 349 ? -54.539 -36.082 55.330 1.00 92.44 349 GLU A O 1
ATOM 2861 N N . LEU A 1 350 ? -52.532 -36.383 54.394 1.00 93.19 350 LEU A N 1
ATOM 2862 C CA . LEU A 1 350 ? -52.124 -37.449 55.312 1.00 93.19 350 LEU A CA 1
ATOM 2863 C C . LEU A 1 350 ? -52.005 -36.961 56.764 1.00 93.19 350 LEU A C 1
ATOM 2865 O O . LEU A 1 350 ? -52.319 -37.705 57.691 1.00 93.19 350 LEU A O 1
ATOM 2869 N N . GLU A 1 351 ? -51.507 -35.744 56.991 1.00 92.38 351 GLU A N 1
ATOM 2870 C CA . GLU A 1 351 ? -51.398 -35.187 58.343 1.00 92.38 351 GLU A CA 1
ATOM 2871 C C . GLU A 1 351 ? -52.780 -34.850 58.918 1.00 92.38 351 GLU A C 1
ATOM 2873 O O . GLU A 1 351 ? -53.047 -35.163 60.076 1.00 92.38 351 GLU A O 1
ATOM 2878 N N . GLU A 1 352 ? -53.682 -34.303 58.102 1.00 90.88 352 GLU A N 1
ATOM 2879 C CA . GLU A 1 352 ? -55.090 -34.088 58.454 1.00 90.88 352 GLU A CA 1
ATOM 2880 C C . GLU A 1 352 ? -55.782 -35.418 58.793 1.00 90.88 352 GLU A C 1
ATOM 2882 O O . GLU A 1 352 ? -56.369 -35.542 59.868 1.00 90.88 352 GLU A O 1
ATOM 2887 N N . GLU A 1 353 ? -55.623 -36.456 57.960 1.00 90.56 353 GLU A N 1
ATOM 2888 C CA . GLU A 1 353 ? -56.153 -37.800 58.236 1.00 90.56 353 GLU A CA 1
ATOM 2889 C C . GLU A 1 353 ? -55.568 -38.383 59.533 1.00 90.56 353 GLU A C 1
ATOM 2891 O O . GLU A 1 353 ? -56.282 -38.986 60.335 1.00 90.56 353 GLU A O 1
ATOM 2896 N N . ARG A 1 354 ? -54.268 -38.193 59.793 1.00 90.94 354 ARG A N 1
ATOM 2897 C CA . ARG A 1 354 ? -53.632 -38.628 61.049 1.00 90.94 354 ARG A CA 1
ATOM 2898 C C . ARG A 1 354 ? -54.188 -37.896 62.261 1.00 90.94 354 ARG A C 1
ATOM 2900 O O . ARG A 1 354 ? -54.342 -38.527 63.307 1.00 90.94 354 ARG A O 1
ATOM 2907 N N . MET A 1 355 ? -54.456 -36.598 62.151 1.00 89.56 355 MET A N 1
ATOM 2908 C CA . MET A 1 355 ? -55.063 -35.811 63.226 1.00 89.56 355 MET A CA 1
ATOM 2909 C C . MET A 1 355 ? -56.493 -36.281 63.490 1.00 89.56 355 MET A C 1
ATOM 2911 O O . MET A 1 355 ? -56.815 -36.569 64.641 1.00 89.56 355 MET A O 1
ATOM 2915 N N . LEU A 1 356 ? -57.291 -36.490 62.439 1.00 88.06 356 LEU A N 1
ATOM 2916 C CA . LEU A 1 356 ? -58.631 -37.076 62.536 1.00 88.06 356 LEU A CA 1
ATOM 2917 C C . LEU A 1 356 ? -58.593 -38.467 63.180 1.00 88.06 356 LEU A C 1
ATOM 2919 O O . LEU A 1 356 ? -59.332 -38.735 64.120 1.00 88.06 356 LEU A O 1
ATOM 2923 N N . ARG A 1 357 ? -57.675 -39.348 62.761 1.00 86.94 357 ARG A N 1
ATOM 2924 C CA . ARG A 1 357 ? -57.498 -40.670 63.389 1.00 86.94 357 ARG A CA 1
ATOM 2925 C C . ARG A 1 357 ? -57.107 -40.578 64.858 1.00 86.94 357 ARG A C 1
ATOM 2927 O O . ARG A 1 357 ? -57.591 -41.382 65.649 1.00 86.94 357 ARG A O 1
ATOM 2934 N N . LYS A 1 358 ? -56.215 -39.654 65.234 1.00 87.19 358 LYS A N 1
ATOM 2935 C CA . LYS A 1 358 ? -55.843 -39.434 66.642 1.00 87.19 358 LYS A CA 1
ATOM 2936 C C . LYS A 1 358 ? -57.054 -38.983 67.454 1.00 87.19 358 LYS A C 1
ATOM 2938 O O . LYS A 1 358 ? -57.285 -39.561 68.507 1.00 87.19 358 LYS A O 1
ATOM 2943 N N . GLN A 1 359 ? -57.828 -38.023 66.946 1.00 85.75 359 GLN A N 1
ATOM 2944 C CA . GLN A 1 359 ? -59.058 -37.551 67.586 1.00 85.75 359 GLN A CA 1
ATOM 2945 C C . GLN A 1 359 ? -60.109 -38.663 67.702 1.00 85.75 359 GLN A C 1
ATOM 2947 O O . GLN A 1 359 ? -60.716 -38.844 68.749 1.00 85.75 359 GLN A O 1
ATOM 2952 N N . LEU A 1 360 ? -60.298 -39.468 66.655 1.00 84.06 360 LEU A N 1
ATOM 2953 C CA . LEU A 1 360 ? -61.199 -40.615 66.709 1.00 84.06 360 LEU A CA 1
ATOM 2954 C C . LEU A 1 360 ? -60.721 -41.646 67.741 1.00 84.06 360 LEU A C 1
ATOM 2956 O O . LEU A 1 360 ? -61.526 -42.199 68.484 1.00 84.06 360 LEU A O 1
ATOM 2960 N N . LYS A 1 361 ? -59.407 -41.889 67.824 1.00 87.38 361 LYS A N 1
ATOM 2961 C CA . LYS A 1 361 ? -58.829 -42.788 68.827 1.00 87.38 361 LYS A CA 1
ATOM 2962 C C . LYS A 1 361 ? -59.057 -42.271 70.247 1.00 87.38 361 LYS A C 1
ATOM 2964 O O . LYS A 1 361 ? -59.408 -43.082 71.095 1.00 87.38 361 LYS A O 1
ATOM 2969 N N . THR A 1 362 ? -58.901 -40.968 70.501 1.00 84.19 362 THR A N 1
ATOM 2970 C CA . THR A 1 362 ? -59.191 -40.384 71.822 1.00 84.19 362 THR A CA 1
ATOM 2971 C C . THR A 1 362 ? -60.669 -40.503 72.165 1.00 84.19 362 THR A C 1
ATOM 2973 O O . THR A 1 362 ? -60.970 -40.960 73.256 1.00 84.19 362 THR A O 1
ATOM 2976 N N . VAL A 1 363 ? -61.581 -40.233 71.223 1.00 83.12 363 VAL A N 1
ATOM 2977 C CA . VAL A 1 363 ? -63.031 -40.427 71.433 1.00 83.12 363 VAL A CA 1
ATOM 2978 C C . VAL A 1 363 ? -63.358 -41.889 71.760 1.00 83.12 363 VAL A C 1
ATOM 2980 O O . VAL A 1 363 ? -64.131 -42.164 72.671 1.00 83.12 363 VAL A O 1
ATOM 2983 N N . ILE A 1 364 ? -62.754 -42.855 71.056 1.00 82.50 364 ILE A N 1
ATOM 2984 C CA . ILE A 1 364 ? -62.952 -44.286 71.347 1.00 82.50 364 ILE A CA 1
ATOM 2985 C C . ILE A 1 364 ? -62.372 -44.663 72.718 1.00 82.50 364 ILE A C 1
ATOM 2987 O O . ILE A 1 364 ? -62.981 -45.449 73.441 1.00 82.50 364 ILE A O 1
ATOM 2991 N N . GLU A 1 365 ? -61.197 -44.142 73.080 1.00 82.38 365 GLU A N 1
ATOM 2992 C CA . GLU A 1 365 ? -60.581 -44.370 74.393 1.00 82.38 365 GLU A CA 1
ATOM 2993 C C . GLU A 1 365 ? -61.421 -43.761 75.524 1.00 82.38 365 GLU A C 1
ATOM 2995 O O . GLU A 1 365 ? -61.653 -44.442 76.520 1.00 82.38 365 GLU A O 1
ATOM 3000 N N . GLU A 1 366 ? -61.929 -42.541 75.352 1.00 78.94 366 GLU A N 1
ATOM 3001 C CA . GLU A 1 366 ? -62.847 -41.858 76.272 1.00 78.94 366 GLU A CA 1
ATOM 3002 C C . GLU A 1 366 ? -64.153 -42.643 76.427 1.00 78.94 366 GLU A C 1
ATOM 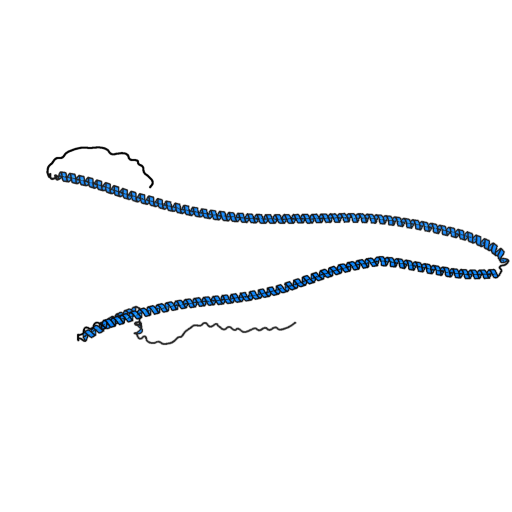3004 O O . GLU A 1 366 ? -64.499 -43.011 77.548 1.00 78.94 366 GLU A O 1
ATOM 3009 N N . ALA A 1 367 ? -64.791 -43.051 75.325 1.00 77.19 367 ALA A N 1
ATOM 3010 C CA . ALA A 1 367 ? -65.988 -43.889 75.361 1.00 77.19 367 ALA A CA 1
ATOM 3011 C C . ALA A 1 367 ? -65.724 -45.248 76.041 1.00 77.19 367 ALA A C 1
ATOM 3013 O O . ALA A 1 367 ? -66.552 -45.754 76.802 1.00 77.19 367 ALA A O 1
ATOM 3014 N N . ALA A 1 368 ? -64.555 -45.857 75.813 1.00 79.12 368 ALA A N 1
ATOM 3015 C CA . ALA A 1 368 ? -64.156 -47.093 76.483 1.00 79.12 368 ALA A CA 1
ATOM 3016 C C . ALA A 1 368 ? -63.890 -46.891 77.986 1.00 79.12 368 ALA A C 1
ATOM 3018 O O . ALA A 1 368 ? -64.170 -47.799 78.776 1.00 79.12 368 ALA A O 1
ATOM 3019 N N . VAL A 1 369 ? -63.362 -45.732 78.397 1.00 78.56 369 VAL A N 1
ATOM 3020 C CA . VAL A 1 369 ? -63.210 -45.338 79.806 1.00 78.56 369 VAL A CA 1
ATOM 3021 C C . VAL A 1 369 ? -64.575 -45.084 80.437 1.00 78.56 369 VAL A C 1
ATOM 3023 O O . VAL A 1 369 ? -64.839 -45.678 81.476 1.00 78.56 369 VAL A O 1
ATOM 3026 N N . ALA A 1 370 ? -65.472 -44.333 79.796 1.00 71.25 370 ALA A N 1
ATOM 3027 C CA . ALA A 1 370 ? -66.838 -44.102 80.263 1.00 71.25 370 ALA A CA 1
ATOM 3028 C C . ALA A 1 370 ? -67.603 -45.424 80.452 1.00 71.25 370 ALA A C 1
ATOM 3030 O O . ALA A 1 370 ? -68.247 -45.646 81.481 1.00 71.25 370 ALA A O 1
ATOM 3031 N N . LEU A 1 371 ? -67.459 -46.360 79.506 1.00 70.12 371 LEU A N 1
ATOM 3032 C CA . LEU A 1 371 ? -67.985 -47.721 79.630 1.00 70.12 371 LEU A CA 1
ATOM 3033 C C . LEU A 1 371 ? -67.325 -48.495 80.784 1.00 70.12 371 LEU A C 1
ATOM 3035 O O . LEU A 1 371 ? -68.019 -49.173 81.542 1.00 70.12 371 LEU A O 1
ATOM 3039 N N . LYS A 1 372 ? -66.001 -48.397 80.963 1.00 72.06 372 LYS A N 1
ATOM 3040 C CA . LYS A 1 372 ? -65.288 -49.044 82.080 1.00 72.06 372 LYS A CA 1
ATOM 3041 C C . LYS A 1 372 ? -65.677 -48.474 83.441 1.00 72.06 372 LYS A C 1
ATOM 3043 O O . LYS A 1 372 ? -65.880 -49.258 84.361 1.00 72.06 372 LYS A O 1
ATOM 3048 N N . GLU A 1 373 ? -65.778 -47.159 83.591 1.00 66.62 373 GLU A N 1
ATOM 3049 C CA . GLU A 1 373 ? -66.215 -46.489 84.819 1.00 66.62 373 GLU A CA 1
ATOM 3050 C C . GLU A 1 373 ? -67.655 -46.872 85.164 1.00 66.62 373 GLU A C 1
ATOM 3052 O O . GLU A 1 373 ? -67.933 -47.268 86.297 1.00 66.62 373 GLU A O 1
ATOM 3057 N N . ALA A 1 374 ? -68.544 -46.901 84.165 1.00 62.03 374 ALA A N 1
ATOM 3058 C CA . ALA A 1 374 ? -69.919 -47.360 84.338 1.00 62.03 374 ALA A CA 1
ATOM 3059 C C . ALA A 1 374 ? -70.009 -48.818 84.826 1.00 62.03 374 ALA A C 1
ATOM 3061 O O . ALA A 1 374 ? -70.934 -49.153 85.571 1.00 62.03 374 ALA A O 1
ATOM 3062 N N . LEU A 1 375 ? -69.044 -49.664 84.447 1.00 61.19 375 LEU A N 1
ATOM 3063 C CA . LEU A 1 375 ? -68.934 -51.063 84.869 1.00 61.19 375 LEU A CA 1
ATOM 3064 C C . LEU A 1 375 ? -68.153 -51.266 86.183 1.00 61.19 375 LEU A C 1
ATOM 3066 O O . LEU A 1 375 ? -68.242 -52.347 86.763 1.00 61.19 375 LEU A O 1
ATOM 3070 N N . ARG A 1 376 ? -67.392 -50.273 86.674 1.00 55.59 376 ARG A N 1
ATOM 3071 C CA . ARG A 1 376 ? -66.540 -50.408 87.876 1.00 55.59 376 ARG A CA 1
ATOM 3072 C C . ARG A 1 376 ? -67.273 -50.101 89.182 1.00 55.59 376 ARG A C 1
ATOM 3074 O O . ARG A 1 376 ? -66.896 -50.632 90.222 1.00 55.59 376 ARG A O 1
ATOM 3081 N N . GLU A 1 377 ? -68.349 -49.319 89.139 1.00 47.59 377 GLU A N 1
ATOM 3082 C CA . GLU A 1 377 ? -69.214 -49.084 90.302 1.00 47.59 377 GLU A CA 1
ATOM 3083 C C . GLU A 1 377 ? -70.276 -50.183 90.444 1.00 47.59 377 GLU A C 1
ATOM 3085 O O . GLU A 1 377 ? -71.470 -49.959 90.247 1.00 47.59 377 GLU A O 1
ATOM 3090 N N . VAL A 1 378 ? -69.863 -51.401 90.773 1.00 47.03 378 VAL A N 1
ATOM 3091 C CA . VAL A 1 378 ? -70.795 -52.434 91.245 1.00 47.03 378 VAL A CA 1
ATOM 3092 C C . VAL A 1 378 ? -70.712 -52.483 92.772 1.00 47.03 378 VAL A C 1
ATOM 3094 O O . VAL A 1 378 ? -69.861 -53.202 93.299 1.00 47.03 378 VAL A O 1
ATOM 3097 N N . PRO A 1 379 ? -71.573 -51.768 93.525 1.00 43.94 379 PRO A N 1
ATOM 3098 C CA . PRO A 1 379 ? -71.936 -52.225 94.853 1.00 43.94 379 PRO A CA 1
ATOM 3099 C C . PRO A 1 379 ? -72.711 -53.530 94.678 1.00 43.94 379 PRO A C 1
ATOM 3101 O O . PRO A 1 379 ? -73.699 -53.601 93.944 1.00 43.94 379 PRO A O 1
ATOM 3104 N N . LYS A 1 380 ? -72.216 -54.589 95.313 1.00 48.09 380 LYS A N 1
ATOM 3105 C CA . LYS A 1 380 ? -73.013 -55.787 95.550 1.00 48.09 380 LYS A CA 1
ATOM 3106 C C . LYS A 1 380 ? -74.163 -55.361 96.463 1.00 48.09 380 LYS A C 1
ATOM 3108 O O . LYS A 1 380 ? -73.885 -54.751 97.485 1.00 48.09 380 LYS A O 1
ATOM 3113 N N . GLU A 1 381 ? -75.384 -55.714 96.064 1.00 48.94 381 GLU A N 1
ATOM 3114 C CA . GLU A 1 381 ? -76.677 -55.405 96.702 1.00 48.94 381 GLU A CA 1
ATOM 3115 C C . GLU A 1 381 ? -77.314 -54.084 96.243 1.00 48.94 381 GLU A C 1
ATOM 3117 O O . GLU A 1 381 ? -76.888 -53.009 96.634 1.00 48.94 381 GLU A O 1
ATOM 3122 N N . GLU A 1 382 ? -78.360 -54.180 95.407 1.00 41.62 382 GLU A N 1
ATOM 3123 C CA . GLU A 1 382 ? -79.627 -53.444 95.579 1.00 41.62 382 GLU A CA 1
ATOM 3124 C C . GLU A 1 382 ? -80.625 -53.797 94.455 1.00 41.62 382 GLU A C 1
ATOM 3126 O O . GLU A 1 382 ? -80.475 -53.423 93.291 1.00 41.62 382 GLU A O 1
ATOM 3131 N N . ASN A 1 383 ? -81.680 -54.526 94.828 1.00 43.78 383 ASN A N 1
ATOM 3132 C CA . ASN A 1 383 ? -82.816 -54.880 93.981 1.00 43.78 383 ASN A CA 1
ATOM 3133 C C . ASN A 1 383 ? -83.781 -53.687 93.864 1.00 43.78 383 ASN A C 1
ATOM 3135 O O . ASN A 1 383 ? -84.663 -53.503 94.698 1.00 43.78 383 ASN A O 1
ATOM 3139 N N . SER A 1 384 ? -83.633 -52.876 92.817 1.00 54.84 384 SER A N 1
ATOM 3140 C CA . SER A 1 384 ? -84.712 -52.018 92.317 1.00 54.84 384 SER A CA 1
ATOM 3141 C C . SER A 1 384 ? -84.511 -51.764 90.825 1.00 54.84 384 SER A C 1
ATOM 3143 O O . SER A 1 384 ? -83.595 -51.054 90.408 1.00 54.84 384 SER A O 1
ATOM 3145 N N . GLU A 1 385 ? -85.392 -52.343 90.016 1.00 57.19 385 GLU A N 1
ATOM 3146 C CA . GLU A 1 385 ? -85.427 -52.237 88.550 1.00 57.19 385 GLU A CA 1
ATOM 3147 C C . GLU A 1 385 ? -85.448 -50.766 88.067 1.00 57.19 385 GLU A C 1
ATOM 3149 O O . GLU A 1 385 ? -84.870 -50.417 87.035 1.00 57.19 385 GLU A O 1
ATOM 3154 N N . LEU A 1 386 ? -85.999 -49.859 88.882 1.00 56.62 386 LEU A N 1
ATOM 3155 C CA . LEU A 1 386 ? -86.029 -48.412 88.644 1.00 56.62 386 LEU A CA 1
ATOM 3156 C C . LEU A 1 386 ? -84.646 -47.746 88.742 1.00 56.62 386 LEU A C 1
ATOM 3158 O O . LEU A 1 386 ? -84.323 -46.904 87.905 1.00 56.62 386 LEU A O 1
ATOM 3162 N N . LYS A 1 387 ? -83.788 -48.137 89.695 1.00 58.19 387 LYS A N 1
ATOM 3163 C CA . LYS A 1 387 ? -82.425 -47.576 89.821 1.00 58.19 387 LYS A CA 1
ATOM 3164 C C . LYS A 1 387 ? -81.498 -48.067 88.704 1.00 58.19 387 LYS A C 1
ATOM 3166 O O . LYS A 1 387 ? -80.689 -47.293 88.197 1.00 58.19 387 LYS A O 1
ATOM 3171 N N . ILE A 1 388 ? -81.664 -49.316 88.263 1.00 60.75 388 ILE A N 1
ATOM 3172 C CA . ILE A 1 388 ? -80.959 -49.874 87.094 1.00 60.75 388 ILE A CA 1
ATOM 3173 C C . ILE A 1 388 ? -81.355 -49.107 85.824 1.00 60.75 388 ILE A C 1
ATOM 3175 O O . ILE A 1 388 ? -80.494 -48.758 85.016 1.00 60.75 388 ILE A O 1
ATOM 3179 N N . THR A 1 389 ? -82.641 -48.775 85.680 1.00 64.31 389 THR A N 1
ATOM 3180 C CA . THR A 1 389 ? -83.158 -48.012 84.534 1.00 64.31 389 THR A CA 1
ATOM 3181 C C . THR A 1 389 ? -82.668 -46.561 84.539 1.00 64.31 389 THR A C 1
ATOM 3183 O O . THR A 1 389 ? -82.209 -46.070 83.510 1.00 64.31 389 THR A O 1
ATOM 3186 N N . VAL A 1 390 ? -82.670 -45.882 85.693 1.00 65.88 390 VAL A N 1
ATOM 3187 C CA . VAL A 1 390 ? -82.117 -44.518 85.827 1.00 65.88 390 VAL A CA 1
ATOM 3188 C C . VAL A 1 390 ? -80.617 -44.498 85.528 1.00 65.88 390 VAL A C 1
ATOM 3190 O O . VAL A 1 390 ? -80.147 -43.614 84.816 1.00 65.88 390 VAL A O 1
ATOM 3193 N N . ARG A 1 391 ? -79.866 -45.504 85.984 1.00 63.03 391 ARG A N 1
ATOM 3194 C CA . ARG A 1 391 ? -78.428 -45.625 85.718 1.00 63.03 391 ARG A CA 1
ATOM 3195 C C . ARG A 1 391 ? -78.123 -45.924 84.252 1.00 63.03 391 ARG A C 1
ATOM 3197 O O . ARG A 1 391 ? -77.205 -45.337 83.688 1.00 63.03 391 ARG A O 1
ATOM 3204 N N . ARG A 1 392 ? -78.909 -46.792 83.610 1.00 65.75 392 ARG A N 1
ATOM 3205 C CA . ARG A 1 392 ? -78.834 -47.033 82.162 1.00 65.75 392 ARG A CA 1
ATOM 3206 C C . ARG A 1 392 ? -79.160 -45.763 81.372 1.00 65.75 392 ARG A C 1
ATOM 3208 O O . ARG A 1 392 ? -78.488 -45.487 80.386 1.00 65.75 392 ARG A O 1
ATOM 3215 N N . ASN A 1 393 ? -80.133 -44.970 81.817 1.00 70.50 393 ASN A N 1
ATOM 3216 C CA . ASN A 1 393 ? -80.457 -43.686 81.194 1.00 70.50 393 ASN A CA 1
ATOM 3217 C C . ASN A 1 393 ? -79.348 -42.644 81.395 1.00 70.50 393 ASN A C 1
ATOM 3219 O O . ASN A 1 393 ? -79.005 -41.960 80.441 1.00 70.50 393 ASN A O 1
ATOM 3223 N N . GLN A 1 394 ? -78.724 -42.567 82.574 1.00 69.00 394 GLN A N 1
ATOM 3224 C CA . GLN A 1 394 ? -77.553 -41.708 82.805 1.00 69.00 394 GLN A CA 1
ATOM 3225 C C . GLN A 1 394 ? -76.325 -42.158 81.997 1.00 69.00 394 GLN A C 1
ATOM 3227 O O . GLN A 1 394 ? -75.600 -41.319 81.474 1.00 69.00 394 GLN A O 1
ATOM 3232 N N . MET A 1 395 ? -76.108 -43.469 81.850 1.00 67.06 395 MET A N 1
ATOM 3233 C CA . MET A 1 395 ? -75.075 -44.043 80.979 1.00 67.06 395 MET A CA 1
ATOM 3234 C C . MET A 1 395 ? -75.325 -43.667 79.517 1.00 67.06 395 MET A C 1
ATOM 3236 O O . MET A 1 395 ? -74.418 -43.173 78.855 1.00 67.06 395 MET A O 1
ATOM 3240 N N . MET A 1 396 ? -76.553 -43.857 79.027 1.00 68.62 396 MET A N 1
ATOM 3241 C CA . MET A 1 396 ? -76.927 -43.449 77.674 1.00 68.62 396 MET A CA 1
ATOM 3242 C C . MET A 1 396 ? -76.798 -41.940 77.487 1.00 68.62 396 MET A C 1
ATOM 3244 O O . MET A 1 396 ? -76.343 -41.536 76.432 1.00 68.62 396 MET A O 1
ATOM 3248 N N . GLN A 1 397 ? -77.127 -41.119 78.490 1.00 71.00 397 GLN A N 1
ATOM 3249 C CA . GLN A 1 397 ? -76.962 -39.662 78.426 1.00 71.00 397 GLN A CA 1
ATOM 3250 C C . GLN A 1 397 ? -75.494 -39.223 78.412 1.00 71.00 397 GLN A C 1
ATOM 3252 O O . GLN A 1 397 ? -75.165 -38.305 77.671 1.00 71.00 397 GLN A O 1
ATOM 3257 N N . LYS A 1 398 ? -74.606 -39.866 79.185 1.00 70.25 398 LYS A N 1
ATOM 3258 C CA . LYS A 1 398 ? -73.161 -39.583 79.133 1.00 70.25 398 LYS A CA 1
ATOM 3259 C C . LYS A 1 398 ? -72.549 -40.007 77.796 1.00 70.25 398 LYS A C 1
ATOM 3261 O O . LYS A 1 398 ? -71.835 -39.217 77.194 1.00 70.25 398 LYS A O 1
ATOM 3266 N N . LEU A 1 399 ? -72.901 -41.195 77.296 1.00 70.69 399 LEU A N 1
ATOM 3267 C CA . LEU A 1 399 ? -72.511 -41.643 75.953 1.00 70.69 399 LEU A CA 1
ATOM 3268 C C . LEU A 1 399 ? -73.066 -40.723 74.862 1.00 70.69 399 LEU A C 1
ATOM 3270 O O . LEU A 1 399 ? -72.349 -40.411 73.924 1.00 70.69 399 LEU A O 1
ATOM 3274 N N . LEU A 1 400 ? -74.311 -40.258 74.989 1.00 71.81 400 LEU A N 1
ATOM 3275 C CA . LEU A 1 400 ? -74.889 -39.266 74.081 1.00 71.81 400 LEU A CA 1
ATOM 3276 C C . LEU A 1 400 ? -74.108 -37.958 74.120 1.00 71.81 400 LEU A C 1
ATOM 3278 O O . LEU A 1 400 ? -73.749 -37.467 73.067 1.00 71.81 400 LEU A O 1
ATOM 3282 N N . ALA A 1 401 ? -73.769 -37.435 75.298 1.00 73.06 401 ALA A N 1
ATOM 3283 C CA . ALA A 1 401 ? -73.002 -36.196 75.409 1.00 73.06 401 ALA A CA 1
ATOM 3284 C C . ALA A 1 401 ? -71.586 -36.313 74.810 1.00 73.06 401 ALA A C 1
ATOM 3286 O O . ALA A 1 401 ? -71.109 -35.377 74.171 1.00 73.06 401 ALA A O 1
ATOM 3287 N N . GLU A 1 402 ? -70.918 -37.457 74.984 1.00 71.38 402 GLU A N 1
ATOM 3288 C CA . GLU A 1 402 ? -69.613 -37.729 74.365 1.00 71.38 402 GLU A CA 1
ATOM 3289 C C . GLU A 1 402 ? -69.724 -37.880 72.840 1.00 71.38 402 GLU A C 1
ATOM 3291 O O . GLU A 1 402 ? -68.899 -37.339 72.105 1.00 71.38 402 GLU A O 1
ATOM 3296 N N . LEU A 1 403 ? -70.775 -38.544 72.350 1.00 70.75 403 LEU A N 1
ATOM 3297 C CA . LEU A 1 403 ? -71.054 -38.685 70.919 1.00 70.75 403 LEU A CA 1
ATOM 3298 C C . LEU A 1 403 ? -71.494 -37.362 70.273 1.00 70.75 403 LEU A C 1
ATOM 3300 O O . LEU A 1 403 ? -71.077 -37.073 69.156 1.00 70.75 403 LEU A O 1
ATOM 3304 N N . ASP A 1 404 ? -72.264 -36.533 70.974 1.00 69.81 404 ASP A N 1
ATOM 3305 C CA . ASP A 1 404 ? -72.688 -35.201 70.531 1.00 69.81 404 ASP A CA 1
ATOM 3306 C C . ASP A 1 404 ? -71.492 -34.238 70.488 1.00 69.81 404 ASP A C 1
ATOM 3308 O O . ASP A 1 404 ? -71.349 -33.453 69.549 1.00 69.81 404 ASP A O 1
ATOM 3312 N N . SER A 1 405 ? -70.577 -34.339 71.459 1.00 69.94 405 SER A N 1
ATOM 3313 C CA . SER A 1 405 ? -69.296 -33.622 71.448 1.00 69.94 405 SER A CA 1
ATOM 3314 C C . SER A 1 405 ? -68.401 -34.077 70.284 1.00 69.94 405 SER A C 1
ATOM 3316 O O . SER A 1 405 ? -67.835 -33.247 69.569 1.00 69.94 405 SER A O 1
ATOM 3318 N N . ALA A 1 406 ? -68.327 -35.386 70.016 1.00 66.19 406 ALA A N 1
ATOM 3319 C CA . ALA A 1 406 ? -67.604 -35.934 68.867 1.00 66.19 406 ALA A CA 1
ATOM 3320 C C . ALA A 1 406 ? -68.220 -35.506 67.519 1.00 66.19 406 ALA A C 1
ATOM 3322 O O . ALA A 1 406 ? -67.485 -35.157 66.591 1.00 66.19 406 ALA A O 1
ATOM 3323 N N . ALA A 1 407 ? -69.551 -35.445 67.425 1.00 65.50 407 ALA A N 1
ATOM 3324 C CA . ALA A 1 407 ? -70.274 -34.953 66.254 1.00 65.50 407 ALA A CA 1
ATOM 3325 C C . ALA A 1 407 ? -70.061 -33.445 66.030 1.00 65.50 407 ALA A C 1
ATOM 3327 O O . ALA A 1 407 ? -69.871 -33.017 64.892 1.00 65.50 407 ALA A O 1
ATOM 3328 N N . ALA A 1 408 ? -70.007 -32.638 67.097 1.00 62.50 408 ALA A N 1
ATOM 3329 C CA . ALA A 1 408 ? -69.685 -31.210 67.018 1.00 62.50 408 ALA A CA 1
ATOM 3330 C C . ALA A 1 408 ? -68.239 -30.943 66.552 1.00 62.50 408 ALA A C 1
ATOM 3332 O O . ALA A 1 408 ? -67.970 -29.921 65.921 1.00 62.50 408 ALA A O 1
ATOM 3333 N N . LEU A 1 409 ? -67.318 -31.876 66.817 1.00 65.12 409 LEU A N 1
ATOM 3334 C CA . LEU A 1 409 ? -65.942 -31.868 66.305 1.00 65.12 409 LEU A CA 1
ATOM 3335 C C . LEU A 1 409 ? -65.822 -32.425 64.871 1.00 65.12 409 LEU A C 1
ATOM 3337 O O . LEU A 1 409 ? -64.720 -32.457 64.326 1.00 65.12 409 LEU A O 1
ATOM 3341 N N . GLY A 1 410 ? -66.933 -32.847 64.254 1.00 64.31 410 GLY A N 1
ATOM 3342 C CA . GLY A 1 410 ? -66.978 -33.401 62.896 1.00 64.31 410 GLY A CA 1
ATOM 3343 C C . GLY A 1 410 ? -66.554 -34.871 62.789 1.00 64.31 410 GLY A C 1
ATOM 3344 O O . GLY A 1 410 ? -66.366 -35.371 61.682 1.00 64.31 410 GLY A O 1
ATOM 3345 N N . ASN A 1 411 ? -66.407 -35.574 63.916 1.00 61.34 411 ASN A N 1
ATOM 3346 C CA . ASN A 1 411 ? -65.969 -36.966 63.971 1.00 61.34 411 ASN A CA 1
ATOM 3347 C C . ASN A 1 411 ? -67.168 -37.899 64.175 1.00 61.34 411 ASN A C 1
ATOM 3349 O O . ASN A 1 411 ? -67.471 -38.329 65.285 1.00 61.34 411 ASN A O 1
ATOM 3353 N N . GLY A 1 412 ? -67.841 -38.216 63.071 1.00 59.28 412 GLY A N 1
ATOM 3354 C CA . GLY A 1 412 ? -68.998 -39.106 63.023 1.00 59.28 412 GLY A CA 1
ATOM 3355 C C . GLY A 1 412 ? -69.960 -38.693 61.906 1.00 59.28 412 GLY A C 1
ATOM 3356 O O . GLY A 1 412 ? -69.843 -37.577 61.402 1.00 59.28 412 GLY A O 1
ATOM 3357 N N . PRO A 1 413 ? -70.882 -39.576 61.483 1.00 52.44 413 PRO A N 1
ATOM 3358 C CA . PRO A 1 413 ? -71.929 -39.206 60.535 1.00 52.44 413 PRO A CA 1
ATOM 3359 C C . PRO A 1 413 ? -72.680 -37.975 61.052 1.00 52.44 413 PRO A C 1
ATOM 3361 O O . PRO A 1 413 ? -73.047 -37.912 62.230 1.00 52.44 413 PRO A O 1
ATOM 3364 N N . ALA A 1 414 ? -72.865 -36.978 60.188 1.00 52.53 414 ALA A N 1
ATOM 3365 C CA . ALA A 1 414 ? -73.599 -35.772 60.549 1.00 52.53 414 ALA A CA 1
ATOM 3366 C C . ALA A 1 414 ? -75.038 -36.160 60.924 1.00 52.53 414 ALA A C 1
ATOM 3368 O O . ALA A 1 414 ? -75.563 -37.154 60.426 1.00 52.53 414 ALA A O 1
ATOM 3369 N N . LEU A 1 415 ? -75.728 -35.375 61.762 1.00 51.12 415 LEU A N 1
ATOM 3370 C CA . LEU A 1 415 ? -77.138 -35.651 62.099 1.00 51.12 415 LEU A CA 1
ATOM 3371 C C . LEU A 1 415 ? -78.035 -35.799 60.848 1.00 51.12 415 LEU A C 1
ATOM 3373 O O . LEU A 1 415 ? -79.071 -36.456 60.907 1.00 51.12 415 LEU A O 1
ATOM 3377 N N . THR A 1 416 ? -77.618 -35.223 59.717 1.00 55.75 416 THR A N 1
ATOM 3378 C CA . THR A 1 416 ? -78.252 -35.359 58.400 1.00 55.75 416 THR A CA 1
ATOM 3379 C C . THR A 1 416 ? -78.171 -36.770 57.813 1.00 55.75 416 THR A C 1
ATOM 3381 O O . THR A 1 416 ? -79.084 -37.153 57.095 1.00 55.75 416 THR A O 1
ATOM 3384 N N . ASP A 1 417 ? -77.163 -37.577 58.156 1.00 54.53 417 ASP A N 1
ATOM 3385 C CA . ASP A 1 417 ? -77.012 -38.960 57.666 1.00 54.53 417 ASP A CA 1
ATOM 3386 C C . ASP A 1 417 ? -78.023 -39.930 58.309 1.00 54.53 417 ASP A C 1
ATOM 3388 O O . ASP A 1 417 ? -78.269 -41.021 57.793 1.00 54.53 417 ASP A O 1
ATOM 3392 N N . PHE A 1 418 ? -78.640 -39.536 59.428 1.00 53.16 418 PHE A N 1
ATOM 3393 C CA . PHE A 1 418 ? -79.719 -40.285 60.084 1.00 53.16 418 PHE A CA 1
ATOM 3394 C C . PHE A 1 418 ? -81.119 -39.831 59.646 1.00 53.16 418 PHE A C 1
ATOM 3396 O O . PHE A 1 418 ? -82.118 -40.431 60.052 1.00 53.16 418 PHE A O 1
ATOM 3403 N N . ILE A 1 419 ? -81.206 -38.794 58.805 1.00 51.88 419 ILE A N 1
ATOM 3404 C CA . ILE A 1 419 ? -82.447 -38.353 58.171 1.00 51.88 419 ILE A CA 1
ATOM 3405 C C . ILE A 1 419 ? -82.477 -38.980 56.771 1.00 51.88 419 ILE A C 1
ATOM 3407 O O . ILE A 1 419 ? -81.597 -38.696 55.963 1.00 51.88 419 ILE A O 1
ATOM 3411 N N . PRO A 1 420 ? -83.461 -39.833 56.436 1.00 42.72 420 PRO A N 1
ATOM 3412 C CA . PRO A 1 420 ? -83.553 -40.395 55.097 1.00 42.72 420 PRO A CA 1
ATOM 3413 C C . PRO A 1 420 ? -83.935 -39.291 54.103 1.00 42.72 420 PRO A C 1
ATOM 3415 O O . PRO A 1 420 ? -85.115 -38.996 53.900 1.00 42.72 420 PRO A O 1
ATOM 3418 N N . GLU A 1 421 ? -82.940 -38.675 53.466 1.00 43.56 421 GLU A N 1
ATOM 3419 C CA . GLU A 1 421 ? -83.166 -37.878 52.267 1.00 43.56 421 GLU A CA 1
ATOM 3420 C C . GLU A 1 421 ? -83.548 -38.807 51.113 1.00 43.56 421 GLU A C 1
ATOM 3422 O O . GLU A 1 421 ? -82.890 -39.805 50.807 1.00 43.56 421 GLU A O 1
ATOM 3427 N N . LYS A 1 422 ? -84.685 -38.488 50.493 1.00 42.53 422 LYS A N 1
ATOM 3428 C CA . LYS A 1 422 ? -85.207 -39.204 49.336 1.00 42.53 422 LYS A CA 1
ATOM 3429 C C . LYS A 1 422 ? -84.174 -39.190 48.213 1.00 42.53 422 LYS A C 1
ATOM 3431 O O . LYS A 1 422 ? -83.717 -38.147 47.759 1.00 42.53 422 LYS A O 1
ATOM 3436 N N . SER A 1 423 ? -83.882 -40.391 47.750 1.00 40.00 423 SER A N 1
ATOM 3437 C CA . SER A 1 423 ? -83.076 -40.725 46.593 1.00 40.00 423 SER A CA 1
ATOM 3438 C C . SER A 1 423 ? -83.458 -39.943 45.331 1.00 40.00 423 SER A C 1
ATOM 3440 O O . SER A 1 423 ? -84.564 -40.069 44.809 1.00 40.00 423 SER A O 1
ATOM 3442 N N . THR A 1 424 ? -82.466 -39.268 44.750 1.00 36.16 424 THR A N 1
ATOM 3443 C CA . THR A 1 424 ? -82.366 -39.100 43.294 1.00 36.16 424 THR A CA 1
ATOM 3444 C C . THR A 1 424 ? -80.947 -39.454 42.856 1.00 36.16 424 THR A C 1
ATOM 3446 O O . THR A 1 424 ? -80.034 -38.637 42.875 1.00 36.16 424 THR A O 1
ATOM 3449 N N . SER A 1 425 ? -80.779 -40.725 42.483 1.00 39.56 425 SER A N 1
ATOM 3450 C CA . SER A 1 425 ? -79.797 -41.189 41.490 1.00 39.56 425 SER A CA 1
ATOM 3451 C C . SER A 1 425 ? -79.974 -40.334 40.214 1.00 39.56 425 SER A C 1
ATOM 3453 O O . SER A 1 425 ? -81.100 -39.942 39.922 1.00 39.56 425 SER A O 1
ATOM 3455 N N . TYR A 1 426 ? -78.961 -39.933 39.440 1.00 36.69 426 TYR A N 1
ATOM 3456 C CA . TYR A 1 426 ? -78.056 -40.782 38.666 1.00 36.69 426 TYR A CA 1
ATOM 3457 C C . TYR A 1 426 ? -76.783 -40.030 38.227 1.00 36.69 426 TYR A C 1
ATOM 3459 O O . TYR A 1 426 ? -76.844 -38.881 37.803 1.00 36.69 426 TYR A O 1
ATOM 3467 N N . LEU A 1 427 ? -75.663 -40.760 38.277 1.00 40.56 427 LEU A N 1
ATOM 3468 C CA . LEU A 1 427 ? -74.516 -40.770 37.355 1.00 40.56 427 LEU A CA 1
ATOM 3469 C C . LEU A 1 427 ? -74.197 -39.503 36.526 1.00 40.56 427 LEU A C 1
ATOM 3471 O O . LEU A 1 427 ? -74.854 -39.230 35.525 1.00 40.56 427 LEU A O 1
ATOM 3475 N N . SER A 1 428 ? -73.000 -38.944 36.738 1.00 37.19 428 SER A N 1
ATOM 3476 C CA . SER A 1 428 ? -72.139 -38.540 35.613 1.00 37.19 428 SER A CA 1
ATOM 3477 C C . SER A 1 428 ? -70.654 -38.615 35.981 1.00 37.19 428 SER A C 1
ATOM 3479 O O . SER A 1 428 ? -70.147 -37.848 36.798 1.00 37.19 428 SER A O 1
ATOM 3481 N N . HIS A 1 429 ? -69.971 -39.573 35.355 1.00 37.72 429 HIS A N 1
ATOM 3482 C CA . HIS A 1 429 ? -68.529 -39.779 35.380 1.00 37.72 429 HIS A CA 1
ATOM 3483 C C . HIS A 1 429 ? -67.768 -38.662 34.636 1.00 37.72 429 HIS A C 1
ATOM 3485 O O . HIS A 1 429 ? -68.114 -38.303 33.519 1.00 37.72 429 HIS A O 1
ATOM 3491 N N . PHE A 1 430 ? -66.695 -38.193 35.276 1.00 35.03 430 PHE A N 1
ATOM 3492 C CA . PHE A 1 430 ? -65.360 -37.853 34.759 1.00 35.03 430 PHE A CA 1
ATOM 3493 C C . PHE A 1 430 ? -65.131 -37.232 33.356 1.00 35.03 430 PHE A C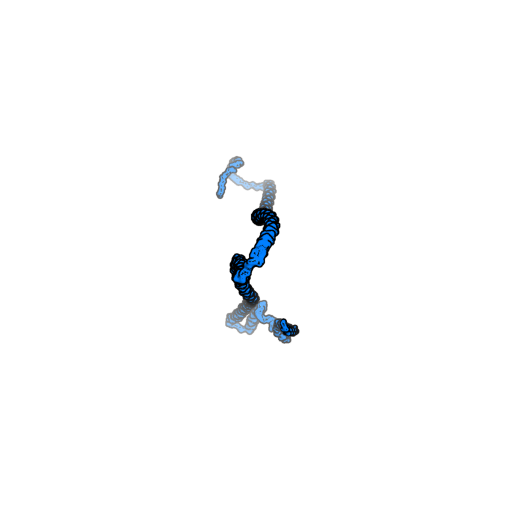 1
ATOM 3495 O O . PHE A 1 430 ? -65.317 -37.864 32.324 1.00 35.03 430 PHE A O 1
ATOM 3502 N N . LYS A 1 431 ? -64.393 -36.107 33.430 1.00 37.38 431 LYS A N 1
ATOM 3503 C CA . LYS A 1 431 ? -63.205 -35.686 32.647 1.00 37.38 431 LYS A CA 1
ATOM 3504 C C . LYS A 1 431 ? -63.387 -35.198 31.205 1.00 37.38 431 LYS A C 1
ATOM 3506 O O . LYS A 1 431 ? -63.362 -35.951 30.240 1.00 37.38 431 LYS A O 1
ATOM 3511 N N . THR A 1 432 ? -63.340 -33.873 31.105 1.00 37.41 432 THR A N 1
ATOM 3512 C CA . THR A 1 432 ? -62.783 -33.093 29.999 1.00 37.41 432 THR A CA 1
ATOM 3513 C C . THR A 1 432 ? -61.320 -33.476 29.741 1.00 37.41 432 THR A C 1
ATOM 3515 O O . THR A 1 432 ? -60.430 -33.206 30.548 1.00 37.41 432 THR A O 1
ATOM 3518 N N . GLY A 1 433 ? -61.079 -34.134 28.610 1.00 37.44 433 GLY A N 1
ATOM 3519 C CA . GLY A 1 433 ? -59.774 -34.240 27.971 1.00 37.44 433 GLY A CA 1
ATOM 3520 C C . GLY A 1 433 ? -59.858 -33.553 26.614 1.00 37.44 433 GLY A C 1
ATOM 3521 O O . GLY A 1 433 ? -60.555 -34.042 25.727 1.00 37.44 433 GLY A O 1
ATOM 3522 N N . ASP A 1 434 ? -59.167 -32.424 26.469 1.00 35.91 434 ASP A N 1
ATOM 3523 C CA . ASP A 1 434 ? -59.004 -31.729 25.194 1.00 35.91 434 ASP A CA 1
ATOM 3524 C C . ASP A 1 434 ? -58.051 -32.530 24.298 1.00 35.91 434 ASP A C 1
ATOM 3526 O O . ASP A 1 434 ? -56.826 -32.488 24.430 1.00 35.91 434 ASP A O 1
ATOM 3530 N N . LEU A 1 435 ? -58.638 -33.290 23.374 1.00 38.97 435 LEU A N 1
ATOM 3531 C CA . LEU A 1 435 ? -57.953 -33.866 22.227 1.00 38.97 435 LEU A CA 1
ATOM 3532 C C . LEU A 1 435 ? -58.007 -32.868 21.067 1.00 38.97 435 LEU A C 1
ATOM 3534 O O . LEU A 1 435 ? -59.042 -32.649 20.445 1.00 38.97 435 LEU A O 1
ATOM 3538 N N . ILE A 1 436 ? -56.841 -32.274 20.824 1.00 41.50 436 ILE A N 1
ATOM 3539 C CA . ILE A 1 436 ? -56.243 -31.916 19.531 1.00 41.50 436 ILE A CA 1
ATOM 3540 C C . ILE A 1 436 ? -57.150 -32.226 18.327 1.00 41.50 436 ILE A C 1
ATOM 3542 O O . ILE A 1 436 ? -57.375 -33.382 17.965 1.00 41.50 436 ILE A O 1
ATOM 3546 N N . GLY A 1 437 ? -57.623 -31.160 17.681 1.00 36.41 437 GLY A N 1
ATOM 3547 C CA . GLY A 1 437 ? -58.400 -31.234 16.452 1.00 36.41 437 GLY A CA 1
ATOM 3548 C C . GLY A 1 437 ? -57.604 -31.798 15.264 1.00 36.41 437 GLY A C 1
ATOM 3549 O O . GLY A 1 437 ? -56.389 -31.601 15.171 1.00 36.41 437 GLY A O 1
ATOM 3550 N N . PRO A 1 438 ? -58.275 -32.462 14.308 1.00 46.78 438 PRO A N 1
ATOM 3551 C CA . PRO A 1 438 ? -57.688 -32.799 13.027 1.00 46.78 438 PRO A CA 1
ATOM 3552 C C . PRO A 1 438 ? -57.911 -31.641 12.045 1.00 46.78 438 PRO A C 1
ATOM 3554 O O . PRO A 1 438 ? -59.041 -31.254 11.766 1.00 46.78 438 PRO A O 1
ATOM 3557 N N . SER A 1 439 ? -56.835 -31.123 11.456 1.00 37.09 439 SER A N 1
ATOM 3558 C CA . SER A 1 439 ? -56.916 -30.405 10.181 1.00 37.09 439 SER A CA 1
ATOM 3559 C C . SER A 1 439 ? -55.818 -30.929 9.266 1.00 37.09 439 SER A C 1
ATOM 3561 O O . SER A 1 439 ? -54.673 -30.484 9.290 1.00 37.09 439 SER A O 1
ATOM 3563 N N . LYS A 1 440 ? -56.170 -31.959 8.495 1.00 39.75 440 LYS A N 1
ATOM 3564 C CA . LYS A 1 440 ? -55.471 -32.321 7.266 1.00 39.75 440 LYS A CA 1
ATOM 3565 C C . LYS A 1 440 ? -56.257 -31.684 6.129 1.00 39.75 440 LYS A C 1
ATOM 3567 O O . LYS A 1 440 ? -57.266 -32.240 5.712 1.00 39.75 440 LYS A O 1
ATOM 3572 N N . ASN A 1 441 ? -55.776 -30.545 5.639 1.00 37.75 441 ASN A N 1
ATOM 3573 C CA . ASN A 1 441 ? -56.124 -30.075 4.307 1.00 37.75 441 ASN A CA 1
ATOM 3574 C C . ASN A 1 441 ? -55.106 -30.615 3.302 1.00 37.75 441 ASN A C 1
ATOM 3576 O O . ASN A 1 441 ? -53.893 -30.493 3.454 1.00 37.75 441 ASN A O 1
ATOM 3580 N N . THR A 1 442 ? -55.666 -31.266 2.298 1.00 40.06 442 THR A N 1
ATOM 3581 C CA . THR A 1 442 ? -55.068 -31.797 1.081 1.00 40.06 442 THR A CA 1
ATOM 3582 C C . THR A 1 442 ? -54.753 -30.706 0.048 1.00 40.06 442 THR A C 1
ATOM 3584 O O . THR A 1 442 ? -55.446 -29.696 -0.006 1.00 40.06 442 THR A O 1
ATOM 3587 N N . HIS A 1 443 ? -53.796 -31.032 -0.839 1.00 38.00 443 HIS A N 1
ATOM 3588 C CA . HIS A 1 443 ? -53.407 -30.382 -2.114 1.00 38.00 443 HIS A CA 1
ATOM 3589 C C . HIS A 1 443 ? -52.406 -29.214 -1.969 1.00 38.00 443 HIS A C 1
ATOM 3591 O O . HIS A 1 443 ? -52.617 -28.311 -1.180 1.00 38.00 443 HIS A O 1
ATOM 3597 N N . TYR A 1 444 ? -51.257 -29.169 -2.653 1.00 39.59 444 TYR A N 1
ATOM 3598 C CA . TYR A 1 444 ? -50.955 -29.559 -4.034 1.00 39.59 444 TYR A CA 1
ATOM 3599 C C . TYR A 1 444 ? -49.564 -30.202 -4.186 1.00 39.59 444 TYR A C 1
ATOM 3601 O O . TYR A 1 444 ? -48.573 -29.735 -3.633 1.00 39.59 444 TYR A O 1
ATOM 3609 N N . ILE A 1 445 ? -49.506 -31.242 -5.021 1.00 40.50 445 ILE A N 1
ATOM 3610 C CA . ILE A 1 445 ? -48.296 -31.727 -5.690 1.00 40.50 445 ILE A CA 1
ATOM 3611 C C . ILE A 1 445 ? -48.208 -30.960 -7.013 1.00 40.50 445 ILE A C 1
ATOM 3613 O O . ILE A 1 445 ? -49.093 -31.114 -7.851 1.00 40.50 445 ILE A O 1
ATOM 3617 N N . ILE A 1 446 ? -47.139 -30.195 -7.228 1.00 44.09 446 ILE A N 1
ATOM 3618 C CA . ILE A 1 446 ? -46.671 -29.854 -8.576 1.00 44.09 446 ILE A CA 1
ATOM 3619 C C . ILE A 1 446 ? -45.292 -30.489 -8.722 1.00 44.09 446 ILE A C 1
ATOM 3621 O O . ILE A 1 446 ? -44.295 -30.026 -8.175 1.00 44.09 446 ILE A O 1
ATOM 3625 N N . LYS A 1 447 ? -45.279 -31.622 -9.428 1.00 42.91 447 LYS A N 1
ATOM 3626 C CA . LYS A 1 447 ? -44.108 -32.098 -10.153 1.00 42.91 447 LYS A CA 1
ATOM 3627 C C . LYS A 1 447 ? -44.031 -31.250 -11.413 1.00 42.91 447 LYS A C 1
ATOM 3629 O O . LYS A 1 447 ? -44.934 -31.367 -12.232 1.00 42.91 447 LYS A O 1
ATOM 3634 N N . ASP A 1 448 ? -42.936 -30.530 -11.603 1.00 46.44 448 ASP A N 1
ATOM 3635 C CA . ASP A 1 448 ? -42.446 -30.268 -12.949 1.00 46.44 448 ASP A CA 1
ATOM 3636 C C . ASP A 1 448 ? -41.055 -30.873 -13.112 1.00 46.44 448 ASP A C 1
ATOM 3638 O O . ASP A 1 448 ? -40.097 -30.583 -12.398 1.00 46.44 448 ASP A O 1
ATOM 3642 N N . ARG A 1 449 ? -41.013 -31.812 -14.054 1.00 51.81 449 ARG A N 1
ATOM 3643 C CA . ARG A 1 449 ? -39.842 -32.446 -14.645 1.00 51.81 449 ARG A CA 1
ATOM 3644 C C . ARG A 1 449 ? -39.757 -31.873 -16.057 1.00 51.81 449 ARG A C 1
ATOM 3646 O O . ARG A 1 449 ? -40.735 -32.024 -16.786 1.00 51.81 449 ARG A O 1
ATOM 3653 N N . LYS A 1 450 ? -38.604 -31.317 -16.435 1.00 52.31 450 LYS A N 1
ATOM 3654 C CA . LYS A 1 450 ? -37.966 -31.326 -17.778 1.00 52.31 450 LYS A CA 1
ATOM 3655 C C . LYS A 1 450 ? -36.782 -30.349 -17.707 1.00 52.31 450 LYS A C 1
ATOM 3657 O O . LYS A 1 450 ? -36.989 -29.189 -17.399 1.00 52.31 450 LYS A O 1
ATOM 3662 N N . SER A 1 451 ? -35.526 -30.795 -17.687 1.00 54.19 451 SER A N 1
ATOM 3663 C CA . SER A 1 451 ? -34.717 -31.275 -18.822 1.00 54.19 451 SER A CA 1
ATOM 3664 C C . SER A 1 451 ? -34.574 -30.250 -19.955 1.00 54.19 451 SER A C 1
ATOM 3666 O O . SER A 1 451 ? -35.381 -30.258 -20.886 1.00 54.19 451 SER A O 1
ATOM 3668 N N . LEU A 1 452 ? -33.527 -29.426 -19.871 1.00 50.59 452 LEU A N 1
ATOM 3669 C CA . LEU A 1 452 ? -32.508 -29.200 -20.905 1.00 50.59 452 LEU A CA 1
ATOM 3670 C C . LEU A 1 452 ? -31.311 -28.482 -20.279 1.00 50.59 452 LEU A C 1
ATOM 3672 O O . LEU A 1 452 ? -31.558 -27.563 -19.467 1.00 50.59 452 LEU A O 1
#

Secondary structure (DSSP, 8-state):
-------------------------------HHHHHHHHHHHHHHHHHHHHHHHHHHHHHHHHHHHHHHHHHHHHHHHHHHHHHHHHHHHHHHHHHHHHHHHHHHHHHHHHHHHHHHHHHHHHHHHHHHHHHHHHHHHHHHHHHHHHHHHHHHHHHHHHHHHHHHHHHHHHHHHHHHHHHHHHHHHHHHHHHHHHHHHHHHHHHHHHHHHHHHTT---HHHHHHHHHHHHHHHHHHHHHHHHHHHHHHHHHHHHHHHHHHHHHHHHHHHHHHHHHHHHHHHHHHHHHHHHHHHHHHHHHHHHHHHHHHHHHHHHHHHHHHHHHHHHHHHHHHHHHHHHHHHHHHHHHHHHHHHHHHHHHHHHHHHHHHHHHHHHHH---S----HHHHHHHHHHHHHHHHHHHHHHHHTT-S--GGGGS-PPP-----------------------------

Organism: NCBI:txid1608454

Foldseek 3Di:
DDDDDDDDDDDDDDDDDDDDDDDDDDDDPQDVVNVVVVVVVVVVVVVVVVVVVVVVVVVVVVVVVVVVVVVVVVVVVVVVVVVVVVVVVVVVVVVVVVVVVVVVVVVVVVVVVVVVVVVVVVVVVVVVVVVVVVVVVVVVVVVVVVVVVVVVVVVVVVVVVVVVVVVVVVVVVVVVVVVVVVVVVVVVVVVVVVVVVVVVVCVVVVVVCCVVPVPDDDVVVVVVVVVVVVVVVVVVVVVVVVVVVVVVVVVVVVVVVVVVVVCVVVVVVVVVVVVVVVVVVVVVVVVVVVVVVVVVVVVVVVVVVVVVVVVVVVVVVVVVVVVVVVVVVVVVVVVVVVVVVVVVVVVVVVVVVVVLVVLVVVLVVVLVVLVVVLVVPDDDDDDDPVVVVVSVVVSVVVNVVSVVVCQVVVNDPHPVVVPDDDDDDDDDDDDDDDDDDDDDDDDDDDDDDDDD

InterPro domains:
  IPR038844 Cilia- and flagella-associated protein 157 [PTHR31954] (1-426)

pLDDT: mean 81.58, std 21.55, range [26.89, 98.56]

Radius of gyration: 82.47 Å; chains: 1; bounding box: 146×91×248 Å

Sequence (452 aa):
MPPKKNGKGTGDKSIKKESMNPEQKNDEELTESDKNFYRAQIRDLEERMERYQQKCDELDVQEKDLYSKINNVEKEKKDIVLYLKRTLAQKEDELIDLAETLSRHQQAQEAERESFELQLSLLRHELQENKEKFTSENMALAGKLASLEEFSMQREKLMAERRCLEEQLQKQKEEHQAQIYNLEKKAVLDNDRLKKEMLQHVAAVAAEFLRVSDQRMPETTKKAMQENLSVTAQLQQLSDKTKELLKENDDLRAREKQLKIENAITEPLLHEITKKNVANQKVVHQLTEKCKQMQSEVEKCAKLKVEHQELLDSRSAICTELDALRKKHATVIEVLNQTKAEAKRQRKELEEERMLRKQLKTVIEEAAVALKEALREVPKEENSELKITVRRNQMMQKLLAELDSAAALGNGPALTDFIPEKSTSYLSHFKTGDLIGPSKNTHYIIKDRKSL